Protein AF-0000000084985249 (afdb_homodimer)

Organism: NCBI:txid537013

Sequence (566 aa):
MELWFTERHTPHVKFSIKVDRQLYCGQSEFQRIDVFDSKEFGRFLTLDGYMMLTEKDEFIYHEMIVHVPMAVHPNPKRVLVIGAGDGGVLRELTRYSTIERIDLVEIDELVVEVCKKHLPQTACCFGDERVHITYQDGLKFIRRCENQYDLIIVDSTDPMGPGEGLFTKEFYGNCYKALREDGIMVNQHESPFYNEDAVAMQRAHKRIVESFPISKVYQAHIPTYPSGHWLFGFASKKYHPVRDLNGVKWNALGFKTRYYNTQLHAGAFALPNYVEELLRDVEMELWFTERHTPHVKFSIKVDRQLYCGQSEFQRIDVFDSKEFGRFLTLDGYMMLTEKDEFIYHEMIVHVPMAVHPNPKRVLVIGAGDGGVLRELTRYSTIERIDLVEIDELVVEVCKKHLPQTACCFGDERVHITYQDGLKFIRRCENQYDLIIVDSTDPMGPGEGLFTKEFYGNCYKALREDGIMVNQHESPFYNEDAVAMQRAHKRIVESFPISKVYQAHIPTYPSGHWLFGFASKKYHPVRDLNGVKWNALGFKTRYYNTQLHAGAFALPNYVEELLRDVE

Nearest PDB structures (foldseek):
  1iy9-assembly1_D  TM=9.320E-01  e=3.167E-36  Bacillus subtilis
  2o07-assembly1_B  TM=9.389E-01  e=2.218E-33  Homo sapiens
  3b7p-assembly1_A  TM=9.325E-01  e=4.296E-33  Plasmodium falciparum 3D7
  8iyi-assembly1_B  TM=9.069E-01  e=1.172E-31  Kluyveromyces lactis NRRL Y-1140
  6bq2-assembly1_A-2  TM=9.271E-01  e=3.934E-25  Medicago truncatula

Secondary structure (DSSP, 8-state):
--EEEEEEEETTEEEEEEESEEEEEEE-SS-EEEEEE-TTT-SEEEETTEEEEETTTHHHHHHHHHHHHHHHSS---EEEEEE-TTSHHHHHHTT-TT--EEEEEES-HHHHHHHHHH-TTTTT-TT-TTEEEEES-HHHHHTT--S-EEEEEEE---SSGGGGGGGSHHHHHHHHHHEEEEEEEEEE---SSSHHHHHHHHHHHHHHHHH-SEEEEEEEE-TTSTTSEEEEEEEESS--TTTT--HHHHHHT----SS--HHHHHHTT---HHHHHHHHTT-/--EEEEEEEETTEEEEEEESEEEEEEE-SS-EEEEEE-TTT-SEEEETTEEEEETTTHHHHHHHHHHHHHHHSS---EEEEEE-TTSHHHHHHTT-TT--EEEEEES-HHHHHHHHHH-TTTTT-TT-TTEEEEES-HHHHHTT--S-EEEEEEE---SSGGGGGGGSHHHHHHHHHHEEEEEEEEEE---SSSHHHHHHHHHHHHHHHHH-SEEEEEEEE-TTSTTSEEEEEEEESS--TTTT--HHHHHHT----SS--HHHHHHTT---HHHHHHHHTT-

pLDDT: mean 97.15, std 3.81, range [67.56, 98.94]

Foldseek 3Di:
DWDKQWDDLDPVDIDIATFPDWPDWDDDPFWIWTWTAHDPFGIFIDTNSHTDHTNRFVLQVQCLLAVLVVLQQPQWAEEEEEAPLLQQNVVVVVLDPRHQAYEYEAQTNVSNVVNVVRPCVRNVCCPPPRYDYDHHQLQVVLQVAAQAGQEYEYEDDQCDTSNVVCQDLSNLLSVLRNHHQWHKYKYWQFACPDDVRVVSNQSSLLSLVVRAVDKAKFWTQGPRGVPRITMMIIGTNHTDSLVRRDQVVSVVSVDDGDHDHNVVSNVRRDDDPVSVVSNVVSD/DWDKQWDDLDPVDIDIATFPDWPDWDDDPFWIWTWTAHDPFGIFIDTNSHTQHTNRFVLQVQCLLAVLVVLQQPQWAEEEEEAPLLQQNVVVVVLDPRHQAYEYEAQTNVSNVVNVVRPCVRNVCCPPPRYDYDHHQLQVVLQVAAQAGQEYEYEDDQCDTSNVVCQDLSNLLSVLRNHHQWHKYKYWQFACPDDVRVVSNQSSLLSLVVRAVDKAKFWTQGPRGVPRITMMIIGTNHTDSLVRRDQVVSVVSVDDGDHDHNVVSNVRRDDDPVSVVSNVVSD

Radius of gyration: 24.15 Å; Cα contacts (8 Å, |Δi|>4): 1285; chains: 2; bounding box: 42×70×58 Å

Solvent-accessible surface area (backbone atoms only — not comparable to full-atom values): 28987 Å² total; per-residue (Å²): 135,90,46,68,47,69,34,69,71,44,102,45,32,38,44,32,38,44,36,78,46,74,78,42,77,48,73,58,99,81,46,39,41,37,31,35,32,26,85,84,39,40,45,30,39,25,50,71,66,38,79,72,41,30,67,67,57,39,59,45,59,33,40,49,68,48,50,55,57,61,36,32,49,89,74,54,32,31,35,38,32,31,35,47,46,49,20,41,53,48,43,58,54,69,70,42,81,66,46,64,36,34,40,35,26,25,67,55,62,62,49,33,54,50,20,46,73,72,36,47,90,29,26,66,40,74,78,40,87,45,49,44,81,43,78,37,54,51,62,68,57,39,68,75,40,61,57,66,21,38,32,37,38,38,46,56,67,62,77,47,79,88,24,38,65,73,58,36,55,65,40,45,42,30,50,52,45,18,25,32,82,66,12,37,37,31,30,68,34,47,22,70,76,54,65,72,38,24,52,52,26,37,48,37,47,34,37,42,51,73,53,28,89,36,65,49,58,32,51,49,66,36,52,84,45,66,49,5,40,37,32,31,36,43,33,16,61,66,61,46,76,62,87,42,43,39,52,68,65,49,58,69,69,64,75,87,58,54,35,57,46,66,60,24,54,50,16,28,53,34,58,37,38,50,55,51,48,53,50,54,72,50,103,134,89,45,67,48,69,35,70,71,43,100,45,32,36,42,32,37,44,37,78,46,73,78,42,77,48,74,59,100,81,46,38,42,38,31,36,34,24,86,83,38,40,46,32,39,26,50,72,67,38,79,72,42,33,68,66,56,38,58,45,60,34,39,50,67,46,49,54,58,61,34,31,49,89,76,54,31,31,34,38,32,31,36,48,45,49,21,39,52,48,43,57,53,68,71,43,81,66,46,64,35,34,40,33,26,25,66,54,61,63,50,33,53,51,20,47,72,73,35,48,90,29,26,67,40,76,78,42,87,44,48,44,80,42,78,35,55,52,62,68,56,38,67,74,41,60,56,66,21,37,31,36,38,38,46,56,65,62,78,47,80,90,23,38,63,73,58,36,56,65,39,45,42,29,50,51,45,17,24,33,86,66,12,36,39,33,31,68,34,47,22,71,77,55,66,71,37,25,52,52,27,38,50,38,47,34,36,42,51,72,52,29,90,35,66,49,58,32,53,49,68,36,53,84,47,66,49,6,39,36,33,31,36,43,33,16,61,65,61,48,76,63,86,42,43,39,52,68,66,48,59,70,70,64,76,88,58,55,34,56,44,63,60,23,54,50,17,28,52,34,58,36,39,50,55,50,49,53,50,55,71,50,102

InterPro domains:
  IPR001045 Spermidine/spermine synthases [MF_00198] (3-280)
  IPR001045 Spermidine/spermine synthases [PTHR11558] (3-281)
  IPR001045 Spermidine/spermine synthases [TIGR00417] (4-274)
  IPR029063 S-adenosyl-L-methionine-dependent methyltransferase superfamily [G3DSA:3.40.50.150] (54-281)
  IPR029063 S-adenosyl-L-methionine-dependent methyltransferase superfamily [SSF53335] (3-280)
  IPR030374 Polyamine biosynthesis domain [PS51006] (2-237)
  IPR035246 Spermidine synthase, tetramerisation domain [PF17284] (3-55)
  IPR037163 Spermidine synthase, tetramerisation domain superfamily [G3DSA:2.30.140.10] (1-53)

Structure (mmCIF, N/CA/C/O backbone):
data_AF-0000000084985249-model_v1
#
loop_
_entity.id
_entity.type
_entity.pdbx_description
1 polymer 'Polyamine aminopropyltransferase'
#
loop_
_atom_site.group_PDB
_atom_site.id
_atom_site.type_symbol
_atom_site.label_atom_id
_atom_site.label_alt_id
_atom_site.label_comp_id
_atom_site.label_asym_id
_atom_site.label_entity_id
_atom_site.label_seq_id
_atom_site.pdbx_PDB_ins_code
_atom_site.Cartn_x
_atom_site.Cartn_y
_atom_site.Cartn_z
_atom_site.occupancy
_atom_site.B_iso_or_equiv
_atom_site.auth_seq_id
_atom_site.auth_comp_id
_atom_site.auth_asym_id
_atom_site.auth_atom_id
_atom_site.pdbx_PDB_model_num
ATOM 1 N N . MET A 1 1 ? -15.281 -16.891 24.938 1 67.56 1 MET A N 1
ATOM 2 C CA . MET A 1 1 ? -13.852 -16.75 24.672 1 67.56 1 MET A CA 1
ATOM 3 C C . MET A 1 1 ? -13.602 -16.234 23.266 1 67.56 1 MET A C 1
ATOM 5 O O . MET A 1 1 ? -14.297 -16.641 22.328 1 67.56 1 MET A O 1
ATOM 9 N N . GLU A 1 2 ? -12.859 -15.148 23.062 1 84.06 2 GLU A N 1
ATOM 10 C CA . GLU A 1 2 ? -12.578 -14.594 21.75 1 84.06 2 GLU A CA 1
ATOM 11 C C . GLU A 1 2 ? -11.477 -15.383 21.047 1 84.06 2 GLU A C 1
ATOM 13 O O . GLU A 1 2 ? -10.477 -15.758 21.672 1 84.06 2 GLU A O 1
ATOM 18 N N . LEU A 1 3 ? -11.758 -15.789 19.844 1 93.25 3 LEU A N 1
ATOM 19 C CA . LEU A 1 3 ? -10.789 -16.484 19.016 1 93.25 3 LEU A CA 1
ATOM 20 C C . LEU A 1 3 ? -10.133 -15.531 18.016 1 93.25 3 LEU A C 1
ATOM 22 O O . LEU A 1 3 ? -10.812 -14.773 17.328 1 93.25 3 LEU A O 1
ATOM 26 N N . TRP A 1 4 ? -8.789 -15.516 18.078 1 96.38 4 TRP A N 1
ATOM 27 C CA . TRP A 1 4 ? -8.016 -14.656 17.172 1 96.38 4 TRP A CA 1
ATOM 28 C C . TRP A 1 4 ? -7.023 -15.484 16.359 1 96.38 4 TRP A C 1
ATOM 30 O O . TRP A 1 4 ? -6.375 -16.391 16.891 1 96.38 4 TRP A O 1
ATOM 40 N N . PHE A 1 5 ? -7.039 -15.258 15.102 1 97.94 5 PHE A N 1
ATOM 41 C CA . PHE A 1 5 ? -5.895 -15.656 14.289 1 97.94 5 PHE A CA 1
ATOM 42 C C . PHE A 1 5 ? -4.797 -14.602 14.344 1 97.94 5 PHE A C 1
ATOM 44 O O . PHE A 1 5 ? -5.07 -13.406 14.219 1 97.94 5 PHE A O 1
ATOM 51 N N . THR A 1 6 ? -3.566 -15.016 14.516 1 97.69 6 THR A N 1
ATOM 52 C CA . THR A 1 6 ? -2.443 -14.086 14.57 1 97.69 6 THR A CA 1
ATOM 53 C C . THR A 1 6 ? -1.312 -14.547 13.656 1 97.69 6 THR A C 1
ATOM 55 O O . THR A 1 6 ? -0.891 -15.711 13.719 1 97.69 6 THR A O 1
ATOM 58 N N . GLU A 1 7 ? -0.905 -13.695 12.75 1 96.81 7 GLU A N 1
ATOM 59 C CA . GLU A 1 7 ? 0.304 -13.914 11.961 1 96.81 7 GLU A CA 1
ATOM 60 C C . GLU A 1 7 ? 1.428 -12.984 12.406 1 96.81 7 GLU A C 1
ATOM 62 O O . GLU A 1 7 ? 1.223 -11.773 12.547 1 96.81 7 GLU A O 1
ATOM 67 N N . ARG A 1 8 ? 2.562 -13.547 12.578 1 96.25 8 ARG A N 1
ATOM 68 C CA . ARG A 1 8 ? 3.746 -12.734 12.828 1 96.25 8 ARG A CA 1
ATOM 69 C C . ARG A 1 8 ? 4.379 -12.273 11.516 1 96.25 8 ARG A C 1
ATOM 71 O O . ARG A 1 8 ? 4.922 -13.086 10.766 1 96.25 8 ARG A O 1
ATOM 78 N N . HIS A 1 9 ? 4.324 -11 11.273 1 95.88 9 HIS A N 1
ATOM 79 C CA . HIS A 1 9 ? 5.004 -10.445 10.109 1 95.88 9 HIS A CA 1
ATOM 80 C C . HIS A 1 9 ? 6.516 -10.438 10.305 1 95.88 9 HIS A C 1
ATOM 82 O O . HIS A 1 9 ? 7.27 -10.594 9.344 1 95.88 9 HIS A O 1
ATOM 88 N N . THR A 1 10 ? 6.926 -10.117 11.492 1 96.69 10 THR A N 1
ATOM 89 C CA . THR A 1 10 ? 8.273 -10.266 12.039 1 96.69 10 THR A CA 1
ATOM 90 C C . THR A 1 10 ? 8.219 -10.797 13.469 1 96.69 10 THR A C 1
ATOM 92 O O . THR A 1 10 ? 7.141 -10.914 14.055 1 96.69 10 THR A O 1
ATOM 95 N N . PRO A 1 11 ? 9.359 -11.164 13.992 1 95.75 11 PRO A N 1
ATOM 96 C CA . PRO A 1 11 ? 9.336 -11.555 15.406 1 95.75 11 PRO A CA 1
ATOM 97 C C . PRO A 1 11 ? 8.781 -10.453 16.312 1 95.75 11 PRO A C 1
ATOM 99 O O . PRO A 1 11 ? 8.422 -10.719 17.469 1 95.75 11 PRO A O 1
ATOM 102 N N . HIS A 1 12 ? 8.617 -9.25 15.805 1 97.56 12 HIS A N 1
ATOM 103 C CA . HIS A 1 12 ? 8.273 -8.109 16.656 1 97.56 12 HIS A CA 1
ATOM 104 C C . HIS A 1 12 ? 6.988 -7.438 16.172 1 97.56 12 HIS A C 1
ATOM 106 O O . HIS A 1 12 ? 6.629 -6.367 16.656 1 97.56 12 HIS A O 1
ATOM 112 N N . VAL A 1 13 ? 6.309 -7.977 15.195 1 98.06 13 VAL A N 1
ATOM 113 C CA . VAL A 1 13 ? 5.105 -7.375 14.625 1 98.06 13 VAL A CA 1
ATOM 114 C C . VAL A 1 13 ? 4.055 -8.453 14.375 1 98.06 13 VAL A C 1
ATOM 116 O O . VAL A 1 13 ? 4.344 -9.477 13.75 1 98.06 13 VAL A O 1
ATOM 119 N N . LYS A 1 14 ? 2.83 -8.195 14.852 1 97.75 14 LYS A N 1
ATOM 120 C CA . LYS A 1 14 ? 1.739 -9.148 14.68 1 97.75 14 LYS A CA 1
ATOM 121 C C . LYS A 1 14 ? 0.528 -8.484 14.031 1 97.75 14 LYS A C 1
ATOM 123 O O . LYS A 1 14 ? 0.219 -7.328 14.32 1 97.75 14 LYS A O 1
ATOM 128 N N . PHE A 1 15 ? -0.101 -9.211 13.203 1 98.19 15 PHE A N 1
ATOM 129 C CA . PHE A 1 15 ? -1.405 -8.891 12.633 1 98.19 15 PHE A CA 1
ATOM 130 C C . PHE A 1 15 ? -2.439 -9.938 13.031 1 98.19 15 PHE A C 1
ATOM 132 O O . PHE A 1 15 ? -2.236 -11.133 12.805 1 98.19 15 PHE A O 1
ATOM 139 N N . SER A 1 16 ? -3.564 -9.484 13.625 1 98.5 16 SER A N 1
ATOM 140 C CA . SER A 1 16 ? -4.535 -10.438 14.156 1 98.5 16 SER A CA 1
ATOM 141 C C . SER A 1 16 ? -5.941 -10.133 13.641 1 98.5 16 SER A C 1
ATOM 143 O O . SER A 1 16 ? -6.324 -8.969 13.516 1 98.5 16 SER A O 1
ATOM 145 N N . ILE A 1 17 ? -6.66 -11.172 13.367 1 98.56 17 ILE A N 1
ATOM 146 C CA . ILE A 1 17 ? -8.047 -11.109 12.93 1 98.56 17 ILE A CA 1
ATOM 147 C C . ILE A 1 17 ? -8.938 -11.883 13.898 1 98.56 17 ILE A C 1
ATOM 149 O O . ILE A 1 17 ? -8.672 -13.047 14.203 1 98.56 17 ILE A O 1
ATOM 153 N N . LYS A 1 18 ? -9.93 -11.164 14.422 1 98.25 18 LYS A N 1
ATOM 154 C CA . LYS A 1 18 ? -10.93 -11.875 15.211 1 98.25 18 LYS A CA 1
ATOM 155 C C . LYS A 1 18 ? -11.703 -12.875 14.352 1 98.25 18 LYS A C 1
ATOM 157 O O . LYS A 1 18 ? -12.219 -12.516 13.289 1 98.25 18 LYS A O 1
ATOM 162 N N . VAL A 1 19 ? -11.742 -14.086 14.797 1 97.88 19 VAL A N 1
ATOM 163 C CA . VAL A 1 19 ? -12.336 -15.172 14.023 1 97.88 19 VAL A CA 1
ATOM 164 C C . VAL A 1 19 ? -13.625 -15.641 14.703 1 97.88 19 VAL A C 1
ATOM 166 O O . VAL A 1 19 ? -13.703 -15.688 15.93 1 97.88 19 VAL A O 1
ATOM 169 N N . ASP A 1 20 ? -14.594 -15.891 13.898 1 96.19 20 ASP A N 1
ATOM 170 C CA . ASP A 1 20 ? -15.836 -16.453 14.422 1 96.19 20 ASP A CA 1
ATOM 171 C C . ASP A 1 20 ? -15.711 -17.953 14.648 1 96.19 20 ASP A C 1
ATOM 173 O O . ASP A 1 20 ? -16.141 -18.469 15.688 1 96.19 20 ASP A O 1
ATOM 177 N N . ARG A 1 21 ? -15.156 -18.578 13.594 1 96 21 ARG A N 1
ATOM 178 C CA . ARG A 1 21 ? -14.945 -20.016 13.727 1 96 21 ARG A CA 1
ATOM 179 C C . ARG A 1 21 ? -13.906 -20.5 12.727 1 96 21 ARG A C 1
ATOM 181 O O . ARG A 1 21 ? -13.625 -19.828 11.727 1 96 21 ARG A O 1
ATOM 188 N N . GLN A 1 22 ? -13.32 -21.656 13.047 1 97.5 22 GLN A N 1
ATOM 189 C CA . GLN A 1 22 ? -12.469 -22.391 12.117 1 97.5 22 GLN A CA 1
ATOM 190 C C . GLN A 1 22 ? -13.266 -23.422 11.328 1 97.5 22 GLN A C 1
ATOM 192 O O . GLN A 1 22 ? -13.852 -24.344 11.906 1 97.5 22 GLN A O 1
ATOM 197 N N . LEU A 1 23 ? -13.273 -23.297 10.086 1 98.19 23 LEU A N 1
ATOM 198 C CA . LEU A 1 23 ? -14.102 -24.125 9.219 1 98.19 23 LEU A CA 1
ATOM 199 C C . LEU A 1 23 ? -13.383 -25.406 8.852 1 98.19 23 LEU A C 1
ATOM 201 O O . LEU A 1 23 ? -14.023 -26.422 8.578 1 98.19 23 LEU A O 1
ATOM 205 N N . TYR A 1 24 ? -12.078 -25.281 8.805 1 98.56 24 TYR A N 1
ATOM 206 C CA . TYR A 1 24 ? -11.289 -26.453 8.43 1 98.56 24 TYR A CA 1
ATOM 207 C C . TYR A 1 24 ? -9.906 -26.391 9.062 1 98.56 24 TYR A C 1
ATOM 209 O O . TYR A 1 24 ? -9.32 -25.312 9.203 1 98.56 24 TYR A O 1
ATOM 217 N N . CYS A 1 25 ? -9.422 -27.453 9.5 1 98.38 25 CYS A N 1
ATOM 218 C CA . CYS A 1 25 ? -8.055 -27.688 9.961 1 9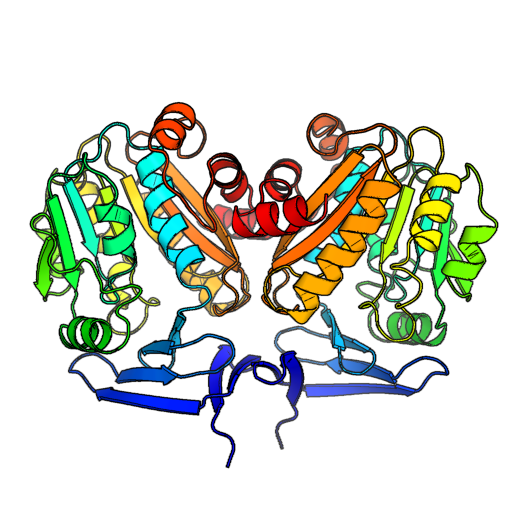8.38 25 CYS A CA 1
ATOM 219 C C . CYS A 1 25 ? -7.555 -29.062 9.531 1 98.38 25 CYS A C 1
ATOM 221 O O . CYS A 1 25 ? -8.164 -30.078 9.859 1 98.38 25 CYS A O 1
ATOM 223 N N . GLY A 1 26 ? -6.512 -29.016 8.727 1 98.25 26 GLY A N 1
ATOM 224 C CA . GLY A 1 26 ? -5.965 -30.281 8.266 1 98.25 26 GLY A CA 1
ATOM 225 C C . GLY A 1 26 ? -4.488 -30.203 7.934 1 98.25 26 GLY A C 1
ATOM 226 O O . GLY A 1 26 ? -3.949 -29.125 7.715 1 98.25 26 GLY A O 1
ATOM 227 N N . GLN A 1 27 ? -3.877 -31.359 8 1 97.94 27 GLN A N 1
ATOM 228 C CA . GLN A 1 27 ? -2.463 -31.5 7.668 1 97.94 27 GLN A CA 1
ATOM 229 C C . GLN A 1 27 ? -2.271 -32.375 6.445 1 97.94 27 GLN A C 1
ATOM 231 O O . GLN A 1 27 ? -2.701 -33.531 6.441 1 97.94 27 GLN A O 1
ATOM 236 N N . SER A 1 28 ? -1.694 -31.797 5.418 1 97.56 28 SER A N 1
ATOM 237 C CA . SER A 1 28 ? -1.326 -32.625 4.266 1 97.56 28 SER A CA 1
ATOM 238 C C . SER A 1 28 ? 0.109 -33.125 4.383 1 97.56 28 SER A C 1
ATOM 240 O O . SER A 1 28 ? 0.75 -32.938 5.422 1 97.56 28 SER A O 1
ATOM 242 N N . GLU A 1 29 ? 0.53 -33.844 3.359 1 96.06 29 GLU A N 1
ATOM 243 C CA . GLU A 1 29 ? 1.92 -34.281 3.303 1 96.06 29 GLU A CA 1
ATOM 244 C C . GLU A 1 29 ? 2.871 -33.094 3.191 1 96.06 29 GLU A C 1
ATOM 246 O O . GLU A 1 29 ? 4.051 -33.188 3.539 1 96.06 29 GLU A O 1
ATOM 251 N N . PHE A 1 30 ? 2.334 -31.969 2.906 1 95.44 30 PHE A N 1
ATOM 252 C CA . PHE A 1 30 ? 3.197 -30.844 2.58 1 95.44 30 PHE A CA 1
ATOM 253 C C . PHE A 1 30 ? 3.078 -29.75 3.633 1 95.44 30 PHE A C 1
ATOM 255 O O . PHE A 1 30 ? 4.074 -29.109 3.988 1 95.44 30 PHE A O 1
ATOM 262 N N . GLN A 1 31 ? 1.846 -29.5 4.164 1 96.19 31 GLN A N 1
ATOM 263 C CA . GLN A 1 31 ? 1.648 -28.297 4.977 1 96.19 31 GLN A CA 1
ATOM 264 C C . GLN A 1 31 ? 0.327 -28.359 5.738 1 96.19 31 GLN A C 1
ATOM 266 O O . GLN A 1 31 ? -0.533 -29.188 5.43 1 96.19 31 GLN A O 1
ATOM 271 N N . ARG A 1 32 ? 0.273 -27.5 6.715 1 97.56 32 ARG A N 1
ATOM 272 C CA . ARG A 1 32 ? -0.983 -27.312 7.438 1 97.56 32 ARG A CA 1
ATOM 273 C C . ARG A 1 32 ? -1.921 -26.391 6.68 1 97.56 32 ARG A C 1
ATOM 275 O O . ARG A 1 32 ? -1.487 -25.359 6.141 1 97.56 32 ARG A O 1
ATOM 282 N N . ILE A 1 33 ? -3.191 -26.781 6.598 1 98.38 33 ILE A N 1
ATOM 283 C CA . ILE A 1 33 ? -4.211 -26 5.891 1 98.38 33 ILE A CA 1
ATOM 284 C C . ILE A 1 33 ? -5.32 -25.609 6.855 1 98.38 33 ILE A C 1
ATOM 286 O O . ILE A 1 33 ? -5.934 -26.469 7.496 1 98.38 33 ILE A O 1
ATOM 290 N N . ASP A 1 34 ? -5.559 -24.297 6.992 1 98.69 34 ASP A N 1
ATOM 291 C CA . ASP A 1 34 ? -6.641 -23.812 7.836 1 98.69 34 ASP A CA 1
ATOM 292 C C . ASP A 1 34 ? -7.535 -22.844 7.066 1 98.69 34 ASP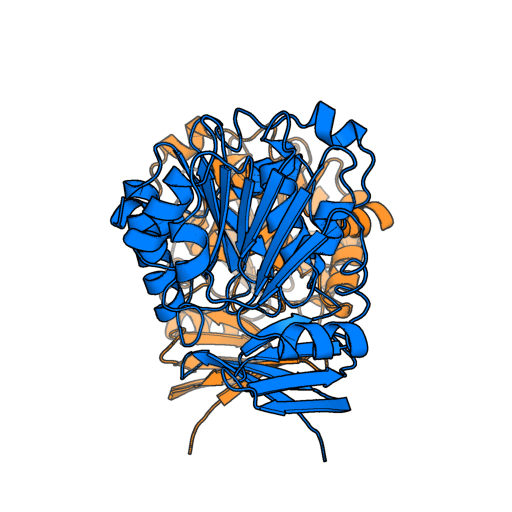 A C 1
ATOM 294 O O . ASP A 1 34 ? -7.051 -22.031 6.266 1 98.69 34 ASP A O 1
ATOM 298 N N . VAL A 1 35 ? -8.836 -22.938 7.277 1 98.81 35 VAL A N 1
ATOM 299 C CA . VAL A 1 35 ? -9.82 -21.969 6.793 1 98.81 35 VAL A CA 1
ATOM 300 C C . VAL A 1 35 ? -10.617 -21.406 7.973 1 98.81 35 VAL A C 1
ATOM 302 O O . VAL A 1 35 ? -11.117 -22.172 8.805 1 98.81 35 VAL A O 1
ATOM 305 N N . PHE A 1 36 ? -10.625 -20.141 8.023 1 98.69 36 PHE A N 1
ATOM 306 C CA . PHE A 1 36 ? -11.352 -19.453 9.086 1 98.69 36 PHE A CA 1
ATOM 307 C C . PHE A 1 36 ? -12.484 -18.609 8.516 1 98.69 36 PHE A C 1
ATOM 309 O O . PHE A 1 36 ? -12.477 -18.266 7.332 1 98.69 36 PHE A O 1
ATOM 316 N N . ASP A 1 37 ? -13.484 -18.375 9.281 1 98.25 37 ASP A N 1
ATOM 317 C CA . ASP A 1 37 ? -14.531 -17.391 9.023 1 98.25 37 ASP A CA 1
ATOM 318 C C . ASP A 1 37 ? -14.375 -16.172 9.938 1 98.25 37 ASP A C 1
ATOM 320 O O . ASP A 1 37 ? -13.992 -16.297 11.102 1 98.25 37 ASP A O 1
ATOM 324 N N . SER A 1 38 ? -14.609 -15.008 9.414 1 98.06 38 SER A N 1
ATOM 325 C CA . SER A 1 38 ? -14.469 -13.789 10.211 1 98.06 38 SER A CA 1
ATOM 326 C C . SER A 1 38 ? -15.445 -12.719 9.75 1 98.06 38 SER A C 1
ATOM 328 O O . SER A 1 38 ? -15.883 -12.719 8.594 1 98.06 38 SER A O 1
ATOM 330 N N . LYS A 1 39 ? -15.758 -11.844 10.586 1 97.44 39 LYS A N 1
ATOM 331 C CA . LYS A 1 39 ? -16.688 -10.766 10.273 1 97.44 39 LYS A CA 1
ATOM 332 C C . LYS A 1 39 ? -16.047 -9.742 9.336 1 97.44 39 LYS A C 1
ATOM 334 O O . LYS A 1 39 ? -16.688 -9.289 8.375 1 97.44 39 LYS A O 1
ATOM 339 N N . GLU A 1 40 ? -14.805 -9.398 9.477 1 98.12 40 GLU A N 1
ATOM 340 C CA . GLU A 1 40 ? -14.164 -8.32 8.75 1 98.12 40 GLU A CA 1
ATOM 341 C C . GLU A 1 40 ? -13.734 -8.773 7.352 1 98.12 40 GLU A C 1
ATOM 343 O O . GLU A 1 40 ? -13.898 -8.031 6.379 1 98.12 40 GLU A O 1
ATOM 348 N N . PHE A 1 41 ? -13.227 -10.008 7.281 1 98.56 41 PHE A N 1
ATOM 349 C CA . PHE A 1 41 ? -12.539 -10.383 6.051 1 98.56 41 PHE A CA 1
ATOM 350 C C . PHE A 1 41 ? -13.273 -11.523 5.352 1 98.56 41 PHE A C 1
ATOM 352 O O . PHE A 1 41 ? -12.828 -12 4.305 1 98.56 41 PHE A O 1
ATOM 359 N N . GLY A 1 42 ? -14.406 -11.953 5.891 1 98.56 42 GLY A N 1
ATOM 360 C CA . GLY A 1 42 ? -14.992 -13.188 5.387 1 98.56 42 GLY A CA 1
ATOM 361 C C . GLY A 1 42 ? -14.133 -14.406 5.633 1 98.56 42 GLY A C 1
ATOM 362 O O . GLY A 1 42 ? -13.414 -14.477 6.633 1 98.56 42 GLY A O 1
ATOM 363 N N . ARG A 1 43 ? -14.305 -15.383 4.812 1 98.75 43 ARG A N 1
ATOM 364 C CA . ARG A 1 43 ? -13.477 -16.578 4.945 1 98.75 43 ARG A CA 1
ATOM 365 C C . ARG A 1 43 ? -12.055 -16.312 4.445 1 98.75 43 ARG A C 1
ATOM 367 O O . ARG A 1 43 ? -11.852 -15.531 3.52 1 98.75 43 ARG A O 1
ATOM 374 N N . PHE A 1 44 ? -11.109 -16.922 5.125 1 98.75 44 PHE A N 1
ATOM 375 C CA . PHE A 1 44 ? -9.742 -16.766 4.648 1 98.75 44 PHE A CA 1
ATOM 376 C C . PHE A 1 44 ? -8.953 -18.062 4.848 1 98.75 44 PHE A C 1
ATOM 378 O O . PHE A 1 44 ? -9.312 -18.891 5.684 1 98.75 44 PHE A O 1
ATOM 385 N N . LEU A 1 45 ? -7.977 -18.219 4.031 1 98.75 45 LEU A N 1
ATOM 386 C CA . LEU A 1 45 ? -7.113 -19.391 3.965 1 98.75 45 LEU A CA 1
ATOM 387 C C . LEU A 1 45 ? -5.734 -19.094 4.539 1 98.75 45 LEU A C 1
ATOM 389 O O . LEU A 1 45 ? -5.148 -18.047 4.234 1 98.75 45 LEU A O 1
ATOM 393 N N . THR A 1 46 ? -5.262 -19.953 5.414 1 98.12 46 THR A N 1
ATOM 394 C CA . THR A 1 46 ? -3.867 -19.891 5.836 1 98.12 46 THR A CA 1
ATOM 395 C C . THR A 1 46 ? -3.174 -21.234 5.578 1 98.12 46 THR A C 1
ATOM 397 O O . THR A 1 46 ? -3.797 -22.281 5.68 1 98.12 46 THR A O 1
ATOM 400 N N . LEU A 1 47 ? -1.97 -21.156 5.18 1 97.19 47 LEU A N 1
ATOM 401 C CA . LEU A 1 47 ? -1.084 -22.297 5.027 1 97.19 47 LEU A CA 1
ATOM 402 C C . LEU A 1 47 ? 0.12 -22.188 5.957 1 97.19 47 LEU A C 1
ATOM 404 O O . LEU A 1 47 ? 0.854 -21.203 5.91 1 97.19 47 LEU A O 1
ATOM 408 N N . ASP A 1 48 ? 0.297 -23.188 6.82 1 95.56 48 ASP A N 1
ATOM 409 C CA . ASP A 1 48 ? 1.352 -23.156 7.828 1 95.56 48 ASP A CA 1
ATOM 410 C C . ASP A 1 48 ? 1.303 -21.875 8.648 1 95.56 48 ASP A C 1
ATOM 412 O O . ASP A 1 48 ? 2.344 -21.312 8.992 1 95.56 48 ASP A O 1
ATOM 416 N N . GLY A 1 49 ? 0.087 -21.359 8.781 1 95.12 49 GLY A N 1
ATOM 417 C CA . GLY A 1 49 ? -0.106 -20.203 9.641 1 95.12 49 GLY A CA 1
ATOM 418 C C . GLY A 1 49 ? 0.085 -18.891 8.914 1 95.12 49 GLY A C 1
ATOM 419 O O . GLY A 1 49 ? -0.076 -17.812 9.508 1 95.12 49 GLY A O 1
ATOM 420 N N . TYR A 1 50 ? 0.353 -18.938 7.617 1 95.81 50 TYR A N 1
ATOM 421 C CA . TYR A 1 50 ? 0.532 -17.719 6.844 1 95.81 50 TYR A CA 1
ATOM 422 C C . TYR A 1 50 ? -0.718 -17.391 6.035 1 95.81 50 TYR A C 1
ATOM 424 O O . TYR A 1 50 ? -1.318 -18.281 5.426 1 95.81 50 TYR A O 1
ATOM 432 N N . MET A 1 51 ? -1.088 -16.172 6.039 1 97.44 51 MET A N 1
ATOM 433 C CA . MET A 1 51 ? -2.252 -15.695 5.293 1 97.44 51 MET A CA 1
ATOM 434 C C . MET A 1 51 ? -2.049 -15.875 3.795 1 97.44 51 MET A C 1
ATOM 436 O O . MET A 1 51 ? -1.047 -15.422 3.24 1 97.44 51 MET A O 1
ATOM 440 N N . MET A 1 52 ? -2.99 -16.562 3.168 1 97.81 52 MET A N 1
ATOM 441 C CA . MET A 1 52 ? -2.936 -16.734 1.718 1 97.81 52 MET A CA 1
ATOM 442 C C . MET A 1 52 ? -3.91 -15.789 1.024 1 97.81 52 MET A C 1
ATOM 444 O O . MET A 1 52 ? -3.568 -15.164 0.019 1 97.81 52 MET A O 1
ATOM 448 N N . LEU A 1 53 ? -5.105 -15.742 1.525 1 98.25 53 LEU A N 1
ATOM 449 C CA . LEU A 1 53 ? -6.113 -14.859 0.956 1 98.25 53 LEU A CA 1
ATOM 450 C C . LEU A 1 53 ? -7.289 -14.688 1.91 1 98.25 53 LEU A C 1
ATOM 452 O O . LEU A 1 53 ? -7.484 -15.5 2.814 1 98.25 53 LEU A O 1
ATOM 456 N N . THR A 1 54 ? -7.949 -13.641 1.752 1 98.75 54 THR A N 1
ATOM 457 C CA . THR A 1 54 ? -9.258 -13.414 2.359 1 98.75 54 THR A CA 1
ATOM 458 C C . THR A 1 54 ? -10.297 -13.086 1.293 1 98.75 54 THR A C 1
ATOM 460 O O . THR A 1 54 ? -9.969 -12.547 0.237 1 98.75 54 THR A O 1
ATOM 463 N N . GLU A 1 55 ? -11.492 -13.367 1.574 1 98.75 55 GLU A N 1
ATOM 464 C CA . GLU A 1 55 ? -12.57 -13.039 0.64 1 98.75 55 GLU A CA 1
ATOM 465 C C . GLU A 1 55 ? -12.664 -11.531 0.414 1 98.75 55 GLU A C 1
ATOM 467 O O . GLU A 1 55 ? -13.086 -11.086 -0.654 1 98.75 55 GLU A O 1
ATOM 472 N N . LYS A 1 56 ? -12.211 -10.75 1.331 1 98.62 56 LYS A N 1
ATOM 473 C CA . LYS A 1 56 ? -12.383 -9.305 1.275 1 98.62 56 LYS A CA 1
ATOM 474 C C . LYS A 1 56 ? -11.352 -8.664 0.357 1 98.62 56 LYS A C 1
ATOM 476 O O . LYS A 1 56 ? -11.648 -7.691 -0.342 1 98.62 56 LYS A O 1
ATOM 481 N N . ASP A 1 57 ? -10.094 -9.219 0.324 1 98.56 57 ASP A N 1
ATOM 482 C CA . ASP A 1 57 ? -9.102 -8.43 -0.391 1 98.56 57 ASP A CA 1
ATOM 483 C C . ASP A 1 57 ? -8.383 -9.273 -1.442 1 98.56 57 ASP A C 1
ATOM 485 O O . ASP A 1 57 ? -7.465 -8.797 -2.113 1 98.56 57 ASP A O 1
ATOM 489 N N . GLU A 1 58 ? -8.828 -10.57 -1.694 1 98.81 58 GLU A N 1
ATOM 490 C CA . GLU A 1 58 ? -8.148 -11.461 -2.631 1 98.81 58 GLU A CA 1
ATOM 491 C C . GLU A 1 58 ? -8.156 -10.883 -4.043 1 98.81 58 GLU A C 1
ATOM 493 O O . GLU A 1 58 ? -7.234 -11.133 -4.828 1 98.81 58 GLU A O 1
ATOM 498 N N . PHE A 1 59 ? -9.141 -10.031 -4.391 1 98.81 59 PHE A N 1
ATOM 499 C CA . PHE A 1 59 ? -9.281 -9.492 -5.738 1 98.81 59 PHE A CA 1
ATOM 500 C C . PHE A 1 59 ? -8.07 -8.633 -6.102 1 98.81 59 PHE A C 1
ATOM 502 O O . PHE A 1 59 ? -7.699 -8.547 -7.273 1 98.81 59 PHE A O 1
ATOM 509 N N . ILE A 1 60 ? -7.5 -8.016 -5.113 1 98.88 60 ILE A N 1
ATOM 510 C CA . ILE A 1 60 ? -6.348 -7.156 -5.359 1 98.88 60 ILE A CA 1
ATOM 511 C C . ILE A 1 60 ? -5.207 -7.98 -5.949 1 98.88 60 ILE A C 1
ATOM 513 O O . ILE A 1 60 ? -4.691 -7.66 -7.027 1 98.88 60 ILE A O 1
ATOM 517 N N . TYR A 1 61 ? -4.871 -9.062 -5.281 1 98.81 61 TYR A N 1
ATOM 518 C CA . TYR A 1 61 ? -3.783 -9.945 -5.684 1 98.81 61 TYR A CA 1
ATOM 519 C C . TYR A 1 61 ? -4.082 -10.594 -7.031 1 98.81 61 TYR A C 1
ATOM 521 O O . TYR A 1 61 ? -3.268 -10.523 -7.953 1 98.81 61 TYR A O 1
ATOM 529 N N . HIS A 1 62 ? -5.207 -11.156 -7.16 1 98.88 62 HIS A N 1
ATOM 530 C CA . HIS A 1 62 ? -5.531 -12 -8.305 1 98.88 62 HIS A CA 1
ATOM 531 C C . HIS A 1 62 ? -5.707 -11.164 -9.57 1 98.88 62 HIS A C 1
ATOM 533 O O . HIS A 1 62 ? -5.293 -11.578 -10.656 1 98.88 62 HIS A O 1
ATOM 539 N N . GLU A 1 63 ? -6.293 -9.992 -9.5 1 98.94 63 GLU A N 1
ATOM 540 C CA . GLU A 1 63 ? -6.418 -9.141 -10.672 1 98.94 63 GLU A CA 1
ATOM 541 C C . GLU A 1 63 ? -5.055 -8.656 -11.156 1 98.94 63 GLU A C 1
ATOM 543 O O . GLU A 1 63 ? -4.785 -8.633 -12.359 1 98.94 63 GLU A O 1
ATOM 548 N N . MET A 1 64 ? -4.199 -8.344 -10.195 1 98.94 64 MET A N 1
ATOM 549 C CA . MET A 1 64 ? -2.922 -7.762 -10.594 1 98.94 64 MET A CA 1
ATOM 550 C C . MET A 1 64 ? -2.004 -8.82 -11.195 1 98.94 64 MET A C 1
ATOM 552 O O . MET A 1 64 ? -1.301 -8.555 -12.172 1 98.94 64 MET A O 1
ATOM 556 N N . ILE A 1 65 ? -2.012 -10.023 -10.625 1 98.88 65 ILE A N 1
ATOM 557 C CA . ILE A 1 65 ? -1.072 -11.031 -11.109 1 98.88 65 ILE A CA 1
ATOM 558 C C . ILE A 1 65 ? -1.523 -11.539 -12.477 1 98.88 65 ILE A C 1
ATOM 560 O O . ILE A 1 65 ? -0.703 -11.984 -13.281 1 98.88 65 ILE A O 1
ATOM 564 N N . VAL A 1 66 ? -2.799 -11.391 -12.812 1 98.94 66 VAL A N 1
ATOM 565 C CA . VAL A 1 66 ? -3.316 -11.977 -14.047 1 98.94 66 VAL A CA 1
ATOM 566 C C . VAL A 1 66 ? -3.449 -10.898 -15.117 1 98.94 66 VAL A C 1
ATOM 568 O O . VAL A 1 66 ? -2.941 -11.047 -16.234 1 98.94 66 VAL A O 1
ATOM 571 N N . HIS A 1 67 ? -4.09 -9.766 -14.82 1 98.94 67 HIS A N 1
ATOM 572 C CA . HIS A 1 67 ? -4.488 -8.82 -15.859 1 98.94 67 HIS A CA 1
ATOM 573 C C . HIS A 1 67 ? -3.285 -8.039 -16.391 1 98.94 67 HIS A C 1
ATOM 575 O O . HIS A 1 67 ? -3.26 -7.648 -17.547 1 98.94 67 HIS A O 1
ATOM 581 N N . VAL A 1 68 ? -2.256 -7.863 -15.578 1 98.94 68 VAL A N 1
ATOM 582 C CA . VAL A 1 68 ? -1.084 -7.105 -16 1 98.94 68 VAL A CA 1
ATOM 583 C C . VAL A 1 68 ? -0.42 -7.797 -17.188 1 98.94 68 VAL A C 1
ATOM 585 O O . VAL A 1 68 ? -0.293 -7.211 -18.266 1 98.94 68 VAL A O 1
ATOM 588 N N . PRO A 1 69 ? -0.071 -9.094 -17.094 1 98.94 69 PRO A N 1
ATOM 589 C CA . PRO A 1 69 ? 0.552 -9.719 -18.266 1 98.94 69 PRO A CA 1
ATOM 590 C C . PRO A 1 69 ? -0.431 -9.93 -19.406 1 98.94 69 PRO A C 1
ATOM 592 O O . PRO A 1 69 ? -0.043 -9.859 -20.578 1 98.94 69 PRO A O 1
ATOM 595 N N . MET A 1 70 ? -1.698 -10.117 -19.109 1 98.88 70 MET A N 1
ATOM 596 C CA . MET A 1 70 ? -2.705 -10.367 -20.141 1 98.88 70 MET A CA 1
ATOM 597 C C . MET A 1 70 ? -2.969 -9.102 -20.953 1 98.88 70 MET A C 1
ATOM 599 O O . MET A 1 70 ? -3.367 -9.188 -22.109 1 98.88 70 MET A O 1
ATOM 603 N N . ALA A 1 71 ? -2.701 -7.934 -20.328 1 98.81 71 ALA A N 1
ATOM 604 C CA . ALA A 1 71 ? -2.902 -6.668 -21.031 1 98.81 71 ALA A CA 1
ATOM 605 C C . ALA A 1 71 ? -1.698 -6.324 -21.906 1 98.81 71 ALA A C 1
ATOM 607 O O . ALA A 1 71 ? -1.757 -5.402 -22.719 1 98.81 71 ALA A O 1
ATOM 608 N N . VAL A 1 72 ? -0.655 -7.07 -21.734 1 98.88 72 VAL A N 1
ATOM 609 C CA . VAL A 1 72 ? 0.591 -6.754 -22.438 1 98.88 72 VAL A CA 1
ATOM 610 C C . VAL A 1 72 ? 0.825 -7.75 -23.562 1 98.88 72 VAL A C 1
ATOM 612 O O . VAL A 1 72 ? 1.129 -7.355 -24.688 1 98.88 72 VAL A O 1
ATOM 615 N N . HIS A 1 73 ? 0.702 -9.062 -23.266 1 98.75 73 HIS A N 1
ATOM 616 C CA . HIS A 1 73 ? 0.913 -10.055 -24.312 1 98.75 73 HIS A CA 1
ATOM 617 C C . HIS A 1 73 ? -0.142 -9.945 -25.406 1 98.75 73 HIS A C 1
ATOM 619 O O . HIS A 1 73 ? -1.34 -9.898 -25.125 1 98.75 73 HIS A O 1
ATOM 625 N N . PRO A 1 74 ? 0.205 -9.969 -26.594 1 97.75 74 PRO A N 1
ATOM 626 C CA . PRO A 1 74 ? -0.753 -9.703 -27.672 1 97.75 74 PRO A CA 1
ATOM 627 C C . PRO A 1 74 ? -1.749 -10.844 -27.875 1 97.75 74 PRO A C 1
ATOM 629 O O . PRO A 1 74 ? -2.895 -10.602 -28.266 1 97.75 74 PRO A O 1
ATOM 632 N N . ASN A 1 75 ? -1.286 -11.992 -27.672 1 95.44 75 ASN A N 1
ATOM 633 C CA . ASN A 1 75 ? -2.154 -13.125 -27.969 1 95.44 75 ASN A CA 1
ATOM 634 C C . ASN A 1 75 ? -1.809 -14.336 -27.094 1 95.44 75 ASN A C 1
ATOM 636 O O . ASN A 1 75 ? -1.395 -15.375 -27.609 1 95.44 75 ASN A O 1
ATOM 640 N N . PRO A 1 76 ? -2.143 -14.305 -25.828 1 97.44 76 PRO A N 1
ATOM 641 C CA . PRO A 1 76 ? -1.866 -15.461 -24.984 1 97.44 76 PRO A CA 1
ATOM 642 C C . PRO A 1 76 ? -2.887 -16.578 -25.172 1 97.44 76 PRO A C 1
ATOM 644 O O . PRO A 1 76 ? -4.09 -16.359 -25.016 1 97.44 76 PRO A O 1
ATOM 647 N N . LYS A 1 77 ? -2.42 -17.781 -25.438 1 98.62 77 LYS A N 1
ATOM 648 C CA . LYS A 1 77 ? -3.324 -18.906 -25.703 1 98.62 77 LYS A CA 1
ATOM 649 C C . LYS A 1 77 ? -3.09 -20.047 -24.734 1 98.62 77 LYS A C 1
ATOM 651 O O . LYS A 1 77 ? -4.035 -20.734 -24.328 1 98.62 77 LYS A O 1
ATOM 656 N N . ARG A 1 78 ? -1.856 -20.281 -24.453 1 98.88 78 ARG A N 1
ATOM 657 C CA . ARG A 1 78 ? -1.484 -21.344 -23.531 1 98.88 78 ARG A CA 1
ATOM 658 C C . ARG A 1 78 ? -0.798 -20.766 -22.281 1 98.88 78 ARG A C 1
ATOM 660 O O . ARG A 1 78 ? 0.24 -20.109 -22.391 1 98.88 78 ARG A O 1
ATOM 667 N N . VAL A 1 79 ? -1.39 -21.062 -21.125 1 98.94 79 VAL A N 1
ATOM 668 C CA . VAL A 1 79 ? -0.919 -20.469 -19.875 1 98.94 79 VAL A CA 1
ATOM 669 C C . VAL A 1 79 ? -0.562 -21.578 -18.891 1 98.94 79 VAL A C 1
ATOM 671 O O . VAL A 1 79 ? -1.316 -22.531 -18.719 1 98.94 79 VAL A O 1
ATOM 674 N N . LEU A 1 80 ? 0.612 -21.438 -18.297 1 98.94 80 LEU A N 1
ATOM 675 C CA . LEU A 1 80 ? 1.003 -22.297 -17.172 1 98.94 80 LEU A CA 1
ATOM 676 C C . LEU A 1 80 ? 0.866 -21.547 -15.852 1 98.94 80 LEU A C 1
ATOM 678 O O . LEU A 1 80 ? 1.349 -20.422 -15.719 1 98.94 80 LEU A O 1
ATOM 682 N N . VAL A 1 81 ? 0.208 -22.188 -14.93 1 98.81 81 VAL A N 1
ATOM 683 C CA . VAL A 1 81 ? 0.072 -21.672 -13.57 1 98.81 81 VAL A CA 1
ATOM 684 C C . VAL A 1 81 ? 0.714 -22.641 -12.586 1 98.81 81 VAL A C 1
ATOM 686 O O . VAL A 1 81 ? 0.326 -23.797 -12.508 1 98.81 81 VAL A O 1
ATOM 689 N N . ILE A 1 82 ? 1.689 -22.156 -11.914 1 98.19 82 ILE A N 1
ATOM 690 C CA . ILE A 1 82 ? 2.336 -22.953 -10.875 1 98.19 82 ILE A CA 1
ATOM 691 C C . ILE A 1 82 ? 1.898 -22.453 -9.5 1 98.19 82 ILE A C 1
ATOM 693 O O . ILE A 1 82 ? 2.154 -21.297 -9.133 1 98.19 82 ILE A O 1
ATOM 697 N N . GLY A 1 83 ? 1.374 -23.344 -8.734 1 96.31 83 GLY A N 1
ATOM 698 C CA . GLY A 1 83 ? 0.66 -22.938 -7.531 1 96.31 83 GLY A CA 1
ATOM 699 C C . GLY A 1 83 ? -0.785 -22.562 -7.793 1 96.31 83 GLY A C 1
ATOM 700 O O . GLY A 1 83 ? -1.484 -23.25 -8.547 1 96.31 83 GLY A O 1
ATOM 701 N N . ALA A 1 84 ? -1.351 -21.609 -6.996 1 96.56 84 ALA A N 1
ATOM 702 C CA . ALA A 1 84 ? -2.695 -21.062 -7.172 1 96.56 84 ALA A CA 1
ATOM 703 C C . ALA A 1 84 ? -3.756 -22.109 -6.871 1 96.56 84 ALA A C 1
ATOM 705 O O . ALA A 1 84 ? -4.785 -22.188 -7.551 1 96.56 84 ALA A O 1
ATOM 706 N N . GLY A 1 85 ? -3.506 -22.875 -5.887 1 97.12 85 GLY A N 1
ATOM 707 C CA . GLY A 1 85 ? -4.453 -23.906 -5.504 1 97.12 85 GLY A CA 1
ATOM 708 C C . GLY A 1 85 ? -5.773 -23.344 -5.004 1 97.12 85 GLY A C 1
ATOM 709 O O . GLY A 1 85 ? -6.773 -24.062 -4.949 1 97.12 85 GLY A O 1
ATOM 710 N N . ASP A 1 86 ? -5.793 -22.109 -4.672 1 98.25 86 ASP A N 1
ATOM 711 C CA . ASP A 1 86 ? -7.016 -21.5 -4.164 1 98.25 86 ASP A CA 1
ATOM 712 C C . ASP A 1 86 ? -7.977 -21.156 -5.301 1 98.25 86 ASP A C 1
ATOM 714 O O . ASP A 1 86 ? -9.148 -20.875 -5.066 1 98.25 86 ASP A O 1
ATOM 718 N N . GLY A 1 87 ? -7.469 -21.141 -6.551 1 98.75 87 GLY A N 1
ATOM 719 C CA . GLY A 1 87 ? -8.32 -21 -7.723 1 98.75 87 GLY A CA 1
ATOM 720 C C . GLY A 1 87 ? -8.516 -19.578 -8.172 1 98.75 87 GLY A C 1
ATOM 721 O O . GLY A 1 87 ? -9.156 -19.312 -9.188 1 98.75 87 GLY A O 1
ATOM 722 N N . GLY A 1 88 ? -7.953 -18.578 -7.445 1 98.81 88 GLY A N 1
ATOM 723 C CA . GLY A 1 88 ? -8.172 -17.172 -7.789 1 98.81 88 GLY A CA 1
ATOM 724 C C . GLY A 1 88 ? -7.574 -16.797 -9.133 1 98.81 88 GLY A C 1
ATOM 725 O O . GLY A 1 88 ? -8.195 -16.062 -9.898 1 98.81 88 GLY A O 1
ATOM 726 N N . VAL A 1 89 ? -6.422 -17.297 -9.391 1 98.88 89 VAL A N 1
ATOM 727 C CA . VAL A 1 89 ? -5.766 -17.031 -10.672 1 98.88 89 VAL A CA 1
ATOM 728 C C . VAL A 1 89 ? -6.586 -17.641 -11.805 1 98.88 89 VAL A C 1
ATOM 730 O O . VAL A 1 89 ? -6.805 -16.984 -12.836 1 98.88 89 VAL A O 1
ATOM 733 N N . LEU A 1 90 ? -7.094 -18.859 -11.633 1 98.81 90 LEU A N 1
ATOM 734 C CA . LEU A 1 90 ? -7.914 -19.531 -12.641 1 98.81 90 LEU A CA 1
ATOM 735 C C . LEU A 1 90 ? -9.18 -18.719 -12.93 1 98.81 90 LEU A C 1
ATOM 737 O O . LEU A 1 90 ? -9.586 -18.594 -14.086 1 98.81 90 LEU A O 1
ATOM 741 N N . ARG A 1 91 ? -9.773 -18.203 -11.859 1 98.81 91 ARG A N 1
ATOM 742 C CA . ARG A 1 91 ? -10.992 -17.422 -12.008 1 98.81 91 ARG A CA 1
ATOM 743 C C . ARG A 1 91 ? -10.766 -16.25 -12.961 1 98.81 91 ARG A C 1
ATOM 745 O O . ARG A 1 91 ? -11.578 -15.992 -13.852 1 98.81 91 ARG A O 1
ATOM 752 N N . GLU A 1 92 ? -9.664 -15.539 -12.805 1 98.88 92 GLU A N 1
ATOM 753 C CA . GLU A 1 92 ? -9.383 -14.391 -13.656 1 98.88 92 GLU A CA 1
ATOM 754 C C . GLU A 1 92 ? -9 -14.82 -15.07 1 98.88 92 GLU A C 1
ATOM 756 O O . GLU A 1 92 ? -9.438 -14.219 -16.047 1 98.88 92 GLU A O 1
ATOM 761 N N . LEU A 1 93 ? -8.234 -15.914 -15.18 1 98.88 93 LEU A N 1
ATOM 762 C CA . LEU A 1 93 ? -7.754 -16.359 -16.484 1 98.88 93 LEU A CA 1
ATOM 763 C C . LEU A 1 93 ? -8.906 -16.844 -17.344 1 98.88 93 LEU A C 1
ATOM 765 O O . LEU A 1 93 ? -8.922 -16.609 -18.562 1 98.88 93 LEU A O 1
ATOM 769 N N . THR A 1 94 ? -9.883 -17.484 -16.766 1 98.69 94 THR A N 1
ATOM 770 C CA . THR A 1 94 ? -10.953 -18.094 -17.531 1 98.69 94 THR A CA 1
ATOM 771 C C . THR A 1 94 ? -11.922 -17.031 -18.062 1 98.69 94 THR A C 1
ATOM 773 O O . THR A 1 94 ? -12.812 -17.344 -18.859 1 98.69 94 THR A O 1
ATOM 776 N N . ARG A 1 95 ? -11.75 -15.805 -17.656 1 98.5 95 ARG A N 1
ATOM 777 C CA . ARG A 1 95 ? -12.539 -14.711 -18.219 1 98.5 95 ARG A CA 1
ATOM 778 C C . ARG A 1 95 ? -12.109 -14.422 -19.656 1 98.5 95 ARG A C 1
ATOM 780 O O . ARG A 1 95 ? -12.859 -13.812 -20.422 1 98.5 95 ARG A O 1
ATOM 787 N N . TYR A 1 96 ? -10.891 -14.797 -20 1 98.56 96 TYR A N 1
ATOM 788 C CA . TYR A 1 96 ? -10.344 -14.516 -21.328 1 98.56 96 TYR A CA 1
ATOM 789 C C . TYR A 1 96 ? -10.695 -15.633 -22.312 1 98.56 96 TYR A C 1
ATOM 791 O O . TYR A 1 96 ? -10.156 -16.734 -22.219 1 98.56 96 TYR A O 1
ATOM 799 N N . SER A 1 97 ? -11.43 -15.289 -23.312 1 97.25 97 SER A N 1
ATOM 800 C CA . SER A 1 97 ? -11.906 -16.281 -24.266 1 97.25 97 SER A CA 1
ATOM 801 C C . SER A 1 97 ? -10.789 -16.703 -25.219 1 97.25 97 SER A C 1
ATOM 803 O O . SER A 1 97 ? -10.883 -17.75 -25.875 1 97.25 97 SER A O 1
ATOM 805 N N . THR A 1 98 ? -9.781 -15.93 -25.25 1 96.12 98 THR A N 1
ATOM 806 C CA . THR A 1 98 ? -8.695 -16.203 -26.172 1 96.12 98 THR A CA 1
ATOM 807 C C . THR A 1 98 ? -7.82 -17.344 -25.672 1 96.12 98 THR A C 1
ATOM 809 O O . THR A 1 98 ? -7.07 -17.953 -26.438 1 96.12 98 THR A O 1
ATOM 812 N N . ILE A 1 99 ? -7.848 -17.625 -24.406 1 98.69 99 ILE A N 1
ATOM 813 C CA . ILE A 1 99 ? -7.043 -18.688 -23.844 1 98.69 99 ILE A CA 1
ATOM 814 C C . ILE A 1 99 ? -7.613 -20.047 -24.266 1 98.69 99 ILE A C 1
ATOM 816 O O . ILE A 1 99 ? -8.812 -20.297 -24.125 1 98.69 99 ILE A O 1
ATOM 820 N N . GLU A 1 100 ? -6.691 -20.859 -24.75 1 98.81 100 GLU A N 1
ATOM 821 C CA . GLU A 1 100 ? -7.109 -22.172 -25.234 1 98.81 100 GLU A CA 1
ATOM 822 C C . GLU A 1 100 ? -6.824 -23.25 -24.188 1 98.81 100 GLU A C 1
ATOM 824 O O . GLU A 1 100 ? -7.508 -24.281 -24.156 1 98.81 100 GLU A O 1
ATOM 829 N N . ARG A 1 101 ? -5.805 -22.984 -23.375 1 98.88 101 ARG A N 1
ATOM 830 C CA . ARG A 1 101 ? -5.398 -24 -22.422 1 98.88 101 ARG A CA 1
ATOM 831 C C . ARG A 1 101 ? -4.727 -23.375 -21.203 1 98.88 101 ARG A C 1
ATOM 833 O O . ARG A 1 101 ? -3.926 -22.438 -21.344 1 98.88 101 ARG A O 1
ATOM 840 N N . ILE A 1 102 ? -5.109 -23.891 -20.062 1 98.88 102 ILE A N 1
ATOM 841 C CA . ILE A 1 102 ? -4.48 -23.531 -18.797 1 98.88 102 ILE A CA 1
ATOM 842 C C . ILE A 1 102 ? -3.994 -24.781 -18.078 1 98.88 102 ILE A C 1
ATOM 844 O O . ILE A 1 102 ? -4.797 -25.641 -17.703 1 98.88 102 ILE A O 1
ATOM 848 N N . ASP A 1 103 ? -2.721 -24.922 -17.953 1 98.88 103 ASP A N 1
ATOM 849 C CA . ASP A 1 103 ? -2.143 -25.969 -17.125 1 98.88 103 ASP A CA 1
ATOM 850 C C . ASP A 1 103 ? -1.873 -25.469 -15.711 1 98.88 103 ASP A C 1
ATOM 852 O O . ASP A 1 103 ? -1.081 -24.531 -15.516 1 98.88 103 ASP A O 1
ATOM 856 N N . LEU A 1 104 ? -2.535 -26.047 -14.75 1 98.75 104 LEU A N 1
ATOM 857 C CA . LEU A 1 104 ? -2.277 -25.75 -13.344 1 98.75 104 LEU A CA 1
ATOM 858 C C . LEU A 1 104 ? -1.461 -26.859 -12.688 1 98.75 104 LEU A C 1
ATOM 860 O O . LEU A 1 104 ? -1.856 -28.031 -12.719 1 98.75 104 LEU A O 1
ATOM 864 N N . VAL A 1 105 ? -0.346 -26.5 -12.156 1 98.31 105 VAL A N 1
ATOM 865 C CA . VAL A 1 105 ? 0.508 -27.438 -11.438 1 98.31 105 VAL A CA 1
ATOM 866 C C . VAL A 1 105 ? 0.509 -27.094 -9.945 1 98.31 105 VAL A C 1
ATOM 868 O O . VAL A 1 105 ? 0.971 -26.016 -9.555 1 98.31 105 VAL A O 1
ATOM 871 N N . GLU A 1 106 ? -0.026 -27.938 -9.156 1 97.38 106 GLU A N 1
ATOM 872 C CA . GLU A 1 106 ? -0.158 -27.766 -7.715 1 97.38 106 GLU A CA 1
ATOM 873 C C . GLU A 1 106 ? 0.383 -28.969 -6.961 1 97.38 106 GLU A C 1
ATOM 875 O O . GLU A 1 106 ? 0.035 -30.109 -7.277 1 97.38 106 GLU A O 1
ATOM 880 N N . ILE A 1 107 ? 1.191 -28.672 -5.969 1 96.19 107 ILE A N 1
ATOM 881 C CA . ILE A 1 107 ? 1.854 -29.766 -5.262 1 96.19 107 ILE A CA 1
ATOM 882 C C . ILE A 1 107 ? 0.881 -30.406 -4.277 1 96.19 107 ILE A C 1
ATOM 884 O O . ILE A 1 107 ? 0.972 -31.609 -4 1 96.19 107 ILE A O 1
ATOM 888 N N . ASP A 1 108 ? -0.05 -29.703 -3.736 1 97.06 108 ASP A N 1
ATOM 889 C CA . ASP A 1 108 ? -0.904 -30.156 -2.643 1 97.06 108 ASP A CA 1
ATOM 890 C C . ASP A 1 108 ? -2.367 -30.219 -3.078 1 97.06 108 ASP A C 1
ATOM 892 O O . ASP A 1 108 ? -3.094 -29.234 -2.963 1 97.06 108 ASP A O 1
ATOM 896 N N . GLU A 1 109 ? -2.807 -31.391 -3.412 1 98.06 109 GLU A N 1
ATOM 897 C CA . GLU A 1 109 ? -4.172 -31.625 -3.871 1 98.06 109 GLU A CA 1
ATOM 898 C C . GLU A 1 109 ? -5.188 -31.234 -2.799 1 98.06 109 GLU A C 1
ATOM 900 O O . GLU A 1 109 ? -6.277 -30.75 -3.115 1 98.06 109 GLU A O 1
ATOM 905 N N . LEU A 1 110 ? -4.762 -31.375 -1.628 1 98.5 110 LEU A N 1
ATOM 906 C CA . LEU A 1 110 ? -5.684 -31.094 -0.53 1 98.5 110 LEU A CA 1
ATOM 907 C C . LEU A 1 110 ? -6.031 -29.609 -0.472 1 98.5 110 LEU A C 1
ATOM 909 O O . LEU A 1 110 ? -7.145 -29.25 -0.09 1 98.5 110 LEU A O 1
ATOM 913 N N . VAL A 1 111 ? -5.129 -28.734 -0.852 1 98.19 111 VAL A N 1
ATOM 914 C CA . VAL A 1 111 ? -5.414 -27.312 -0.893 1 98.19 111 VAL A CA 1
ATOM 915 C C . VAL A 1 111 ? -6.555 -27.031 -1.87 1 98.19 111 VAL A C 1
ATOM 917 O O . VAL A 1 111 ? -7.477 -26.281 -1.562 1 98.19 111 VAL A O 1
ATOM 920 N N . VAL A 1 112 ? -6.555 -27.656 -2.998 1 98.5 112 VAL A N 1
ATOM 921 C CA . VAL A 1 112 ? -7.574 -27.469 -4.023 1 98.5 112 VAL A CA 1
ATOM 922 C C . VAL A 1 112 ? -8.922 -27.953 -3.5 1 98.5 112 VAL A C 1
ATOM 924 O O . VAL A 1 112 ? -9.938 -27.266 -3.629 1 98.5 112 VAL A O 1
ATOM 927 N N . GLU A 1 113 ? -8.906 -29.094 -2.896 1 98.56 113 GLU A N 1
ATOM 928 C CA . GLU A 1 113 ? -10.133 -29.672 -2.371 1 98.56 113 GLU A CA 1
ATOM 929 C C . GLU A 1 113 ? -10.758 -28.781 -1.304 1 98.56 113 GLU A C 1
ATOM 931 O O . GLU A 1 113 ? -11.961 -28.531 -1.322 1 98.56 113 GLU A O 1
ATOM 936 N N . VAL A 1 114 ? -9.922 -28.375 -0.422 1 98.75 114 VAL A N 1
ATOM 937 C CA . VAL A 1 114 ? -10.383 -27.547 0.683 1 98.75 114 VAL A CA 1
ATOM 938 C C . VAL A 1 114 ? -10.93 -26.234 0.141 1 98.75 114 VAL A C 1
ATOM 940 O O . VAL A 1 114 ? -11.977 -25.75 0.592 1 98.75 114 VAL A O 1
ATOM 943 N N . CYS A 1 115 ? -10.258 -25.656 -0.849 1 98.75 115 CYS A N 1
ATOM 944 C CA . CYS A 1 115 ? -10.688 -24.375 -1.395 1 98.75 115 CYS A CA 1
ATOM 945 C C . CYS A 1 115 ? -11.992 -24.531 -2.178 1 98.75 115 CYS A C 1
ATOM 947 O O . CYS A 1 115 ? -12.867 -23.656 -2.107 1 98.75 115 CYS A O 1
ATOM 949 N N . LYS A 1 116 ? -12.164 -25.594 -2.928 1 98.62 116 LYS A N 1
ATOM 950 C CA . LYS A 1 116 ? -13.414 -25.844 -3.633 1 98.62 116 LYS A CA 1
ATOM 951 C C . LYS A 1 116 ? -14.594 -25.891 -2.662 1 98.62 116 LYS A C 1
ATOM 953 O O . LYS A 1 116 ? -15.68 -25.391 -2.963 1 98.62 116 LYS A O 1
ATOM 958 N N . LYS A 1 117 ? -14.328 -26.438 -1.56 1 98.56 117 LYS A N 1
ATOM 959 C CA . LYS A 1 117 ? -15.398 -26.656 -0.593 1 98.56 117 LYS A CA 1
ATOM 960 C C . LYS A 1 117 ? -15.688 -25.391 0.203 1 98.56 117 LYS A C 1
ATOM 962 O O . LYS A 1 117 ? -16.844 -25.062 0.474 1 98.56 117 LYS A O 1
ATOM 967 N N . HIS A 1 118 ? -14.641 -24.641 0.563 1 98.69 118 HIS A N 1
ATOM 968 C CA . HIS A 1 118 ? -14.836 -23.625 1.592 1 98.69 118 HIS A CA 1
ATOM 969 C C . HIS A 1 118 ? -14.672 -22.219 1.017 1 98.69 118 HIS A C 1
ATOM 971 O O . HIS A 1 118 ? -15.078 -21.25 1.644 1 98.69 118 HIS A O 1
ATOM 977 N N . LEU A 1 119 ? -14.062 -22.094 -0.165 1 98.69 119 LEU A N 1
ATOM 978 C CA . LEU A 1 119 ? -13.812 -20.781 -0.77 1 98.69 119 LEU A CA 1
ATOM 979 C C . LEU A 1 119 ? -14.289 -20.75 -2.217 1 98.69 119 LEU A C 1
ATOM 981 O O . LEU A 1 119 ? -13.508 -20.5 -3.131 1 98.69 119 LEU A O 1
ATOM 985 N N . PRO A 1 120 ? -15.555 -20.875 -2.432 1 98.25 120 PRO A N 1
ATOM 986 C CA . PRO A 1 120 ? -16.078 -20.938 -3.799 1 98.25 120 PRO A CA 1
ATOM 987 C C . PRO A 1 120 ? -15.914 -19.609 -4.547 1 98.25 120 PRO A C 1
ATOM 989 O O . PRO A 1 120 ? -15.945 -19.594 -5.781 1 98.25 120 PRO A O 1
ATOM 992 N N . GLN A 1 121 ? -15.711 -18.5 -3.814 1 97.69 121 GLN A N 1
ATOM 993 C CA . GLN A 1 121 ? -15.508 -17.203 -4.453 1 97.69 121 GLN A CA 1
ATOM 994 C C . GLN A 1 121 ? -14.297 -17.234 -5.391 1 97.69 121 GLN A C 1
ATOM 996 O O . GLN A 1 121 ? -14.32 -16.625 -6.461 1 97.69 121 GLN A O 1
ATOM 1001 N N . THR A 1 122 ? -13.273 -17.922 -4.973 1 98.31 122 THR A N 1
ATOM 1002 C CA . THR A 1 122 ? -12.07 -18 -5.785 1 98.31 122 THR A CA 1
ATOM 1003 C C . THR A 1 122 ? -12.008 -19.344 -6.523 1 98.31 122 THR A C 1
ATOM 1005 O O . THR A 1 122 ? -11.555 -19.406 -7.668 1 98.31 122 THR A O 1
ATOM 1008 N N . ALA A 1 123 ? -12.531 -20.422 -5.945 1 98.25 123 ALA A N 1
ATOM 1009 C CA . ALA A 1 123 ? -12.383 -21.781 -6.465 1 98.25 123 ALA A CA 1
ATOM 1010 C C . ALA A 1 123 ? -13.555 -22.156 -7.367 1 98.25 123 ALA A C 1
ATOM 1012 O O . ALA A 1 123 ? -14.023 -23.297 -7.344 1 98.25 123 ALA A O 1
ATOM 1013 N N . CYS A 1 124 ? -13.977 -21.25 -8.164 1 97.88 124 CYS A N 1
ATOM 1014 C CA . CYS A 1 124 ? -15.227 -21.453 -8.883 1 97.88 124 CYS A CA 1
ATOM 1015 C C . CYS A 1 124 ? -14.961 -21.922 -10.312 1 97.88 124 CYS A C 1
ATOM 1017 O O . CYS A 1 124 ? -15.898 -22.281 -11.031 1 97.88 124 CYS A O 1
ATOM 1019 N N . CYS A 1 125 ? -13.656 -22.016 -10.711 1 98.06 125 CYS A N 1
ATOM 1020 C CA . CYS A 1 125 ? -13.469 -22.219 -12.141 1 98.06 125 CYS A CA 1
ATOM 1021 C C . CYS A 1 125 ? -12.547 -23.406 -12.406 1 98.06 125 CYS A C 1
ATOM 1023 O O . CYS A 1 125 ? -11.977 -23.531 -13.492 1 98.06 125 CYS A O 1
ATOM 1025 N N . PHE A 1 126 ? -12.422 -24.297 -11.445 1 98.19 126 PHE A N 1
ATOM 1026 C CA . PHE A 1 126 ? -11.602 -25.5 -11.625 1 98.19 126 PHE A CA 1
ATOM 1027 C C . PHE A 1 126 ? -12.234 -26.438 -12.641 1 98.19 126 PHE A C 1
ATOM 1029 O O . PHE A 1 126 ? -11.555 -27.297 -13.211 1 98.19 126 PHE A O 1
ATOM 1036 N N . GLY A 1 127 ? -13.516 -26.281 -12.922 1 97.75 127 GLY A N 1
ATOM 1037 C CA . GLY A 1 127 ? -14.234 -27.172 -13.82 1 97.75 127 GLY A CA 1
ATOM 1038 C C . GLY A 1 127 ? -14.234 -26.688 -15.258 1 97.75 127 GLY A C 1
ATOM 1039 O O . GLY A 1 127 ? -14.781 -27.359 -16.141 1 97.75 127 GLY A O 1
ATOM 1040 N N . ASP A 1 128 ? -13.656 -25.531 -15.484 1 98.38 128 ASP A N 1
ATOM 1041 C CA . ASP A 1 128 ? -13.555 -25.047 -16.859 1 98.38 128 ASP A CA 1
ATOM 1042 C C . ASP A 1 128 ? -12.828 -26.047 -17.75 1 98.38 128 ASP A C 1
ATOM 1044 O O . ASP A 1 128 ? -11.812 -26.625 -17.344 1 98.38 128 ASP A O 1
ATOM 1048 N N . GLU A 1 129 ? -13.258 -26.281 -18.969 1 98.44 129 GLU A N 1
ATOM 1049 C CA . GLU A 1 129 ? -12.75 -27.312 -19.875 1 98.44 129 GLU A CA 1
ATOM 1050 C C . GLU A 1 129 ? -11.312 -27.016 -20.297 1 98.44 129 GLU A C 1
ATOM 1052 O O . GLU A 1 129 ? -10.57 -27.922 -20.688 1 98.44 129 GLU A O 1
ATOM 1057 N N . ARG A 1 130 ? -10.93 -25.781 -20.234 1 98.62 130 ARG A N 1
ATOM 1058 C CA . ARG A 1 130 ? -9.586 -25.391 -20.641 1 98.62 130 ARG A CA 1
ATOM 1059 C C . ARG A 1 130 ? -8.562 -25.672 -19.547 1 98.62 130 ARG A C 1
ATOM 1061 O O . ARG A 1 130 ? -7.355 -25.641 -19.797 1 98.62 130 ARG A O 1
ATOM 1068 N N . VAL A 1 131 ? -9.055 -25.953 -18.312 1 98.81 131 VAL A N 1
ATOM 1069 C CA . VAL A 1 131 ? -8.18 -26.109 -17.156 1 98.81 131 VAL A CA 1
ATOM 1070 C C . VAL A 1 131 ? -7.766 -27.578 -17.016 1 98.81 131 VAL A C 1
ATOM 1072 O O . VAL A 1 131 ? -8.617 -28.469 -16.953 1 98.81 131 VAL A O 1
ATOM 1075 N N . HIS A 1 132 ? -6.484 -27.797 -16.984 1 98.75 132 HIS A N 1
ATOM 1076 C CA . HIS A 1 132 ? -5.879 -29.094 -16.75 1 98.75 132 HIS A CA 1
ATOM 1077 C C . HIS A 1 132 ? -4.988 -29.078 -15.516 1 98.75 132 HIS A C 1
ATOM 1079 O O . HIS A 1 132 ? -3.955 -28.406 -15.5 1 98.75 132 HIS A O 1
ATOM 1085 N N . ILE A 1 133 ? -5.363 -29.906 -14.531 1 98.56 133 ILE A N 1
ATOM 1086 C CA . ILE A 1 133 ? -4.652 -29.859 -13.258 1 98.56 133 ILE A CA 1
ATOM 1087 C C . ILE A 1 133 ? -3.693 -31.047 -13.164 1 98.56 133 ILE A C 1
ATOM 1089 O O . ILE A 1 133 ? -4.074 -32.188 -13.445 1 98.56 133 ILE A O 1
ATOM 1093 N N . THR A 1 134 ? -2.5 -30.781 -12.844 1 98.44 134 THR A N 1
ATOM 1094 C CA . THR A 1 134 ? -1.493 -31.781 -12.523 1 98.44 134 THR A CA 1
ATOM 1095 C C . THR A 1 134 ? -0.997 -31.609 -11.086 1 98.44 134 THR A C 1
ATOM 1097 O O . THR A 1 134 ? -0.46 -30.562 -10.734 1 98.44 134 THR A O 1
ATOM 1100 N N . TYR A 1 135 ? -1.184 -32.625 -10.25 1 98.06 135 TYR A N 1
ATOM 1101 C CA . TYR A 1 135 ? -0.677 -32.562 -8.883 1 98.06 135 TYR A CA 1
ATOM 1102 C C . TYR A 1 135 ? 0.764 -33.062 -8.82 1 98.06 135 TYR A C 1
ATOM 1104 O O . TYR A 1 135 ? 1.014 -34.281 -8.727 1 98.06 135 TYR A O 1
ATOM 1112 N N . GLN A 1 136 ? 1.663 -32.094 -8.867 1 96.44 136 GLN A N 1
ATOM 1113 C CA . GLN A 1 136 ? 3.096 -32.375 -8.938 1 96.44 136 GLN A CA 1
ATOM 1114 C C . GLN A 1 136 ? 3.906 -31.156 -8.477 1 96.44 136 GLN A C 1
ATOM 1116 O O . GLN A 1 136 ? 3.377 -30.047 -8.383 1 96.44 136 GLN A O 1
ATOM 1121 N N . ASP A 1 137 ? 5.125 -31.453 -8.156 1 95.19 137 ASP A N 1
ATOM 1122 C CA . ASP A 1 137 ? 6.078 -30.391 -7.875 1 95.19 137 ASP A CA 1
ATOM 1123 C C . ASP A 1 137 ? 6.32 -29.531 -9.117 1 95.19 137 ASP A C 1
ATOM 1125 O O . ASP A 1 137 ? 6.605 -30.062 -10.195 1 95.19 137 ASP A O 1
ATOM 1129 N N . GLY A 1 138 ? 6.191 -28.219 -8.93 1 95.5 138 GLY A N 1
ATOM 1130 C CA . GLY A 1 138 ? 6.336 -27.297 -10.047 1 95.5 138 GLY A CA 1
ATOM 1131 C C . GLY A 1 138 ? 7.715 -27.344 -10.68 1 95.5 138 GLY A C 1
ATOM 1132 O O . GLY A 1 138 ? 7.852 -27.188 -11.891 1 95.5 138 GLY A O 1
ATOM 1133 N N . LEU A 1 139 ? 8.734 -27.531 -9.836 1 94.56 139 LEU A N 1
ATOM 1134 C CA . LEU A 1 139 ? 10.094 -27.625 -10.352 1 94.56 139 LEU A CA 1
ATOM 1135 C C . LEU A 1 139 ? 10.258 -28.844 -11.258 1 94.56 139 LEU A C 1
ATOM 1137 O O . LEU A 1 139 ? 10.883 -28.75 -12.32 1 94.56 139 LEU A O 1
ATOM 1141 N N . LYS A 1 140 ? 9.727 -29.922 -10.852 1 95.44 140 LYS A N 1
ATOM 1142 C CA . LYS A 1 140 ? 9.789 -31.141 -11.641 1 95.44 140 LYS A CA 1
ATOM 1143 C C . LYS A 1 140 ? 9.016 -30.984 -12.953 1 95.44 140 LYS A C 1
ATOM 1145 O O . LYS A 1 140 ? 9.484 -31.422 -14.008 1 95.44 140 LYS A O 1
ATOM 1150 N N . PHE A 1 141 ? 7.883 -30.406 -12.883 1 97.31 141 PHE A N 1
ATOM 1151 C CA . PHE A 1 141 ? 7.016 -30.25 -14.047 1 97.31 141 PHE A CA 1
ATOM 1152 C C . PHE A 1 141 ? 7.684 -29.391 -15.109 1 97.31 141 PHE A C 1
ATOM 1154 O O . PHE A 1 141 ? 7.703 -29.75 -16.281 1 97.31 141 PHE A O 1
ATOM 1161 N N . ILE A 1 142 ? 8.242 -28.234 -14.711 1 97.31 142 ILE A N 1
ATOM 1162 C CA . ILE A 1 142 ? 8.695 -27.219 -15.641 1 97.31 142 ILE A CA 1
ATOM 1163 C C . ILE A 1 142 ? 9.945 -27.703 -16.375 1 97.31 142 ILE A C 1
ATOM 1165 O O . ILE A 1 142 ? 10.258 -27.219 -17.469 1 97.31 142 ILE A O 1
ATOM 1169 N N . ARG A 1 143 ? 10.664 -28.641 -15.836 1 95.44 143 ARG A N 1
ATOM 1170 C CA . ARG A 1 143 ? 11.891 -29.172 -16.422 1 95.44 143 ARG A CA 1
ATOM 1171 C C . ARG A 1 143 ? 11.617 -29.828 -17.766 1 95.44 143 ARG A C 1
ATOM 1173 O O . ARG A 1 143 ? 12.5 -29.906 -18.625 1 95.44 143 ARG A O 1
ATOM 1180 N N . ARG A 1 144 ? 10.484 -30.172 -17.938 1 95.75 144 ARG A N 1
ATOM 1181 C CA . ARG A 1 144 ? 10.172 -30.938 -19.156 1 95.75 144 ARG A CA 1
ATOM 1182 C C . ARG A 1 144 ? 9.539 -30.031 -20.203 1 95.75 144 ARG A C 1
ATOM 1184 O O . ARG A 1 144 ? 9.195 -30.5 -21.297 1 95.75 144 ARG A O 1
ATOM 1191 N N . CYS A 1 145 ? 9.352 -28.828 -19.922 1 97.81 145 CYS A N 1
ATOM 1192 C CA . CYS A 1 145 ? 8.648 -27.922 -20.812 1 97.81 145 CYS A CA 1
ATOM 1193 C C . CYS A 1 145 ? 9.625 -27.094 -21.625 1 97.81 145 CYS A C 1
ATOM 1195 O O . CYS A 1 145 ? 10.609 -26.578 -21.094 1 97.81 145 CYS A O 1
ATOM 1197 N N . GLU A 1 146 ? 9.367 -27.047 -22.953 1 98.44 146 GLU A N 1
ATOM 1198 C CA . GLU A 1 146 ? 10.156 -26.203 -23.859 1 98.44 146 GLU A CA 1
ATOM 1199 C C . GLU A 1 146 ? 9.266 -25.547 -24.906 1 98.44 146 GLU A C 1
ATOM 1201 O O . GLU A 1 146 ? 8.508 -26.219 -25.609 1 98.44 146 GLU A O 1
ATOM 1206 N N . ASN A 1 147 ? 9.391 -24.219 -24.938 1 98.56 147 ASN A N 1
ATOM 1207 C CA . ASN A 1 147 ? 8.703 -23.453 -25.969 1 98.56 147 ASN A CA 1
ATOM 1208 C C . ASN A 1 147 ? 7.223 -23.828 -26.047 1 98.56 147 ASN A C 1
ATOM 1210 O O . ASN A 1 147 ? 6.707 -24.109 -27.141 1 98.56 147 ASN A O 1
ATOM 1214 N N . GLN A 1 148 ? 6.574 -23.75 -24.938 1 98.62 148 GLN A N 1
ATOM 1215 C CA . GLN A 1 148 ? 5.223 -24.297 -24.906 1 98.62 148 GLN A CA 1
ATOM 1216 C C . GLN A 1 148 ? 4.207 -23.25 -24.484 1 98.62 148 GLN A C 1
ATOM 1218 O O . GLN A 1 148 ? 3.049 -23.297 -24.891 1 98.62 148 GLN A O 1
ATOM 1223 N N . TYR A 1 149 ? 4.609 -22.297 -23.703 1 98.88 149 TYR A N 1
ATOM 1224 C CA . TYR A 1 149 ? 3.633 -21.422 -23.062 1 98.88 149 TYR A CA 1
ATOM 1225 C C . TYR A 1 149 ? 3.83 -19.969 -23.484 1 98.88 149 TYR A C 1
ATOM 1227 O O . TYR A 1 149 ? 4.961 -19.516 -23.688 1 98.88 149 TYR A O 1
ATOM 1235 N N . ASP A 1 150 ? 2.727 -19.234 -23.609 1 98.94 150 ASP A N 1
ATOM 1236 C CA . ASP A 1 150 ? 2.748 -17.797 -23.859 1 98.94 150 ASP A CA 1
ATOM 1237 C C . ASP A 1 150 ? 2.902 -17.016 -22.547 1 98.94 150 ASP A C 1
ATOM 1239 O O . ASP A 1 150 ? 3.449 -15.914 -22.531 1 98.94 150 ASP A O 1
ATOM 1243 N N . LEU A 1 151 ? 2.395 -17.625 -21.547 1 98.94 151 LEU A N 1
ATOM 1244 C CA . LEU A 1 151 ? 2.379 -17 -20.234 1 98.94 151 LEU A CA 1
ATOM 1245 C C . LEU A 1 151 ? 2.584 -18.031 -19.125 1 98.94 151 LEU A C 1
ATOM 1247 O O . LEU A 1 151 ? 1.997 -19.125 -19.172 1 98.94 151 LEU A O 1
ATOM 1251 N N . ILE A 1 152 ? 3.465 -17.672 -18.203 1 98.94 152 ILE A N 1
ATOM 1252 C CA . ILE A 1 152 ? 3.643 -18.453 -16.984 1 98.94 152 ILE A CA 1
ATOM 1253 C C . ILE A 1 152 ? 3.354 -17.578 -15.766 1 98.94 152 ILE A C 1
ATOM 1255 O O . ILE A 1 152 ? 3.893 -16.469 -15.648 1 98.94 152 ILE A O 1
ATOM 1259 N N . ILE A 1 153 ? 2.506 -18.031 -14.875 1 98.88 153 ILE A N 1
ATOM 1260 C CA . ILE A 1 153 ? 2.225 -17.359 -13.609 1 98.88 153 ILE A CA 1
ATOM 1261 C C . ILE A 1 153 ? 2.676 -18.25 -12.445 1 98.88 153 ILE A C 1
ATOM 1263 O O . ILE A 1 153 ? 2.158 -19.359 -12.266 1 98.88 153 ILE A O 1
ATOM 1267 N N . VAL A 1 154 ? 3.625 -17.734 -11.758 1 98.31 154 VAL A N 1
ATOM 1268 C CA . VAL A 1 154 ? 4.117 -18.438 -10.57 1 98.31 154 VAL A CA 1
ATOM 1269 C C . VAL A 1 154 ? 3.469 -17.844 -9.32 1 98.31 154 VAL A C 1
ATOM 1271 O O . VAL A 1 154 ? 3.955 -16.859 -8.766 1 98.31 154 VAL A O 1
ATOM 1274 N N . ASP A 1 155 ? 2.49 -18.453 -8.852 1 96.31 155 ASP A N 1
ATOM 1275 C CA . ASP A 1 155 ? 1.708 -18.047 -7.688 1 96.31 155 ASP A CA 1
ATOM 1276 C C . ASP A 1 155 ? 1.98 -18.969 -6.492 1 96.31 155 ASP A C 1
ATOM 1278 O O . ASP A 1 155 ? 1.083 -19.656 -6.023 1 96.31 155 ASP A O 1
ATOM 1282 N N . SER A 1 156 ? 3.178 -18.906 -6.047 1 88.69 156 SER A N 1
ATOM 1283 C CA . SER A 1 156 ? 3.639 -19.781 -4.98 1 88.69 156 SER A CA 1
ATOM 1284 C C . SER A 1 156 ? 3.6 -19.078 -3.629 1 88.69 156 SER A C 1
ATOM 1286 O O . SER A 1 156 ? 3.402 -17.875 -3.559 1 88.69 156 SER A O 1
ATOM 1288 N N . THR A 1 157 ? 3.748 -19.875 -2.602 1 82.25 157 THR A N 1
ATOM 1289 C CA . THR A 1 157 ? 3.918 -19.328 -1.263 1 82.25 157 THR A CA 1
ATOM 1290 C C . THR A 1 157 ? 5.324 -18.75 -1.087 1 82.25 157 THR A C 1
ATOM 1292 O O . THR A 1 157 ? 6.09 -18.672 -2.051 1 82.25 157 THR A O 1
ATOM 1295 N N . ASP A 1 158 ? 5.613 -18.297 0.077 1 82.38 158 ASP A N 1
ATOM 1296 C CA . ASP A 1 158 ? 6.918 -17.734 0.406 1 82.38 158 ASP A CA 1
ATOM 1297 C C . ASP A 1 158 ? 8.023 -18.766 0.215 1 82.38 158 ASP A C 1
ATOM 1299 O O . ASP A 1 158 ? 7.754 -19.969 0.149 1 82.38 158 ASP A O 1
ATOM 1303 N N . PRO A 1 159 ? 9.156 -18.328 0.022 1 81.81 159 PRO A N 1
ATOM 1304 C CA . PRO A 1 159 ? 10.258 -19.219 -0.318 1 81.81 159 PRO A CA 1
ATOM 1305 C C . PRO A 1 159 ? 10.664 -20.125 0.842 1 81.81 159 PRO A C 1
ATOM 1307 O O . PRO A 1 159 ? 11.844 -20.234 1.168 1 81.81 159 PRO A O 1
ATOM 1310 N N . MET A 1 160 ? 9.656 -20.672 1.393 1 80 160 MET A N 1
ATOM 1311 C CA . MET A 1 160 ? 9.805 -21.672 2.455 1 80 160 MET A CA 1
ATOM 1312 C C . MET A 1 160 ? 8.938 -22.891 2.182 1 80 160 MET A C 1
ATOM 1314 O O . MET A 1 160 ? 7.996 -22.828 1.393 1 80 160 MET A O 1
ATOM 1318 N N . GLY A 1 161 ? 9.344 -23.953 2.732 1 77.06 161 GLY A N 1
ATOM 1319 C CA . GLY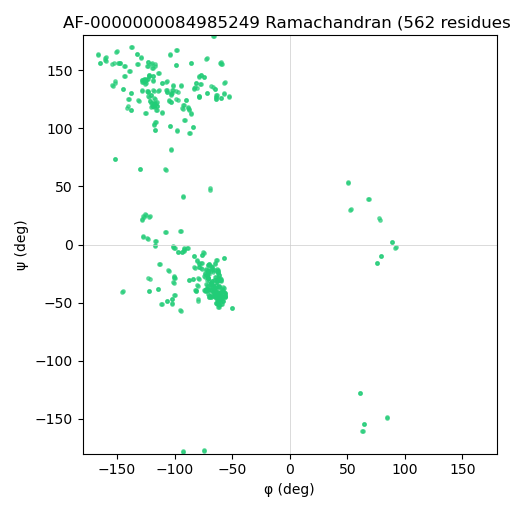 A 1 161 ? 8.531 -25.156 2.582 1 77.06 161 GLY A CA 1
ATOM 1320 C C . GLY A 1 161 ? 8.375 -25.594 1.137 1 77.06 161 GLY A C 1
ATOM 1321 O O . GLY A 1 161 ? 9.367 -25.734 0.414 1 77.06 161 GLY A O 1
ATOM 1322 N N . PRO A 1 162 ? 7.184 -25.797 0.726 1 79.5 162 PRO A N 1
ATOM 1323 C CA . PRO A 1 162 ? 6.898 -26.281 -0.626 1 79.5 162 PRO A CA 1
ATOM 1324 C C . PRO A 1 162 ? 7.34 -25.297 -1.712 1 79.5 162 PRO A C 1
ATOM 1326 O O . PRO A 1 162 ? 7.586 -25.703 -2.85 1 79.5 162 PRO A O 1
ATOM 1329 N N . GLY A 1 163 ? 7.461 -24.031 -1.346 1 81.81 163 GLY A N 1
ATOM 1330 C CA . GLY A 1 163 ? 7.746 -23.016 -2.346 1 81.81 163 GLY A CA 1
ATOM 1331 C C . GLY A 1 163 ? 9.227 -22.766 -2.525 1 81.81 163 GLY A C 1
ATOM 1332 O O . GLY A 1 163 ? 9.641 -22.078 -3.473 1 81.81 163 GLY A O 1
ATOM 1333 N N . GLU A 1 164 ? 10.086 -23.328 -1.765 1 83.12 164 GLU A N 1
ATOM 1334 C CA . GLU A 1 164 ? 11.5 -22.969 -1.705 1 83.12 164 GLU A CA 1
ATOM 1335 C C . GLU A 1 164 ? 12.18 -23.188 -3.055 1 83.12 164 GLU A C 1
ATOM 1337 O O . GLU A 1 164 ? 12.984 -22.359 -3.488 1 83.12 164 GLU A O 1
ATOM 1342 N N . GLY A 1 165 ? 11.797 -24.203 -3.775 1 86.94 165 GLY A N 1
ATOM 1343 C CA . GLY A 1 165 ? 12.438 -24.562 -5.031 1 86.94 165 GLY A CA 1
ATOM 1344 C C . GLY A 1 165 ? 12.047 -23.656 -6.184 1 86.94 165 GLY A C 1
ATOM 1345 O O . GLY A 1 165 ? 12.695 -23.656 -7.23 1 86.94 165 GLY A O 1
ATOM 1346 N N . LEU A 1 166 ? 11.102 -22.859 -5.934 1 86.44 166 LEU A N 1
ATOM 1347 C CA . LEU A 1 166 ? 10.531 -22.062 -7.016 1 86.44 166 LEU A CA 1
ATOM 1348 C C . LEU A 1 166 ? 11.195 -20.688 -7.078 1 86.44 166 LEU A C 1
ATOM 1350 O O . LEU A 1 166 ? 10.719 -19.797 -7.781 1 86.44 166 LEU A O 1
ATOM 1354 N N . PHE A 1 167 ? 12.289 -20.5 -6.359 1 87.56 167 PHE A N 1
ATOM 1355 C CA . PHE A 1 167 ? 12.984 -19.219 -6.316 1 87.56 167 PHE A CA 1
ATOM 1356 C C . PHE A 1 167 ? 14.453 -19.391 -6.688 1 87.56 167 PHE A C 1
ATOM 1358 O O . PHE A 1 167 ? 15.281 -18.531 -6.367 1 87.56 167 PHE A O 1
ATOM 1365 N N . THR A 1 168 ? 14.773 -20.406 -7.453 1 90.25 168 THR A N 1
ATOM 1366 C CA . THR A 1 168 ? 16.156 -20.719 -7.793 1 90.25 168 THR A CA 1
ATOM 1367 C C . THR A 1 168 ? 16.469 -20.297 -9.227 1 90.25 168 THR A C 1
ATOM 1369 O O . THR A 1 168 ? 15.562 -20.078 -10.031 1 90.25 168 THR A O 1
ATOM 1372 N N . LYS A 1 169 ? 17.75 -20.234 -9.477 1 92.5 169 LYS A N 1
ATOM 1373 C CA . LYS A 1 169 ? 18.219 -19.953 -10.828 1 92.5 169 LYS A CA 1
ATOM 1374 C C . LYS A 1 169 ? 17.75 -21.031 -11.812 1 92.5 169 LYS A C 1
ATOM 1376 O O . LYS A 1 169 ? 17.344 -20.719 -12.93 1 92.5 169 LYS A O 1
ATOM 1381 N N . GLU A 1 170 ? 17.844 -22.203 -11.367 1 94.44 170 GLU A N 1
ATOM 1382 C CA . GLU A 1 170 ? 17.406 -23.312 -12.195 1 94.44 170 GLU A CA 1
ATOM 1383 C C . GLU A 1 170 ? 15.922 -23.188 -12.555 1 94.44 170 GLU A C 1
ATOM 1385 O O . GLU A 1 170 ? 15.547 -23.359 -13.719 1 94.44 170 GLU A O 1
ATOM 1390 N N . PHE A 1 171 ? 15.148 -22.906 -11.602 1 96.38 171 PHE A N 1
ATOM 1391 C CA . PHE A 1 171 ? 13.711 -22.797 -11.812 1 96.38 171 PHE A CA 1
ATOM 1392 C C . PHE A 1 171 ? 13.398 -21.703 -12.836 1 96.38 171 PHE A C 1
ATOM 1394 O O . PHE A 1 171 ? 12.672 -21.938 -13.797 1 96.38 171 PHE A O 1
ATOM 1401 N N . TYR A 1 172 ? 13.938 -20.5 -12.664 1 97.12 172 TYR A N 1
ATOM 1402 C CA . TYR A 1 172 ? 13.633 -19.391 -13.547 1 97.12 172 TYR A CA 1
ATOM 1403 C C . TYR A 1 172 ? 14.211 -19.609 -14.938 1 97.12 172 TYR A C 1
ATOM 1405 O O . TYR A 1 172 ? 13.625 -19.188 -15.938 1 97.12 172 TYR A O 1
ATOM 1413 N N . GLY A 1 173 ? 15.359 -20.281 -14.992 1 97.75 173 GLY A N 1
ATOM 1414 C CA . GLY A 1 173 ? 15.883 -20.688 -16.281 1 97.75 173 GLY A CA 1
ATOM 1415 C C . GLY A 1 173 ? 14.961 -21.641 -17.031 1 97.75 173 GLY A C 1
ATOM 1416 O O . GLY A 1 173 ? 14.758 -21.516 -18.234 1 97.75 173 GLY A O 1
ATOM 1417 N N . ASN A 1 174 ? 14.445 -22.578 -16.297 1 98.25 174 ASN A N 1
ATOM 1418 C CA . ASN A 1 174 ? 13.492 -23.516 -16.875 1 98.25 174 ASN A CA 1
ATOM 1419 C C . ASN A 1 174 ? 12.211 -22.812 -17.328 1 98.25 174 ASN A C 1
ATOM 1421 O O . ASN A 1 174 ? 11.617 -23.172 -18.344 1 98.25 174 ASN A O 1
ATOM 1425 N N . CYS A 1 175 ? 11.781 -21.844 -16.547 1 98.62 175 CYS A N 1
ATOM 1426 C CA . CYS A 1 175 ? 10.625 -21.047 -16.969 1 98.62 175 CYS A CA 1
ATOM 1427 C C . CYS A 1 175 ? 10.898 -20.344 -18.297 1 98.62 175 CYS A C 1
ATOM 1429 O O . CYS A 1 175 ? 10.047 -20.312 -19.172 1 98.62 175 CYS A O 1
ATOM 1431 N N . TYR A 1 176 ? 12.086 -19.766 -18.406 1 98.75 176 TYR A N 1
ATOM 1432 C CA . TYR A 1 176 ? 12.477 -19.109 -19.641 1 98.75 176 TYR A CA 1
ATOM 1433 C C . TYR A 1 176 ? 12.406 -20.062 -20.812 1 98.75 176 TYR A C 1
ATOM 1435 O O . TYR A 1 176 ? 11.859 -19.719 -21.875 1 98.75 176 TYR A O 1
ATOM 1443 N N . LYS A 1 177 ? 12.906 -21.281 -20.609 1 98.62 177 LYS A N 1
ATOM 1444 C CA . LYS A 1 177 ? 12.922 -22.281 -21.672 1 98.62 177 LYS A CA 1
ATOM 1445 C C . LYS A 1 177 ? 11.508 -22.734 -22.031 1 98.62 177 LYS A C 1
ATOM 1447 O O . LYS A 1 177 ? 11.211 -23.016 -23.188 1 98.62 177 LYS A O 1
ATOM 1452 N N . ALA A 1 178 ? 10.68 -22.766 -21.047 1 98.88 178 ALA A N 1
ATOM 1453 C CA . ALA A 1 178 ? 9.312 -23.234 -21.219 1 98.88 178 ALA A CA 1
ATOM 1454 C C . ALA A 1 178 ? 8.484 -22.234 -22 1 98.88 178 ALA A C 1
ATOM 1456 O O . ALA A 1 178 ? 7.504 -22.594 -22.656 1 98.88 178 ALA A O 1
ATOM 1457 N N . LEU A 1 179 ? 8.859 -20.969 -21.938 1 98.88 179 LEU A N 1
ATOM 1458 C CA . LEU A 1 179 ? 8.125 -19.891 -22.609 1 98.88 179 LEU A CA 1
ATOM 1459 C C . LEU A 1 179 ? 8.422 -19.891 -24.094 1 98.88 179 LEU A C 1
ATOM 1461 O O . LEU A 1 179 ? 9.547 -20.188 -24.516 1 98.88 179 LEU A O 1
ATOM 1465 N N . ARG A 1 180 ? 7.445 -19.531 -24.875 1 98.69 180 ARG A N 1
ATOM 1466 C CA . ARG A 1 180 ? 7.648 -19.234 -26.297 1 98.69 180 ARG A CA 1
ATOM 1467 C C . ARG A 1 180 ? 8.516 -18 -26.484 1 98.69 180 ARG A C 1
ATOM 1469 O O . ARG A 1 180 ? 8.875 -17.328 -25.5 1 98.69 180 ARG A O 1
ATOM 1476 N N . GLU A 1 181 ? 8.781 -17.625 -27.719 1 98.31 181 GLU A N 1
ATOM 1477 C CA . GLU A 1 181 ? 9.789 -16.625 -28.047 1 98.31 181 GLU A CA 1
ATOM 1478 C C . GLU A 1 181 ? 9.375 -15.242 -27.547 1 98.31 181 GLU A C 1
ATOM 1480 O O . GLU A 1 181 ? 10.227 -14.383 -27.297 1 98.31 181 GLU A O 1
ATOM 1485 N N . ASP A 1 182 ? 8.102 -15.07 -27.328 1 98.62 182 ASP A N 1
ATOM 1486 C CA . ASP A 1 182 ? 7.648 -13.773 -26.828 1 98.62 182 ASP A CA 1
ATOM 1487 C C . ASP A 1 182 ? 6.914 -13.914 -25.5 1 98.62 182 ASP A C 1
ATOM 1489 O O . ASP A 1 182 ? 6.051 -13.094 -25.172 1 98.62 182 ASP A O 1
ATOM 1493 N N . GLY A 1 183 ? 7.219 -14.977 -24.781 1 98.88 183 GLY A N 1
ATOM 1494 C CA . GLY A 1 183 ? 6.477 -15.32 -23.578 1 98.88 183 GLY A CA 1
ATOM 1495 C C . GLY A 1 183 ? 6.777 -14.398 -22.422 1 98.88 183 GLY A C 1
ATOM 1496 O O . GLY A 1 183 ? 7.797 -13.703 -22.422 1 98.88 183 GLY A O 1
ATOM 1497 N N . ILE A 1 184 ? 5.887 -14.367 -21.453 1 98.94 184 ILE A N 1
ATOM 1498 C CA . ILE A 1 184 ? 5.973 -13.57 -20.234 1 98.94 184 ILE A CA 1
ATOM 1499 C C . ILE A 1 184 ? 5.82 -14.477 -19.016 1 98.94 184 ILE A C 1
ATOM 1501 O O . ILE A 1 184 ? 5.027 -15.414 -19.016 1 98.94 184 ILE A O 1
ATOM 1505 N N . MET A 1 185 ? 6.609 -14.188 -17.984 1 98.94 185 MET A N 1
ATOM 1506 C CA . MET A 1 185 ? 6.414 -14.797 -16.672 1 98.94 185 MET A CA 1
ATOM 1507 C C . MET A 1 185 ? 6.105 -13.742 -15.625 1 98.94 185 MET A C 1
ATOM 1509 O O . MET A 1 185 ? 6.777 -12.711 -15.562 1 98.94 185 MET A O 1
ATOM 1513 N N . VAL A 1 186 ? 5.102 -13.969 -14.852 1 98.81 186 VAL A N 1
ATOM 1514 C CA . VAL A 1 186 ? 4.801 -13.156 -13.68 1 98.81 186 VAL A CA 1
ATOM 1515 C C . VAL A 1 186 ? 4.867 -14.016 -12.422 1 98.81 186 VAL A C 1
ATOM 1517 O O . VAL A 1 186 ? 4.465 -15.188 -12.438 1 98.81 186 VAL A O 1
ATOM 1520 N N . ASN A 1 187 ? 5.387 -13.453 -11.391 1 98 187 ASN A N 1
ATOM 1521 C CA . ASN A 1 187 ? 5.512 -14.203 -10.141 1 98 187 ASN A CA 1
ATOM 1522 C C . ASN A 1 187 ? 5.164 -13.336 -8.938 1 98 187 ASN A C 1
ATOM 1524 O O . ASN A 1 187 ? 5.328 -12.117 -8.969 1 98 187 ASN A O 1
ATOM 1528 N N . GLN A 1 188 ? 4.633 -13.961 -7.887 1 95.62 188 GLN A N 1
ATOM 1529 C CA . GLN A 1 188 ? 4.621 -13.32 -6.574 1 95.62 188 GLN A CA 1
ATOM 1530 C C . GLN A 1 188 ? 6.035 -12.953 -6.129 1 95.62 188 GLN A C 1
ATOM 1532 O O . GLN A 1 188 ? 6.953 -13.773 -6.223 1 95.62 188 GLN A O 1
ATOM 1537 N N . HIS A 1 189 ? 6.223 -11.695 -5.695 1 96.56 189 HIS A N 1
ATOM 1538 C CA . HIS A 1 189 ? 7.582 -11.188 -5.551 1 96.56 189 HIS A CA 1
ATOM 1539 C C . HIS A 1 189 ? 7.812 -10.617 -4.156 1 96.56 189 HIS A C 1
ATOM 1541 O O . HIS A 1 189 ? 8.641 -9.719 -3.973 1 96.56 189 HIS A O 1
ATOM 1547 N N . GLU A 1 190 ? 7.09 -11.031 -3.193 1 95.75 190 GLU A N 1
ATOM 1548 C CA . GLU A 1 190 ? 7.258 -10.695 -1.781 1 95.75 190 GLU A CA 1
ATOM 1549 C C . GLU A 1 190 ? 7.07 -9.195 -1.545 1 95.75 190 GLU A C 1
ATOM 1551 O O . GLU A 1 190 ? 6.285 -8.547 -2.236 1 95.75 190 GLU A O 1
ATOM 1556 N N . SER A 1 191 ? 7.621 -8.734 -0.368 1 97.25 191 SER A N 1
ATOM 1557 C CA . SER A 1 191 ? 7.488 -7.352 0.094 1 97.25 191 SER A CA 1
ATOM 1558 C C . SER A 1 191 ? 8.852 -6.707 0.305 1 97.25 191 SER A C 1
ATOM 1560 O O . SER A 1 191 ? 9.812 -7.383 0.684 1 97.25 191 SER A O 1
ATOM 1562 N N . PRO A 1 192 ? 8.945 -5.422 0.047 1 98.06 192 PRO A N 1
ATOM 1563 C CA . PRO A 1 192 ? 10.234 -4.746 0.188 1 98.06 192 PRO A CA 1
ATOM 1564 C C . PRO A 1 192 ? 10.469 -4.195 1.595 1 98.06 192 PRO A C 1
ATOM 1566 O O . PRO A 1 192 ? 11.562 -3.729 1.908 1 98.06 192 PRO A O 1
ATOM 1569 N N . PHE A 1 193 ? 9.523 -4.316 2.5 1 98.5 193 PHE A N 1
ATOM 1570 C CA . PHE A 1 193 ? 9.57 -3.465 3.682 1 98.5 193 PHE A CA 1
ATOM 1571 C C . PHE A 1 193 ? 10.258 -4.184 4.836 1 98.5 193 PHE A C 1
ATOM 1573 O O . PHE A 1 193 ? 11.242 -3.682 5.391 1 98.5 193 PHE A O 1
ATOM 1580 N N . TYR A 1 194 ? 9.742 -5.355 5.223 1 98.06 194 TYR A N 1
ATOM 1581 C CA . TYR A 1 194 ? 10.383 -6.105 6.297 1 98.06 194 TYR A CA 1
ATOM 1582 C C . TYR A 1 194 ? 11.609 -6.848 5.789 1 98.06 194 TYR A C 1
ATOM 1584 O O . TYR A 1 194 ? 11.609 -7.387 4.68 1 98.06 194 TYR A O 1
ATOM 1592 N N . ASN A 1 195 ? 12.57 -6.941 6.559 1 97 195 ASN A N 1
ATOM 1593 C CA . ASN A 1 195 ? 13.898 -7.379 6.141 1 97 195 ASN A CA 1
ATOM 1594 C C . ASN A 1 195 ? 13.859 -8.773 5.512 1 97 195 ASN A C 1
ATOM 1596 O O . ASN A 1 195 ? 14.422 -8.984 4.438 1 97 195 ASN A O 1
ATOM 1600 N N . GLU A 1 196 ? 13.227 -9.695 6.129 1 95.25 196 GLU A N 1
ATOM 1601 C CA . GLU A 1 196 ? 13.211 -11.062 5.621 1 95.25 196 GLU A CA 1
ATOM 1602 C C . GLU A 1 196 ? 12.539 -11.133 4.25 1 95.25 196 GLU A C 1
ATOM 1604 O O . GLU A 1 196 ? 13.039 -11.812 3.346 1 95.25 196 GLU A O 1
ATOM 1609 N N . ASP A 1 197 ? 11.453 -10.43 4.094 1 95.69 197 ASP A N 1
ATOM 1610 C CA . ASP A 1 197 ? 10.742 -10.391 2.816 1 95.69 197 ASP A CA 1
ATOM 1611 C C . ASP A 1 197 ? 11.57 -9.664 1.755 1 95.69 197 ASP A C 1
ATOM 1613 O O . ASP A 1 197 ? 11.586 -10.07 0.59 1 95.69 197 ASP A O 1
ATOM 1617 N N . ALA A 1 198 ? 12.211 -8.617 2.18 1 97.75 198 ALA A N 1
ATOM 1618 C CA . ALA A 1 198 ? 13.016 -7.82 1.255 1 97.75 198 ALA A CA 1
ATOM 1619 C C . ALA A 1 198 ? 14.188 -8.633 0.715 1 97.75 198 ALA A C 1
ATOM 1621 O O . ALA A 1 198 ? 14.508 -8.562 -0.475 1 97.75 198 ALA A O 1
ATOM 1622 N N . VAL A 1 199 ? 14.805 -9.375 1.577 1 96.81 199 VAL A N 1
ATOM 1623 C CA . VAL A 1 199 ? 15.93 -10.219 1.179 1 96.81 199 VAL A CA 1
ATOM 1624 C C . VAL A 1 199 ? 15.453 -11.289 0.198 1 96.81 199 VAL A C 1
ATOM 1626 O O . VAL A 1 199 ? 16.125 -11.555 -0.807 1 96.81 199 VAL A O 1
ATOM 1629 N N . ALA A 1 200 ? 14.305 -11.883 0.519 1 95.06 200 ALA A N 1
ATOM 1630 C CA . ALA A 1 200 ? 13.734 -12.883 -0.378 1 95.06 200 ALA A CA 1
ATOM 1631 C C . ALA A 1 200 ? 13.391 -12.266 -1.733 1 95.06 200 ALA A C 1
ATOM 1633 O O . ALA A 1 200 ? 13.625 -12.883 -2.777 1 95.06 200 ALA A O 1
ATOM 1634 N N . MET A 1 201 ? 12.844 -11.102 -1.687 1 96.69 201 MET A N 1
ATOM 1635 C CA . MET A 1 201 ? 12.516 -10.359 -2.904 1 96.69 201 MET A CA 1
ATOM 1636 C C . MET A 1 201 ? 13.758 -10.109 -3.742 1 96.69 201 MET A C 1
ATOM 1638 O O . MET A 1 201 ? 13.758 -10.344 -4.953 1 96.69 201 MET A O 1
ATOM 1642 N N . GLN A 1 202 ? 14.828 -9.695 -3.115 1 97.88 202 GLN A N 1
ATOM 1643 C CA . GLN A 1 202 ? 16.078 -9.406 -3.811 1 97.88 202 GLN A CA 1
ATOM 1644 C C . GLN A 1 202 ? 16.672 -10.672 -4.414 1 97.88 202 GLN A C 1
ATOM 1646 O O . GLN A 1 202 ? 17.188 -10.648 -5.535 1 97.88 202 GLN A O 1
ATOM 1651 N N . ARG A 1 203 ? 16.578 -11.703 -3.678 1 95.56 203 ARG A N 1
ATOM 1652 C CA . ARG A 1 203 ? 17.109 -12.977 -4.164 1 95.56 203 ARG A CA 1
ATOM 1653 C C . ARG A 1 203 ? 16.375 -13.43 -5.422 1 95.56 203 ARG A C 1
ATOM 1655 O O . ARG A 1 203 ? 17 -13.836 -6.398 1 95.56 203 ARG A O 1
ATOM 1662 N N . ALA A 1 204 ? 15.109 -13.422 -5.359 1 95.38 204 ALA A N 1
ATOM 1663 C CA . ALA A 1 204 ? 14.32 -13.789 -6.527 1 95.38 204 ALA A CA 1
ATOM 1664 C C . ALA A 1 204 ? 14.617 -12.867 -7.711 1 95.38 204 ALA A C 1
ATOM 1666 O O . ALA A 1 204 ? 14.805 -13.336 -8.836 1 95.38 204 ALA A O 1
ATOM 1667 N N . HIS A 1 205 ? 14.68 -11.602 -7.414 1 97.81 205 HIS A N 1
ATOM 1668 C CA . HIS A 1 205 ? 14.906 -10.617 -8.469 1 97.81 205 HIS A CA 1
ATOM 1669 C C . HIS A 1 205 ? 16.25 -10.844 -9.148 1 97.81 205 HIS A C 1
ATOM 1671 O O . HIS A 1 205 ? 16.344 -10.773 -10.383 1 97.81 205 HIS A O 1
ATOM 1677 N N . LYS A 1 206 ? 17.25 -11.094 -8.375 1 97.75 206 LYS A N 1
ATOM 1678 C CA . LYS A 1 206 ? 18.578 -11.344 -8.914 1 97.75 206 LYS A CA 1
ATOM 1679 C C . LYS A 1 206 ? 18.547 -12.5 -9.914 1 97.75 206 LYS A C 1
ATOM 1681 O O . LYS A 1 206 ? 19.109 -12.391 -11.008 1 97.75 206 LYS A O 1
ATOM 1686 N N . ARG A 1 207 ? 17.875 -13.547 -9.586 1 96.38 207 ARG A N 1
ATOM 1687 C CA . ARG A 1 207 ? 17.828 -14.734 -10.43 1 96.38 207 ARG A CA 1
ATOM 1688 C C . ARG A 1 207 ? 17 -14.477 -11.688 1 96.38 207 ARG A C 1
ATOM 1690 O O . ARG A 1 207 ? 17.344 -14.984 -12.766 1 96.38 207 ARG A O 1
ATOM 1697 N N . ILE A 1 208 ? 15.992 -13.711 -11.547 1 97.69 208 ILE A N 1
ATOM 1698 C CA . ILE A 1 208 ? 15.125 -13.422 -12.688 1 97.69 208 ILE A CA 1
ATOM 1699 C C . ILE A 1 208 ? 15.867 -12.531 -13.68 1 97.69 208 ILE A C 1
ATOM 1701 O O . ILE A 1 208 ? 15.828 -12.773 -14.891 1 97.69 208 ILE A O 1
ATOM 1705 N N . VAL A 1 209 ? 16.531 -11.523 -13.18 1 97.88 209 VAL A N 1
ATOM 1706 C CA . VAL A 1 209 ? 17.266 -10.586 -14.023 1 97.88 209 VAL A CA 1
ATOM 1707 C C . VAL A 1 209 ? 18.344 -11.344 -14.812 1 97.88 209 VAL A C 1
ATOM 1709 O O . VAL A 1 209 ? 18.625 -11.008 -15.961 1 97.88 209 VAL A O 1
ATOM 1712 N N . GLU A 1 210 ? 18.828 -12.406 -14.281 1 97.06 210 GLU A N 1
ATOM 1713 C CA . GLU A 1 210 ? 19.859 -13.203 -14.938 1 97.06 210 GLU A CA 1
ATOM 1714 C C . GLU A 1 210 ? 19.266 -14.086 -16.031 1 97.06 210 GLU A C 1
ATOM 1716 O O . GLU A 1 210 ? 19.984 -14.5 -16.953 1 97.06 210 GLU A O 1
ATOM 1721 N N . SER A 1 211 ? 18 -14.305 -15.953 1 97.44 211 SER A N 1
ATOM 1722 C CA . SER A 1 211 ? 17.391 -15.297 -16.828 1 97.44 211 SER A CA 1
ATOM 1723 C C . SER A 1 211 ? 16.594 -14.633 -17.938 1 97.44 211 SER A C 1
ATOM 1725 O O . SER A 1 211 ? 16.344 -15.242 -18.984 1 97.44 211 SER A O 1
ATOM 1727 N N . PHE A 1 212 ? 16.188 -13.406 -17.734 1 98.56 212 PHE A N 1
ATOM 1728 C CA . PHE A 1 212 ? 15.297 -12.742 -18.672 1 98.56 212 PHE A CA 1
ATOM 1729 C C . PHE A 1 212 ? 15.891 -11.422 -19.156 1 98.56 212 PHE A C 1
ATOM 1731 O O . PHE A 1 212 ? 16.484 -10.688 -18.359 1 98.56 212 PHE A O 1
ATOM 1738 N N . PRO A 1 213 ? 15.727 -11.086 -20.422 1 98.5 213 PRO A N 1
ATOM 1739 C CA . PRO A 1 213 ? 16.234 -9.805 -20.922 1 98.5 213 PRO A CA 1
ATOM 1740 C C . PRO A 1 213 ? 15.453 -8.609 -20.391 1 98.5 213 PRO A C 1
ATOM 1742 O O . PRO A 1 213 ? 15.977 -7.492 -20.328 1 98.5 213 PRO A O 1
ATOM 1745 N N . ILE A 1 214 ? 14.172 -8.789 -20.141 1 98.62 214 ILE A N 1
ATOM 1746 C CA . ILE A 1 214 ? 13.336 -7.746 -19.547 1 98.62 214 ILE A CA 1
ATOM 1747 C C . ILE A 1 214 ? 12.805 -8.211 -18.188 1 98.62 214 ILE A C 1
ATOM 1749 O O . ILE A 1 214 ? 12.141 -9.25 -18.109 1 98.62 214 ILE A O 1
ATOM 1753 N N . SER A 1 215 ? 13.125 -7.492 -17.188 1 98.62 215 SER A N 1
ATOM 1754 C CA . SER A 1 215 ? 12.664 -7.777 -15.836 1 98.62 215 SER A CA 1
ATOM 1755 C C . SER A 1 215 ? 12.242 -6.5 -15.117 1 98.62 215 SER A C 1
ATOM 1757 O O . SER A 1 215 ? 13.055 -5.594 -14.93 1 98.62 215 SER A O 1
ATOM 1759 N N . LYS A 1 216 ? 10.977 -6.387 -14.773 1 98.75 216 LYS A N 1
ATOM 1760 C CA . LYS A 1 216 ? 10.422 -5.262 -14.023 1 98.75 216 LYS A CA 1
ATOM 1761 C C . LYS A 1 216 ? 9.617 -5.746 -12.82 1 98.75 216 LYS A C 1
ATOM 1763 O O . LYS A 1 216 ? 9.328 -6.938 -12.703 1 98.75 216 LYS A O 1
ATOM 1768 N N . VAL A 1 217 ? 9.438 -4.848 -11.922 1 98.88 217 VAL A N 1
ATOM 1769 C CA . VAL A 1 217 ? 8.688 -5.137 -10.703 1 98.88 217 VAL A CA 1
ATOM 1770 C C . VAL A 1 217 ? 7.547 -4.133 -10.547 1 98.88 217 VAL A C 1
ATOM 1772 O O . VAL A 1 217 ? 7.703 -2.951 -10.875 1 98.88 217 VAL A O 1
ATOM 1775 N N . TYR A 1 218 ? 6.375 -4.621 -10.125 1 98.94 218 TYR A N 1
ATOM 1776 C CA . TYR A 1 218 ? 5.25 -3.729 -9.875 1 98.94 218 TYR A CA 1
ATOM 1777 C C . TYR A 1 218 ? 4.598 -4.035 -8.531 1 98.94 218 TYR A C 1
ATOM 1779 O O . TYR A 1 218 ? 4.859 -5.078 -7.93 1 98.94 218 TYR A O 1
ATOM 1787 N N . GLN A 1 219 ? 3.803 -3.062 -8.086 1 98.88 219 GLN A N 1
ATOM 1788 C CA . GLN A 1 219 ? 3.377 -3.068 -6.691 1 98.88 219 GLN A CA 1
ATOM 1789 C C . GLN A 1 219 ? 1.854 -3.072 -6.582 1 98.88 219 GLN A C 1
ATOM 1791 O O . GLN A 1 219 ? 1.157 -2.676 -7.516 1 98.88 219 GLN A O 1
ATOM 1796 N N . ALA A 1 220 ? 1.348 -3.547 -5.453 1 98.75 220 ALA A N 1
ATOM 1797 C CA . ALA A 1 220 ? -0.068 -3.48 -5.098 1 98.75 220 ALA A CA 1
ATOM 1798 C C . ALA A 1 220 ? -0.247 -3.34 -3.588 1 98.75 220 ALA A C 1
ATOM 1800 O O . ALA A 1 220 ? 0.65 -3.684 -2.814 1 98.75 220 ALA A O 1
ATOM 1801 N N . HIS A 1 221 ? -1.366 -2.797 -3.188 1 98.5 221 HIS A N 1
ATOM 1802 C CA . HIS A 1 221 ? -1.766 -2.689 -1.789 1 98.5 221 HIS A CA 1
ATOM 1803 C C . HIS A 1 221 ? -2.59 -3.898 -1.356 1 98.5 221 HIS A C 1
ATOM 1805 O O . HIS A 1 221 ? -3.773 -3.996 -1.685 1 98.5 221 HIS A O 1
ATOM 1811 N N . ILE A 1 222 ? -2.018 -4.742 -0.571 1 98.44 222 ILE A N 1
ATOM 1812 C CA . ILE A 1 222 ? -2.748 -5.898 -0.068 1 98.44 222 ILE A CA 1
ATOM 1813 C C . ILE A 1 222 ? -2.838 -5.832 1.455 1 98.44 222 ILE A C 1
ATOM 1815 O O . ILE A 1 222 ? -1.909 -6.242 2.156 1 98.44 222 ILE A O 1
ATOM 1819 N N . PRO A 1 223 ? -3.939 -5.48 1.96 1 98.06 223 PRO A N 1
ATOM 1820 C CA . PRO A 1 223 ? -4.102 -5.102 3.365 1 98.06 223 PRO A CA 1
ATOM 1821 C C . PRO A 1 223 ? -3.717 -6.219 4.328 1 98.06 223 PRO A C 1
ATOM 1823 O O . PRO A 1 223 ? -3.232 -5.949 5.43 1 98.06 223 PRO A O 1
ATOM 1826 N N . THR A 1 224 ? -3.9 -7.434 3.934 1 98.06 224 THR A N 1
ATOM 1827 C CA . THR A 1 224 ? -3.719 -8.508 4.898 1 98.06 224 THR A CA 1
ATOM 1828 C C . THR A 1 224 ? -2.322 -9.117 4.777 1 98.06 224 THR A C 1
ATOM 1830 O O . THR A 1 224 ? -1.953 -10 5.555 1 98.06 224 THR A O 1
ATOM 1833 N N . TYR A 1 225 ? -1.527 -8.719 3.773 1 97.62 225 TYR A N 1
ATOM 1834 C CA . TYR A 1 225 ? -0.151 -9.18 3.65 1 97.62 225 TYR A CA 1
ATOM 1835 C C . TYR A 1 225 ? 0.794 -8.312 4.473 1 97.62 225 TYR A C 1
ATOM 1837 O O . TYR A 1 225 ? 0.499 -7.148 4.742 1 97.62 225 TYR A O 1
ATOM 1845 N N . PRO A 1 226 ? 1.937 -8.859 4.852 1 96.25 226 PRO A N 1
ATOM 1846 C CA . PRO A 1 226 ? 2.883 -8.086 5.66 1 96.25 226 PRO A CA 1
ATOM 1847 C C . PRO A 1 226 ? 3.219 -6.73 5.035 1 96.25 226 PRO A C 1
ATOM 1849 O O . PRO A 1 226 ? 3.588 -6.664 3.861 1 96.25 226 PRO A O 1
ATOM 1852 N N . SER A 1 227 ? 3.07 -5.703 5.797 1 96.38 227 SER A N 1
ATOM 1853 C CA . SER A 1 227 ? 3.354 -4.305 5.484 1 96.38 227 SER A CA 1
ATOM 1854 C C . SER A 1 227 ? 2.283 -3.715 4.574 1 96.38 227 SER A C 1
ATOM 1856 O O . SER A 1 227 ? 2.217 -2.498 4.395 1 96.38 227 SER A O 1
ATOM 1858 N N . GLY A 1 228 ? 1.454 -4.555 3.922 1 97.69 228 GLY A N 1
ATOM 1859 C CA . GLY A 1 228 ? 0.445 -4.062 2.996 1 97.69 228 GLY A CA 1
ATOM 1860 C C . GLY A 1 228 ? 1.01 -3.697 1.637 1 97.69 228 GLY A C 1
ATOM 1861 O O . GLY A 1 228 ? 0.258 -3.385 0.711 1 97.69 228 GLY A O 1
ATOM 1862 N N . HIS A 1 229 ? 2.279 -3.66 1.469 1 98.38 229 HIS A N 1
ATOM 1863 C CA . HIS A 1 229 ? 2.998 -3.348 0.239 1 98.38 229 HIS A CA 1
ATOM 1864 C C . HIS A 1 229 ? 3.566 -4.609 -0.402 1 98.38 229 HIS A C 1
ATOM 1866 O O . HIS A 1 229 ? 4.613 -5.109 0.02 1 98.38 229 HIS A O 1
ATOM 1872 N N . TRP A 1 230 ? 2.887 -5.062 -1.433 1 98.19 230 TRP A N 1
ATOM 1873 C CA . TRP A 1 230 ? 3.264 -6.324 -2.061 1 98.19 230 TRP A CA 1
ATOM 1874 C C . TRP A 1 230 ? 3.775 -6.098 -3.479 1 98.19 230 TRP A C 1
ATOM 1876 O O . TRP A 1 230 ? 3.334 -5.168 -4.164 1 98.19 230 TRP A O 1
ATOM 1886 N N . LEU A 1 231 ? 4.742 -6.961 -3.891 1 98.69 231 LEU A N 1
ATOM 1887 C CA . LEU A 1 231 ? 5.352 -6.805 -5.207 1 98.69 231 LEU A CA 1
ATOM 1888 C C . LEU A 1 231 ? 5.109 -8.039 -6.07 1 98.69 231 LEU A C 1
ATOM 1890 O O . LEU A 1 231 ? 4.938 -9.141 -5.547 1 98.69 231 LEU A O 1
ATOM 1894 N N . PHE A 1 232 ? 5.078 -7.809 -7.34 1 98.75 232 PHE A N 1
ATOM 1895 C CA . PHE A 1 232 ? 5.074 -8.828 -8.383 1 98.75 232 PHE A CA 1
ATOM 1896 C C . PHE A 1 232 ? 6.25 -8.641 -9.336 1 98.75 232 PHE A C 1
ATOM 1898 O O . PHE A 1 232 ? 6.668 -7.508 -9.586 1 98.75 232 PHE A O 1
ATOM 1905 N N . GLY A 1 233 ? 6.773 -9.742 -9.797 1 98.56 233 GLY A N 1
ATOM 1906 C CA . GLY A 1 233 ? 7.766 -9.68 -10.859 1 98.56 233 GLY A CA 1
ATOM 1907 C C . GLY A 1 233 ? 7.172 -9.844 -12.242 1 98.56 233 GLY A C 1
ATOM 1908 O O . GLY A 1 233 ? 6.262 -10.648 -12.445 1 98.56 233 GLY A O 1
ATOM 1909 N N . PHE A 1 234 ? 7.609 -9.062 -13.172 1 98.94 234 PHE A N 1
ATOM 1910 C CA . PHE A 1 234 ? 7.277 -9.148 -14.594 1 98.94 234 PHE A CA 1
ATOM 1911 C C . PHE A 1 234 ? 8.523 -9.438 -15.422 1 98.94 234 PHE A C 1
ATOM 1913 O O . PHE A 1 234 ? 9.359 -8.555 -15.625 1 98.94 234 PHE A O 1
ATOM 1920 N N . ALA A 1 235 ? 8.633 -10.633 -15.883 1 98.88 235 ALA A N 1
ATOM 1921 C CA . ALA A 1 235 ? 9.758 -11.07 -16.703 1 98.88 235 ALA A CA 1
ATOM 1922 C C . ALA A 1 235 ? 9.297 -11.414 -18.125 1 98.88 235 ALA A C 1
ATOM 1924 O O . ALA A 1 235 ? 8.32 -12.148 -18.297 1 98.88 235 ALA A O 1
ATOM 1925 N N . SER A 1 236 ? 10 -10.914 -19.094 1 98.88 236 SER A N 1
ATOM 1926 C CA . SER A 1 236 ? 9.523 -11.031 -20.469 1 98.88 236 SER A CA 1
ATOM 1927 C C . SER A 1 236 ? 10.68 -11.258 -21.438 1 98.88 236 SER A C 1
ATOM 1929 O O . SER A 1 236 ? 11.781 -10.734 -21.234 1 98.88 236 SER A O 1
ATOM 1931 N N . LYS A 1 237 ? 10.375 -12.023 -22.422 1 98.81 237 LYS A N 1
ATOM 1932 C CA . LYS A 1 237 ? 11.375 -12.234 -23.469 1 98.81 237 LYS A CA 1
ATOM 1933 C C . LYS A 1 237 ? 11.352 -11.094 -24.484 1 98.81 237 LYS A C 1
ATOM 1935 O O . LYS A 1 237 ? 12.336 -10.867 -25.188 1 98.81 237 LYS A O 1
ATOM 1940 N N . LYS A 1 238 ? 10.258 -10.367 -24.516 1 98.75 238 LYS A N 1
ATOM 1941 C CA . LYS A 1 238 ? 10.156 -9.453 -25.656 1 98.75 238 LYS A CA 1
ATOM 1942 C C . LYS A 1 238 ? 9.445 -8.164 -25.266 1 98.75 238 LYS A C 1
ATOM 1944 O O . LYS A 1 238 ? 9.883 -7.07 -25.641 1 98.75 238 LYS A O 1
ATOM 1949 N N . TYR A 1 239 ? 8.383 -8.164 -24.469 1 98.88 239 TYR A N 1
ATOM 1950 C CA . TYR A 1 239 ? 7.48 -7.035 -24.281 1 98.88 239 TYR A CA 1
ATOM 1951 C C . TYR A 1 239 ? 7.777 -6.312 -22.969 1 98.88 239 TYR A C 1
ATOM 1953 O O . TYR A 1 239 ? 7.988 -6.949 -21.938 1 98.88 239 TYR A O 1
ATOM 1961 N N . HIS A 1 240 ? 7.852 -5.055 -23.031 1 98.88 240 HIS A N 1
ATOM 1962 C CA . HIS A 1 240 ? 7.934 -4.215 -21.844 1 98.88 240 HIS A CA 1
ATOM 1963 C C . HIS A 1 240 ? 6.555 -3.979 -21.234 1 98.88 240 HIS A C 1
ATOM 1965 O O . HIS A 1 240 ? 5.598 -3.693 -21.969 1 98.88 240 HIS A O 1
ATOM 1971 N N . PRO A 1 241 ? 6.441 -4.02 -19.953 1 98.88 241 PRO A N 1
ATOM 1972 C CA . PRO A 1 241 ? 5.102 -4.055 -19.359 1 98.88 241 PRO A CA 1
ATOM 1973 C C . PRO A 1 241 ? 4.363 -2.725 -19.484 1 98.88 241 PRO A C 1
ATOM 1975 O O . PRO A 1 241 ? 3.131 -2.691 -19.453 1 98.88 241 PRO A O 1
ATOM 1978 N N . VAL A 1 242 ? 5.051 -1.617 -19.578 1 98.75 242 VAL A N 1
ATOM 1979 C CA . VAL A 1 242 ? 4.395 -0.318 -19.672 1 98.75 242 VAL A CA 1
ATOM 1980 C C . VAL A 1 242 ? 4.363 0.152 -21.125 1 98.75 242 VAL A C 1
ATOM 1982 O O . VAL A 1 242 ? 3.324 0.584 -21.625 1 98.75 242 VAL A O 1
ATOM 1985 N N . ARG A 1 243 ? 5.453 0.007 -21.875 1 98.5 243 ARG A N 1
ATOM 1986 C CA . ARG A 1 243 ? 5.57 0.504 -23.234 1 98.5 243 ARG A CA 1
ATOM 1987 C C . ARG A 1 243 ? 4.703 -0.307 -24.188 1 98.5 243 ARG A C 1
ATOM 1989 O O . ARG A 1 243 ? 4.215 0.22 -25.203 1 98.5 243 ARG A O 1
ATOM 1996 N N . ASP A 1 244 ? 4.5 -1.59 -23.844 1 98.81 244 ASP A N 1
ATOM 1997 C CA . ASP A 1 244 ? 3.777 -2.473 -24.75 1 98.81 244 ASP A CA 1
ATOM 1998 C C . ASP A 1 244 ? 2.383 -2.793 -24.219 1 98.81 244 ASP A C 1
ATOM 2000 O O . ASP A 1 244 ? 1.73 -3.727 -24.688 1 98.81 244 ASP A O 1
ATOM 2004 N N . LEU A 1 245 ? 1.942 -2.086 -23.188 1 98.69 245 LEU A N 1
ATOM 2005 C CA . LEU A 1 245 ? 0.562 -2.182 -22.719 1 98.69 245 LEU A CA 1
ATOM 2006 C C . LEU A 1 245 ? -0.408 -1.775 -23.828 1 98.69 245 LEU A C 1
ATOM 2008 O O . LEU A 1 245 ? -0.26 -0.708 -24.422 1 98.69 245 LEU A O 1
ATOM 2012 N N . ASN A 1 246 ? -1.342 -2.609 -24.125 1 98.19 246 ASN A N 1
ATOM 2013 C CA . ASN A 1 246 ? -2.436 -2.238 -25.016 1 98.19 246 ASN A CA 1
ATOM 2014 C C . ASN A 1 246 ? -3.721 -1.961 -24.234 1 98.19 246 ASN A C 1
ATOM 2016 O O . ASN A 1 246 ? -4.625 -2.795 -24.203 1 98.19 246 ASN A O 1
ATOM 2020 N N . GLY A 1 247 ? -3.797 -0.797 -23.734 1 97.88 247 GLY A N 1
ATOM 2021 C CA . GLY A 1 247 ? -4.922 -0.404 -22.906 1 97.88 247 GLY A CA 1
ATOM 2022 C C . GLY A 1 247 ? -6.238 -0.371 -23.672 1 97.88 247 GLY A C 1
ATOM 2023 O O . GLY A 1 247 ? -7.281 -0.735 -23.125 1 97.88 247 GLY A O 1
ATOM 2024 N N . VAL A 1 248 ? -6.191 0.048 -24.875 1 98.12 248 VAL A N 1
ATOM 2025 C CA . VAL A 1 248 ? -7.395 0.132 -25.688 1 98.12 248 VAL A CA 1
ATOM 2026 C C . VAL A 1 248 ? -7.988 -1.261 -25.875 1 98.12 248 VAL A C 1
ATOM 2028 O O . VAL A 1 248 ? -9.188 -1.466 -25.672 1 98.12 248 VAL A O 1
ATOM 2031 N N . LYS A 1 249 ? -7.148 -2.133 -26.281 1 97.94 249 LYS A N 1
ATOM 2032 C CA . LYS A 1 249 ? -7.602 -3.506 -26.5 1 97.94 249 LYS A CA 1
ATOM 2033 C C . LYS A 1 249 ? -8.148 -4.109 -25.203 1 97.94 249 LYS A C 1
ATOM 2035 O O . LYS A 1 249 ? -9.195 -4.746 -25.203 1 97.94 249 LYS A O 1
ATOM 2040 N N . TRP A 1 250 ? -7.477 -3.922 -24.109 1 98.44 250 TRP A N 1
ATOM 2041 C CA . TRP A 1 250 ? -7.91 -4.516 -22.844 1 98.44 250 TRP A CA 1
ATOM 2042 C C . TRP A 1 250 ? -9.234 -3.922 -22.391 1 98.44 250 TRP A C 1
ATOM 2044 O O . TRP A 1 250 ? -10.133 -4.648 -21.953 1 98.44 250 TRP A O 1
ATOM 2054 N N . ASN A 1 251 ? -9.32 -2.619 -22.5 1 98.44 251 ASN A N 1
ATOM 2055 C CA . ASN A 1 251 ? -10.555 -1.95 -22.094 1 98.44 251 ASN A CA 1
ATOM 2056 C C . ASN A 1 251 ? -11.742 -2.4 -22.938 1 98.44 251 ASN A C 1
ATOM 2058 O O . ASN A 1 251 ? -12.875 -2.441 -22.438 1 98.44 251 ASN A O 1
ATOM 2062 N N . ALA A 1 252 ? -11.516 -2.77 -24.125 1 98.06 252 ALA A N 1
ATOM 2063 C CA . ALA A 1 252 ? -12.578 -3.201 -25.031 1 98.06 252 ALA A CA 1
ATOM 2064 C C . ALA A 1 252 ? -13.141 -4.551 -24.609 1 98.06 252 ALA A C 1
ATOM 2066 O O . ALA A 1 252 ? -14.234 -4.934 -25.031 1 98.06 252 ALA A O 1
ATOM 2067 N N . LEU A 1 253 ? -12.422 -5.301 -23.781 1 97.75 253 LEU A N 1
ATOM 2068 C CA . LEU A 1 253 ? -12.922 -6.57 -23.281 1 97.75 253 LEU A CA 1
ATOM 2069 C C . LEU A 1 253 ? -14.141 -6.359 -22.375 1 97.75 253 LEU A C 1
ATOM 2071 O O . LEU A 1 253 ? -14.945 -7.277 -22.188 1 97.75 253 LEU A O 1
ATOM 2075 N N . GLY A 1 254 ? -14.188 -5.207 -21.688 1 97.75 254 GLY A N 1
ATOM 2076 C CA . GLY A 1 254 ? -15.344 -4.852 -20.891 1 97.75 254 GLY A CA 1
ATOM 2077 C C . GLY A 1 254 ? -15.383 -5.566 -19.547 1 97.75 254 GLY A C 1
ATOM 2078 O O . GLY A 1 254 ? -16.453 -5.715 -18.953 1 97.75 254 GLY A O 1
ATOM 2079 N N . PHE A 1 255 ? -14.25 -6.035 -19.094 1 98 255 PHE A N 1
ATOM 2080 C CA . PHE A 1 255 ? -14.18 -6.719 -17.812 1 98 255 PHE A CA 1
ATOM 2081 C C . PHE A 1 255 ? -14.469 -5.754 -16.656 1 98 255 PHE A C 1
ATOM 2083 O O . PHE A 1 255 ? -14 -4.613 -16.672 1 98 255 PHE A O 1
ATOM 2090 N N . LYS A 1 256 ? -15.273 -6.191 -15.727 1 97.75 256 LYS A N 1
ATOM 2091 C CA . LYS A 1 256 ? -15.406 -5.477 -14.461 1 97.75 256 LYS A CA 1
ATOM 2092 C C . LYS A 1 256 ? -14.367 -5.945 -13.445 1 97.75 256 LYS A C 1
ATOM 2094 O O . LYS A 1 256 ? -14.352 -7.117 -13.062 1 97.75 256 LYS A O 1
ATOM 2099 N N . THR A 1 257 ? -13.484 -5.047 -13.07 1 98.69 257 THR A N 1
ATOM 2100 C CA . THR A 1 257 ? -12.477 -5.32 -12.062 1 98.69 257 THR A CA 1
ATOM 2101 C C . THR A 1 257 ? -12.625 -4.379 -10.867 1 98.69 257 THR A C 1
ATOM 2103 O O . THR A 1 257 ? -13.266 -3.33 -10.984 1 98.69 257 THR A O 1
ATOM 2106 N N . ARG A 1 258 ? -12.133 -4.805 -9.75 1 98.75 258 ARG A N 1
ATOM 2107 C CA . ARG A 1 258 ? -12.25 -3.988 -8.539 1 98.75 258 ARG A CA 1
ATOM 2108 C C . ARG A 1 258 ? -10.945 -3.248 -8.258 1 98.75 258 ARG A C 1
ATOM 2110 O O . ARG A 1 258 ? -10.961 -2.16 -7.68 1 98.75 258 ARG A O 1
ATOM 2117 N N . TYR A 1 259 ? -9.836 -3.834 -8.672 1 98.88 259 TYR A N 1
ATOM 2118 C CA . TYR A 1 259 ? -8.547 -3.209 -8.414 1 98.88 259 TYR A CA 1
ATOM 2119 C C . TYR A 1 259 ? -7.914 -2.707 -9.703 1 98.88 259 TYR A C 1
ATOM 2121 O O . TYR A 1 259 ? -7.598 -1.521 -9.828 1 98.88 259 TYR A O 1
ATOM 2129 N N . TYR A 1 260 ? -7.812 -3.504 -10.688 1 98.94 260 TYR A N 1
ATOM 2130 C CA . TYR A 1 260 ? -7.012 -3.281 -11.891 1 98.94 260 TYR A CA 1
ATOM 2131 C C . TYR A 1 260 ? -7.707 -2.309 -12.836 1 98.94 260 TYR A C 1
ATOM 2133 O O . TYR A 1 260 ? -8.922 -2.371 -13.016 1 98.94 260 TYR A O 1
ATOM 2141 N N . ASN A 1 261 ? -7.07 -1.472 -13.391 1 98.88 261 ASN A N 1
ATOM 2142 C CA . ASN A 1 261 ? -7.352 -0.688 -14.586 1 98.88 261 ASN A CA 1
ATOM 2143 C C . ASN A 1 261 ? -6.07 -0.303 -15.312 1 98.88 261 ASN A C 1
ATOM 2145 O O . ASN A 1 261 ? -4.973 -0.453 -14.773 1 98.88 261 ASN A O 1
ATOM 2149 N N . THR A 1 262 ? -6.176 0.136 -16.484 1 98.69 262 THR A N 1
ATOM 2150 C CA . THR A 1 262 ? -4.988 0.29 -17.328 1 98.69 262 THR A CA 1
ATOM 2151 C C . THR A 1 262 ? -4.156 1.485 -16.875 1 98.69 262 THR A C 1
ATOM 2153 O O . THR A 1 262 ? -2.945 1.525 -17.094 1 98.69 262 THR A O 1
ATOM 2156 N N . GLN A 1 263 ? -4.773 2.484 -16.219 1 98.38 263 GLN A N 1
ATOM 2157 C CA . GLN A 1 263 ? -3.992 3.572 -15.633 1 98.38 263 GLN A CA 1
ATOM 2158 C C . GLN A 1 263 ? -3.178 3.084 -14.438 1 98.38 263 GLN A C 1
ATOM 2160 O O . GLN A 1 263 ? -1.994 3.406 -14.312 1 98.38 263 GLN A O 1
ATOM 2165 N N . LEU A 1 264 ? -3.875 2.326 -13.664 1 98.81 264 LEU A N 1
ATOM 2166 C CA . LEU A 1 264 ? -3.199 1.75 -12.508 1 98.81 264 LEU A CA 1
ATOM 2167 C C . LEU A 1 264 ? -2.088 0.801 -12.945 1 98.81 264 LEU A C 1
ATOM 2169 O O . LEU A 1 264 ? -1.046 0.715 -12.289 1 98.81 264 LEU A O 1
ATOM 2173 N N . HIS A 1 265 ? -2.316 0.101 -14.062 1 98.88 265 HIS A N 1
ATOM 2174 C CA . HIS A 1 265 ? -1.29 -0.768 -14.625 1 98.88 265 HIS A CA 1
ATOM 2175 C C . HIS A 1 265 ? 0.041 -0.035 -14.758 1 98.88 265 HIS A C 1
ATOM 2177 O O . HIS A 1 265 ? 1.053 -0.47 -14.203 1 98.88 265 HIS A O 1
ATOM 2183 N N . ALA A 1 266 ? 0.001 1.013 -15.398 1 98.62 266 ALA A N 1
ATOM 2184 C CA . ALA A 1 266 ? 1.224 1.783 -15.609 1 98.62 266 ALA A CA 1
ATOM 2185 C C . ALA A 1 266 ? 1.754 2.348 -14.297 1 98.62 266 ALA A C 1
ATOM 2187 O O . ALA A 1 266 ? 2.957 2.299 -14.031 1 98.62 266 ALA A O 1
ATOM 2188 N N . GLY A 1 267 ? 0.856 2.846 -13.461 1 98.75 267 GLY A N 1
ATOM 2189 C CA . GLY A 1 267 ? 1.242 3.434 -12.188 1 98.75 267 GLY A CA 1
ATOM 2190 C C . GLY A 1 267 ? 1.884 2.438 -11.242 1 98.75 267 GLY A C 1
ATOM 2191 O O . GLY A 1 267 ? 2.732 2.807 -10.43 1 98.75 267 GLY A O 1
ATOM 2192 N N . ALA A 1 268 ? 1.52 1.204 -11.391 1 98.88 268 ALA A N 1
ATOM 2193 C CA . ALA A 1 268 ? 1.987 0.165 -10.477 1 98.88 268 ALA A CA 1
ATOM 2194 C C . ALA A 1 268 ? 3.475 -0.112 -10.68 1 98.88 268 ALA A C 1
ATOM 2196 O O . ALA A 1 268 ? 4.129 -0.685 -9.805 1 98.88 268 ALA A O 1
ATOM 2197 N N . PHE A 1 269 ? 4.031 0.338 -11.82 1 98.88 269 PHE A N 1
ATOM 2198 C CA . PHE A 1 269 ? 5.441 0.102 -12.109 1 98.88 269 PHE A CA 1
ATOM 2199 C C . PHE A 1 269 ? 6.293 1.279 -11.648 1 98.88 269 PHE A C 1
ATOM 2201 O O . PHE A 1 269 ? 7.52 1.23 -11.727 1 98.88 269 PHE A O 1
ATOM 2208 N N . ALA A 1 270 ? 5.664 2.402 -11.18 1 98.81 270 ALA A N 1
ATOM 2209 C CA . ALA A 1 270 ? 6.383 3.514 -10.562 1 98.81 270 ALA A CA 1
ATOM 2210 C C . ALA A 1 270 ? 6.625 3.252 -9.078 1 98.81 270 ALA A C 1
ATOM 2212 O O . ALA A 1 270 ? 5.754 3.504 -8.242 1 98.81 270 ALA A O 1
ATOM 2213 N N . LEU A 1 271 ? 7.809 2.859 -8.773 1 98.88 271 LEU A N 1
ATOM 2214 C CA . LEU A 1 271 ? 8.109 2.361 -7.434 1 98.88 271 LEU A CA 1
ATOM 2215 C C . LEU A 1 271 ? 8.758 3.447 -6.586 1 98.88 271 LEU A C 1
ATOM 2217 O O . LEU A 1 271 ? 9.398 4.359 -7.117 1 98.88 271 LEU A O 1
ATOM 2221 N N . PRO A 1 272 ? 8.617 3.336 -5.246 1 98.88 272 PRO A N 1
ATOM 2222 C CA . PRO A 1 272 ? 9.375 4.223 -4.367 1 98.88 272 PRO A CA 1
ATOM 2223 C C . PRO A 1 272 ? 10.883 4.086 -4.555 1 98.88 272 PRO A C 1
ATOM 2225 O O . PRO A 1 272 ? 11.375 3.01 -4.906 1 98.88 272 PRO A O 1
ATOM 2228 N N . ASN A 1 273 ? 11.625 5.148 -4.215 1 98.88 273 ASN A N 1
ATOM 2229 C CA . ASN A 1 273 ? 13.07 5.164 -4.402 1 98.88 273 ASN A CA 1
ATOM 2230 C C . ASN A 1 273 ? 13.742 4.035 -3.627 1 98.88 273 ASN A C 1
ATOM 2232 O O . ASN A 1 273 ? 14.68 3.404 -4.129 1 98.88 273 ASN A O 1
ATOM 2236 N N . TYR A 1 274 ? 13.273 3.775 -2.434 1 98.75 274 TYR A N 1
ATOM 2237 C CA . TYR A 1 274 ? 13.969 2.758 -1.648 1 98.75 274 TYR A CA 1
ATOM 2238 C C . TYR A 1 274 ? 13.773 1.375 -2.262 1 98.75 274 TYR A C 1
ATOM 2240 O O . TYR A 1 274 ? 14.664 0.523 -2.174 1 98.75 274 TYR A O 1
ATOM 2248 N N . VAL A 1 275 ? 12.648 1.126 -2.854 1 98.88 275 VAL A N 1
ATOM 2249 C CA . VAL A 1 275 ? 12.406 -0.145 -3.525 1 98.88 275 VAL A CA 1
ATOM 2250 C C . VAL A 1 275 ? 13.289 -0.252 -4.766 1 98.88 275 VAL A C 1
ATOM 2252 O O . VAL A 1 275 ? 13.906 -1.294 -5.008 1 98.88 275 VAL A O 1
ATOM 2255 N N . GLU A 1 276 ? 13.352 0.826 -5.547 1 98.69 276 GLU A N 1
ATOM 2256 C CA . GLU A 1 276 ? 14.234 0.853 -6.711 1 98.69 276 GLU A CA 1
ATOM 2257 C C . GLU A 1 276 ? 15.68 0.56 -6.316 1 98.69 276 GLU A C 1
ATOM 2259 O O . GLU A 1 276 ? 16.391 -0.159 -7.023 1 98.69 276 GLU A O 1
ATOM 2264 N N . GLU A 1 277 ? 16.047 1.147 -5.234 1 98.62 277 GLU A N 1
ATOM 2265 C CA . GLU A 1 277 ? 17.406 0.937 -4.754 1 98.62 277 GLU A CA 1
ATOM 2266 C C . GLU A 1 277 ? 17.656 -0.525 -4.391 1 98.62 277 GLU A C 1
ATOM 2268 O O . GLU A 1 277 ? 18.703 -1.091 -4.711 1 98.62 277 GLU A O 1
ATOM 2273 N N . LEU A 1 278 ? 16.688 -1.122 -3.666 1 98.69 278 LEU A N 1
ATOM 2274 C CA . LEU A 1 278 ? 16.797 -2.531 -3.307 1 98.69 278 LEU A CA 1
ATOM 2275 C C . LEU A 1 278 ? 16.953 -3.398 -4.551 1 98.69 278 LEU A C 1
ATOM 2277 O O . LEU A 1 278 ? 17.734 -4.355 -4.551 1 98.69 278 LEU A O 1
ATOM 2281 N N . LEU A 1 279 ? 16.188 -3.062 -5.594 1 98.69 279 LEU A N 1
ATOM 2282 C CA . LEU A 1 279 ? 16.234 -3.832 -6.832 1 98.69 279 LEU A CA 1
ATOM 2283 C C . LEU A 1 279 ? 17.547 -3.604 -7.562 1 98.69 279 LEU A C 1
ATOM 2285 O O . LEU A 1 279 ? 18.188 -4.559 -8.008 1 98.69 279 LEU A O 1
ATOM 2289 N N . ARG A 1 280 ? 18 -2.387 -7.629 1 98.25 280 ARG A N 1
ATOM 2290 C CA . ARG A 1 280 ? 19.234 -2.031 -8.328 1 98.25 280 ARG A CA 1
ATOM 2291 C C . ARG A 1 280 ? 20.438 -2.695 -7.676 1 98.25 280 ARG A C 1
ATOM 2293 O O . ARG A 1 280 ? 21.391 -3.07 -8.359 1 98.25 280 ARG A O 1
ATOM 2300 N N . ASP A 1 281 ? 20.359 -2.871 -6.445 1 97.94 281 ASP A N 1
ATOM 2301 C CA . ASP A 1 281 ? 21.469 -3.424 -5.676 1 97.94 281 ASP A CA 1
ATOM 2302 C C . ASP A 1 281 ? 21.797 -4.844 -6.129 1 97.94 281 ASP A C 1
ATOM 2304 O O . ASP A 1 281 ? 22.922 -5.316 -5.93 1 97.94 281 ASP A O 1
ATOM 2308 N N . VAL A 1 282 ? 20.828 -5.465 -6.711 1 97.31 282 VAL A N 1
ATOM 2309 C CA . VAL A 1 282 ? 21.078 -6.871 -7.016 1 97.31 282 VAL A CA 1
ATOM 2310 C C . VAL A 1 282 ? 21.047 -7.09 -8.523 1 97.31 282 VAL A C 1
ATOM 2312 O O . VAL A 1 282 ? 21.141 -8.219 -9 1 97.31 282 VAL A O 1
ATOM 2315 N N . GLU A 1 283 ? 20.812 -6.051 -9.273 1 96.38 283 GLU A N 1
ATOM 2316 C CA . GLU A 1 283 ? 20.828 -6.125 -10.727 1 96.38 283 GLU A CA 1
ATOM 2317 C C . GLU A 1 283 ? 22.25 -6.016 -11.266 1 96.38 283 GLU A C 1
ATOM 2319 O O . GLU A 1 283 ? 23.094 -5.34 -10.672 1 96.38 283 GLU A O 1
ATOM 2324 N N . MET B 1 1 ? 8.375 -10.109 31.062 1 67.56 1 MET B N 1
ATOM 2325 C CA . MET B 1 1 ? 7.051 -9.859 30.5 1 67.56 1 MET B CA 1
ATOM 2326 C C . MET B 1 1 ? 7.148 -9.086 29.188 1 67.56 1 MET B C 1
ATOM 2328 O O . MET B 1 1 ? 7.973 -8.18 29.062 1 67.56 1 MET B O 1
ATOM 2332 N N . GLU B 1 2 ? 6.566 -9.578 28.078 1 84 2 GLU B N 1
ATOM 2333 C CA . GLU B 1 2 ? 6.613 -8.898 26.781 1 84 2 GLU B CA 1
ATOM 2334 C C . GLU B 1 2 ? 5.609 -7.754 26.719 1 84 2 GLU B C 1
ATOM 2336 O O . GLU B 1 2 ? 4.477 -7.891 27.188 1 84 2 GLU B O 1
ATOM 2341 N N . LEU B 1 3 ? 6.105 -6.602 26.375 1 93.25 3 LEU B N 1
ATOM 2342 C CA . LEU B 1 3 ? 5.266 -5.422 26.203 1 93.25 3 LEU B CA 1
ATOM 2343 C C . LEU B 1 3 ? 4.91 -5.215 24.734 1 93.25 3 LEU B C 1
ATOM 2345 O O . LEU B 1 3 ? 5.789 -5.242 23.875 1 93.25 3 LEU B O 1
ATOM 2349 N N . TRP B 1 4 ? 3.6 -5.145 24.484 1 96.38 4 TRP B N 1
ATOM 2350 C CA . TRP B 1 4 ? 3.111 -4.934 23.125 1 96.38 4 TRP B CA 1
ATOM 2351 C C . TRP B 1 4 ? 2.229 -3.689 23.047 1 96.38 4 TRP B C 1
ATOM 2353 O O . TRP B 1 4 ? 1.405 -3.453 23.938 1 96.38 4 TRP B O 1
ATOM 2363 N N . PHE B 1 5 ? 2.516 -2.877 22.094 1 97.94 5 PHE B N 1
ATOM 2364 C CA . PHE B 1 5 ? 1.526 -1.893 21.672 1 97.94 5 PHE B CA 1
ATOM 2365 C C . PHE B 1 5 ? 0.544 -2.506 20.688 1 97.94 5 PHE B C 1
ATOM 2367 O O . PHE B 1 5 ? 0.951 -3.191 19.75 1 97.94 5 PHE B O 1
ATOM 2374 N N . THR B 1 6 ? -0.729 -2.271 20.875 1 97.62 6 THR B N 1
ATOM 2375 C CA . THR B 1 6 ? -1.747 -2.805 19.969 1 97.62 6 THR B CA 1
ATOM 2376 C C . THR B 1 6 ? -2.715 -1.706 19.531 1 97.62 6 THR B C 1
ATOM 2378 O O . THR B 1 6 ? -3.25 -0.978 20.375 1 97.62 6 THR B O 1
ATOM 2381 N N . GLU B 1 7 ? -2.84 -1.521 18.25 1 96.81 7 GLU B N 1
ATOM 2382 C CA . GLU B 1 7 ? -3.879 -0.665 17.688 1 96.81 7 GLU B CA 1
ATOM 2383 C C . GLU B 1 7 ? -4.98 -1.492 17.031 1 96.81 7 GLU B C 1
ATOM 2385 O O . GLU B 1 7 ? -4.695 -2.393 16.234 1 96.81 7 GLU B O 1
ATOM 2390 N N . ARG B 1 8 ? -6.172 -1.15 17.344 1 96.31 8 ARG B N 1
ATOM 2391 C CA . ARG B 1 8 ? -7.305 -1.749 16.641 1 96.31 8 ARG B CA 1
ATOM 2392 C C . ARG B 1 8 ? -7.617 -0.986 15.352 1 96.31 8 ARG B C 1
ATOM 2394 O O . ARG B 1 8 ? -8.062 0.163 15.398 1 96.31 8 ARG B O 1
ATOM 2401 N N . HIS B 1 9 ? -7.406 -1.623 14.25 1 95.88 9 HIS B N 1
ATOM 2402 C CA . HIS B 1 9 ? -7.785 -1.026 12.969 1 95.88 9 HIS B CA 1
ATOM 2403 C C . HIS B 1 9 ? -9.297 -1.045 12.781 1 95.88 9 HIS B C 1
ATOM 2405 O O . HIS B 1 9 ? -9.859 -0.141 12.156 1 95.88 9 HIS B O 1
ATOM 2411 N N . THR B 1 10 ? -9.906 -2.107 13.195 1 96.69 10 THR B N 1
ATOM 2412 C CA . THR B 1 10 ? -11.336 -2.301 13.375 1 96.69 10 THR B CA 1
ATOM 2413 C C . THR B 1 10 ? -11.617 -3.053 14.68 1 96.69 10 THR B C 1
ATOM 2415 O O . THR B 1 10 ? -10.695 -3.527 15.336 1 96.69 10 THR B O 1
ATOM 2418 N N . PRO B 1 11 ? -12.875 -3.113 15.047 1 95.75 11 PRO B N 1
ATOM 2419 C CA . PRO B 1 11 ? -13.164 -3.941 16.219 1 95.75 11 PRO B CA 1
ATOM 2420 C C . PRO B 1 11 ? -12.703 -5.387 16.047 1 95.75 11 PRO B C 1
ATOM 2422 O O . PRO B 1 11 ? -12.609 -6.129 17.031 1 95.75 11 PRO B O 1
ATOM 2425 N N . HIS B 1 12 ? -12.328 -5.801 14.859 1 97.56 12 HIS B N 1
ATOM 2426 C CA . HIS B 1 12 ? -12.055 -7.207 14.578 1 97.56 12 HIS B CA 1
ATOM 2427 C C . HIS B 1 12 ? -10.648 -7.398 14.031 1 97.56 12 HIS B C 1
ATOM 2429 O O . HIS B 1 12 ? -10.297 -8.484 13.578 1 97.56 12 HIS B O 1
ATOM 2435 N N . VAL B 1 13 ? -9.836 -6.367 13.969 1 98.06 13 VAL B N 1
ATOM 2436 C CA . VAL B 1 13 ? -8.492 -6.438 13.398 1 98.06 13 VAL B CA 1
ATOM 2437 C C . VAL B 1 13 ? -7.516 -5.652 14.273 1 98.06 13 VAL B C 1
ATOM 2439 O O . VAL B 1 13 ? -7.773 -4.5 14.617 1 98.06 13 VAL B O 1
ATOM 2442 N N . LYS B 1 14 ? -6.395 -6.297 14.609 1 97.75 14 LYS B N 1
ATOM 2443 C CA . LYS B 1 14 ? -5.383 -5.656 15.453 1 97.75 14 LYS B CA 1
ATOM 2444 C C . LYS B 1 14 ? -4.012 -5.699 14.789 1 97.75 14 LYS B C 1
ATOM 2446 O O . LYS B 1 14 ? -3.658 -6.691 14.141 1 97.75 14 LYS B O 1
ATOM 2451 N N . PHE B 1 15 ? -3.299 -4.668 14.945 1 98.19 15 PHE B N 1
ATOM 2452 C CA . PHE B 1 15 ? -1.884 -4.559 14.617 1 98.19 15 PHE B CA 1
ATOM 2453 C C . PHE B 1 15 ? -1.052 -4.289 15.859 1 98.19 15 PHE B C 1
ATOM 2455 O O . PHE B 1 15 ? -1.318 -3.338 16.594 1 98.19 15 PHE B O 1
ATOM 2462 N N . SER B 1 16 ? -0.032 -5.133 16.109 1 98.5 16 SER B N 1
ATOM 2463 C CA . SER B 1 16 ? 0.719 -5.023 17.359 1 98.5 16 SER B CA 1
ATOM 2464 C C . SER B 1 16 ? 2.219 -4.957 17.094 1 98.5 16 SER B C 1
ATOM 2466 O O . SER B 1 16 ? 2.73 -5.645 16.203 1 98.5 16 SER B O 1
ATOM 2468 N N . ILE B 1 17 ? 2.877 -4.152 17.859 1 98.56 17 ILE B N 1
ATOM 2469 C CA . ILE B 1 17 ? 4.324 -3.986 17.812 1 98.56 17 ILE B CA 1
ATOM 2470 C C . ILE B 1 17 ? 4.93 -4.316 19.172 1 98.56 17 ILE B C 1
ATOM 2472 O O . ILE B 1 17 ? 4.5 -3.773 20.203 1 98.56 17 ILE B O 1
ATOM 2476 N N . LYS B 1 18 ? 5.859 -5.254 19.141 1 98.25 18 LYS B N 1
ATOM 2477 C CA . LYS B 1 18 ? 6.609 -5.496 20.375 1 98.25 18 LYS B CA 1
ATOM 2478 C C . LYS B 1 18 ? 7.438 -4.273 20.766 1 98.25 18 LYS B C 1
ATOM 2480 O O . LYS B 1 18 ? 8.188 -3.74 19.938 1 98.25 18 LYS B O 1
ATOM 2485 N N . VAL B 1 19 ? 7.266 -3.848 21.969 1 97.88 19 VAL B N 1
ATOM 2486 C CA . VAL B 1 19 ? 7.898 -2.621 22.438 1 97.88 19 VAL B CA 1
ATOM 2487 C C . VAL B 1 19 ? 8.977 -2.957 23.469 1 97.88 19 VAL B C 1
ATOM 2489 O O . VAL B 1 19 ? 8.797 -3.869 24.281 1 97.88 19 VAL B O 1
ATOM 2492 N N . ASP B 1 20 ? 10.055 -2.271 23.359 1 96.19 20 ASP B N 1
ATOM 2493 C CA . ASP B 1 20 ? 11.109 -2.424 24.344 1 96.19 20 ASP B CA 1
ATOM 2494 C C . ASP B 1 20 ? 10.797 -1.624 25.609 1 96.19 20 ASP B C 1
ATOM 2496 O O . ASP B 1 20 ? 10.961 -2.125 26.719 1 96.19 20 ASP B O 1
ATOM 2500 N N . ARG B 1 21 ? 10.422 -0.356 25.328 1 95.94 21 ARG B N 1
ATOM 2501 C CA . ARG B 1 21 ? 10.055 0.483 26.453 1 95.94 21 ARG B CA 1
ATOM 2502 C C . ARG B 1 21 ? 9.195 1.662 26.016 1 95.94 21 ARG B C 1
ATOM 2504 O O . ARG B 1 21 ? 9.18 2.014 24.828 1 95.94 21 ARG B O 1
ATOM 2511 N N . GLN B 1 22 ? 8.453 2.201 26.969 1 97.5 22 GLN B N 1
ATOM 2512 C CA . GLN B 1 22 ? 7.734 3.455 26.781 1 97.5 22 GLN B CA 1
ATOM 2513 C C . GLN B 1 22 ? 8.578 4.645 27.234 1 97.5 22 GLN B C 1
ATOM 2515 O O . GLN B 1 22 ? 8.938 4.742 28.422 1 97.5 22 GLN B O 1
ATOM 2520 N N . LEU B 1 23 ? 8.844 5.516 26.391 1 98.19 23 LEU B N 1
ATOM 2521 C CA . LEU B 1 23 ? 9.75 6.633 26.641 1 98.19 23 LEU B CA 1
ATOM 2522 C C . LEU B 1 23 ? 8.992 7.809 27.25 1 98.19 23 LEU B C 1
ATOM 2524 O O . LEU B 1 23 ? 9.578 8.609 27.984 1 98.19 23 LEU B O 1
ATOM 2528 N N . TYR B 1 24 ? 7.742 7.883 26.875 1 98.56 24 TYR B N 1
ATOM 2529 C CA . TYR B 1 24 ? 6.934 8.992 27.359 1 98.56 24 TYR B CA 1
ATOM 2530 C C . TYR B 1 24 ? 5.461 8.602 27.438 1 98.56 24 TYR B C 1
ATOM 2532 O O . TYR B 1 24 ? 4.969 7.855 26.594 1 98.56 24 TYR B O 1
ATOM 2540 N N . CYS B 1 25 ? 4.805 8.992 28.422 1 98.38 25 CYS B N 1
ATOM 2541 C CA . CYS B 1 25 ? 3.359 8.914 28.609 1 98.38 25 CYS B CA 1
ATOM 2542 C C . CYS B 1 25 ? 2.83 10.172 29.281 1 98.38 25 CYS B C 1
ATOM 2544 O O . CYS B 1 25 ? 3.266 10.516 30.375 1 98.38 25 CYS B O 1
ATOM 2546 N N . GLY B 1 26 ? 1.958 10.852 28.562 1 98.25 26 GLY B N 1
ATOM 2547 C CA . GLY B 1 26 ? 1.398 12.07 29.125 1 98.25 26 GLY B CA 1
ATO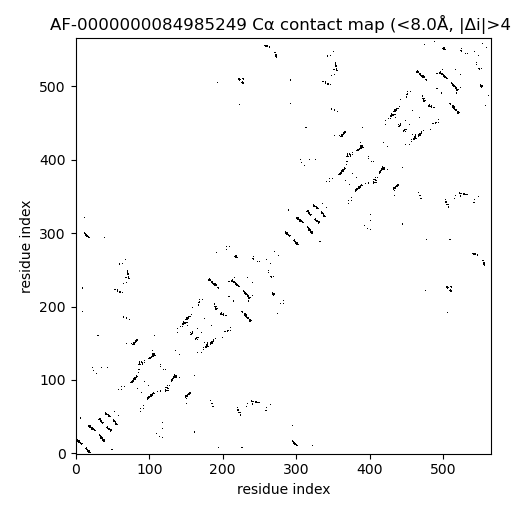M 2548 C C . GLY B 1 26 ? 0.03 12.414 28.562 1 98.25 26 GLY B C 1
ATOM 2549 O O . GLY B 1 26 ? -0.349 11.938 27.5 1 98.25 26 GLY B O 1
ATOM 2550 N N . GLN B 1 27 ? -0.684 13.156 29.359 1 97.94 27 GLN B N 1
ATOM 2551 C CA . GLN B 1 27 ? -2.01 13.633 28.969 1 97.94 27 GLN B CA 1
ATOM 2552 C C . GLN B 1 27 ? -2.035 15.156 28.859 1 97.94 27 GLN B C 1
ATOM 2554 O O . GLN B 1 27 ? -1.722 15.859 29.828 1 97.94 27 GLN B O 1
ATOM 2559 N N . SER B 1 28 ? -2.336 15.609 27.672 1 97.5 28 SER B N 1
ATOM 2560 C CA . SER B 1 28 ? -2.541 17.047 27.516 1 97.5 28 SER B CA 1
ATOM 2561 C C . SER B 1 28 ? -4.012 17.422 27.672 1 97.5 28 SER B C 1
ATOM 2563 O O . SER B 1 28 ? -4.828 16.578 28.062 1 97.5 28 SER B O 1
ATOM 2565 N N . GLU B 1 29 ? -4.285 18.703 27.516 1 96 29 GLU B N 1
ATOM 2566 C CA . GLU B 1 29 ? -5.672 19.156 27.531 1 96 29 GLU B CA 1
ATOM 2567 C C . GLU B 1 29 ? -6.461 18.562 26.375 1 96 29 GLU B C 1
ATOM 2569 O O . GLU B 1 29 ? -7.691 18.484 26.422 1 96 29 GLU B O 1
ATOM 2574 N N . PHE B 1 30 ? -5.777 18.016 25.453 1 95.38 30 PHE B N 1
ATOM 2575 C CA . PHE B 1 30 ? -6.445 17.625 24.219 1 95.38 30 PHE B CA 1
ATOM 2576 C C . PHE B 1 30 ? -6.438 16.109 24.047 1 95.38 30 PHE B C 1
ATOM 2578 O O . PHE B 1 30 ? -7.418 15.516 23.578 1 95.38 30 PHE B O 1
ATOM 2585 N N . GLN B 1 31 ? -5.312 15.43 24.438 1 96.19 31 GLN B N 1
ATOM 2586 C CA . GLN B 1 31 ? -5.172 14.023 24.062 1 96.19 31 GLN B CA 1
ATOM 2587 C C . GLN B 1 31 ? -4.043 13.359 24.844 1 96.19 31 GLN B C 1
ATOM 2589 O O . GLN B 1 31 ? -3.219 14.047 25.453 1 96.19 31 GLN B O 1
ATOM 2594 N N . ARG B 1 32 ? -4.105 12.062 24.797 1 97.5 32 ARG B N 1
ATOM 2595 C CA . ARG B 1 32 ? -3.008 11.281 25.359 1 97.5 32 ARG B CA 1
ATOM 2596 C C . ARG B 1 32 ? -1.854 11.164 24.375 1 97.5 32 ARG B C 1
ATOM 2598 O O . ARG B 1 32 ? -2.072 10.969 23.172 1 97.5 32 ARG B O 1
ATOM 2605 N N . ILE B 1 33 ? -0.631 11.359 24.875 1 98.38 33 ILE B N 1
ATOM 2606 C CA . ILE B 1 33 ? 0.575 11.305 24.062 1 98.38 33 ILE B CA 1
ATOM 2607 C C . ILE B 1 33 ? 1.503 10.211 24.578 1 98.38 33 ILE B C 1
ATOM 2609 O O . ILE B 1 33 ? 1.885 10.211 25.75 1 98.38 33 ILE B O 1
ATOM 2613 N N . ASP B 1 34 ? 1.836 9.25 23.703 1 98.69 34 ASP B N 1
ATOM 2614 C CA . ASP B 1 34 ? 2.768 8.18 24.062 1 98.69 34 ASP B CA 1
ATOM 2615 C C . ASP B 1 34 ? 3.887 8.062 23.031 1 98.69 34 ASP B C 1
ATOM 2617 O O . ASP B 1 34 ? 3.65 8.211 21.828 1 98.69 34 ASP B O 1
ATOM 2621 N N . VAL B 1 35 ? 5.105 7.84 23.5 1 98.81 35 VAL B N 1
ATOM 2622 C CA . VAL B 1 35 ? 6.25 7.496 22.656 1 98.81 35 VAL B CA 1
ATOM 2623 C C . VAL B 1 35 ? 6.844 6.164 23.125 1 98.81 35 VAL B C 1
ATOM 2625 O O . VAL B 1 35 ? 7.094 5.969 24.312 1 98.81 35 VAL B O 1
ATOM 2628 N N . PHE B 1 36 ? 6.969 5.316 22.172 1 98.69 36 PHE B N 1
ATOM 2629 C CA . PHE B 1 36 ? 7.527 4 22.453 1 98.69 36 PHE B CA 1
ATOM 2630 C C . PHE B 1 36 ? 8.828 3.785 21.688 1 98.69 36 PHE B C 1
ATOM 2632 O O . PHE B 1 36 ? 9.086 4.473 20.703 1 98.69 36 PHE B O 1
ATOM 2639 N N . ASP B 1 37 ? 9.664 2.943 22.172 1 98.25 37 ASP B N 1
ATOM 2640 C CA . ASP B 1 37 ? 10.828 2.41 21.469 1 98.25 37 ASP B CA 1
ATOM 2641 C C . ASP B 1 37 ? 10.609 0.951 21.078 1 98.25 37 ASP B C 1
ATOM 2643 O O . ASP B 1 37 ? 10 0.184 21.828 1 98.25 37 ASP B O 1
ATOM 2647 N N . SER B 1 38 ? 11.039 0.594 19.906 1 98.06 38 SER B N 1
ATOM 2648 C CA . SER B 1 38 ? 10.867 -0.78 19.453 1 98.06 38 SER B CA 1
ATOM 2649 C C . SER B 1 38 ? 12.016 -1.208 18.531 1 98.06 38 SER B C 1
ATOM 2651 O O . SER B 1 38 ? 12.672 -0.367 17.922 1 98.06 38 SER B O 1
ATOM 2653 N N . LYS B 1 39 ? 12.234 -2.438 18.453 1 97.44 39 LYS B N 1
ATOM 2654 C CA . LYS B 1 39 ? 13.312 -2.977 17.625 1 97.44 39 LYS B CA 1
ATOM 2655 C C . LYS B 1 39 ? 12.977 -2.857 16.141 1 97.44 39 LYS B C 1
ATOM 2657 O O . LYS B 1 39 ? 13.828 -2.479 15.336 1 97.44 39 LYS B O 1
ATOM 2662 N N . GLU B 1 40 ? 11.766 -3.074 15.727 1 98.12 40 GLU B N 1
ATOM 2663 C CA . GLU B 1 40 ? 11.383 -3.15 14.32 1 98.12 40 GLU B CA 1
ATOM 2664 C C . GLU B 1 40 ? 11.203 -1.759 13.719 1 98.12 40 GLU B C 1
ATOM 2666 O O . GLU B 1 40 ? 11.633 -1.504 12.586 1 98.12 40 GLU B O 1
ATOM 2671 N N . PHE B 1 41 ? 10.609 -0.865 14.516 1 98.56 41 PHE B N 1
ATOM 2672 C CA . PHE B 1 41 ? 10.156 0.377 13.898 1 98.56 41 PHE B CA 1
ATOM 2673 C C . PHE B 1 41 ? 10.898 1.573 14.484 1 98.56 41 PHE B C 1
ATOM 2675 O O . PHE B 1 41 ? 10.641 2.717 14.102 1 98.56 41 PHE B O 1
ATOM 2682 N N . GLY B 1 42 ? 11.852 1.337 15.383 1 98.56 42 GLY B N 1
ATOM 2683 C CA . GLY B 1 42 ? 12.406 2.455 16.125 1 98.56 42 GLY B CA 1
ATOM 2684 C C . GLY B 1 42 ? 11.406 3.135 17.031 1 98.56 42 GLY B C 1
ATOM 2685 O O . GLY B 1 42 ? 10.492 2.484 17.547 1 98.56 42 GLY B O 1
ATOM 2686 N N . ARG B 1 43 ? 11.641 4.363 17.312 1 98.81 43 ARG B N 1
ATOM 2687 C CA . ARG B 1 43 ? 10.695 5.105 18.141 1 98.81 43 ARG B CA 1
ATOM 2688 C C . ARG B 1 43 ? 9.43 5.453 17.344 1 98.81 43 ARG B C 1
ATOM 2690 O O . ARG B 1 43 ? 9.492 5.676 16.141 1 98.81 43 ARG B O 1
ATOM 2697 N N . PHE B 1 44 ? 8.32 5.414 18.031 1 98.75 44 PHE B N 1
ATOM 2698 C CA . PHE B 1 44 ? 7.094 5.809 17.359 1 98.75 44 PHE B CA 1
ATOM 2699 C C . PHE B 1 44 ? 6.164 6.559 18.297 1 98.75 44 PHE B C 1
ATOM 2701 O O . PHE B 1 44 ? 6.273 6.422 19.531 1 98.75 44 PHE B O 1
ATOM 2708 N N . LEU B 1 45 ? 5.355 7.379 17.719 1 98.75 45 LEU B N 1
ATOM 2709 C CA . LEU B 1 45 ? 4.414 8.258 18.406 1 98.75 45 LEU B CA 1
ATOM 2710 C C . LEU B 1 45 ? 2.984 7.754 18.25 1 98.75 45 LEU B C 1
ATOM 2712 O O . LEU B 1 45 ? 2.572 7.371 17.156 1 98.75 45 LEU B O 1
ATOM 2716 N N . THR B 1 46 ? 2.27 7.688 19.359 1 98.12 46 THR B N 1
ATOM 2717 C CA . THR B 1 46 ? 0.829 7.465 19.297 1 98.12 46 THR B CA 1
ATOM 2718 C C . THR B 1 46 ? 0.08 8.586 20.016 1 98.12 46 THR B C 1
ATOM 2720 O O . THR B 1 46 ? 0.571 9.133 21 1 98.12 46 THR B O 1
ATOM 2723 N N . LEU B 1 47 ? -1.008 8.945 19.469 1 97.12 47 LEU B N 1
ATOM 2724 C CA . LEU B 1 47 ? -1.949 9.883 20.078 1 97.12 47 LEU B CA 1
ATOM 2725 C C . LEU B 1 47 ? -3.299 9.219 20.328 1 97.12 47 LEU B C 1
ATOM 2727 O O . LEU B 1 47 ? -3.912 8.688 19.391 1 97.12 47 LEU B O 1
ATOM 2731 N N . ASP B 1 48 ? -3.74 9.203 21.578 1 95.56 48 ASP B N 1
ATOM 2732 C CA . ASP B 1 48 ? -4.969 8.523 21.969 1 95.56 48 ASP B CA 1
ATOM 2733 C C . ASP B 1 48 ? -4.965 7.066 21.5 1 95.56 48 ASP B C 1
ATOM 2735 O O . ASP B 1 48 ? -5.992 6.547 21.078 1 95.56 48 ASP B O 1
ATOM 2739 N N . GLY B 1 49 ? -3.756 6.527 21.438 1 95.12 49 GLY B N 1
ATOM 2740 C CA . GLY B 1 49 ? -3.631 5.113 21.125 1 95.12 49 GLY B CA 1
ATOM 2741 C C . GLY B 1 49 ? -3.547 4.836 19.641 1 95.12 49 GLY B C 1
ATOM 2742 O O . GLY B 1 49 ? -3.408 3.684 19.219 1 95.12 49 GLY B O 1
ATOM 2743 N N . TYR B 1 50 ? -3.553 5.883 18.828 1 95.81 50 TYR B N 1
ATOM 2744 C CA . TYR B 1 50 ? -3.457 5.703 17.391 1 95.81 50 TYR B CA 1
ATOM 2745 C C . TYR B 1 50 ? -2.045 5.992 16.891 1 95.81 50 TYR B C 1
ATOM 2747 O O . TYR B 1 50 ? -1.422 6.969 17.312 1 95.81 50 TYR B O 1
ATOM 2755 N N . MET B 1 51 ? -1.569 5.176 16.031 1 97.44 51 MET B N 1
ATOM 2756 C CA . MET B 1 51 ? -0.243 5.328 15.445 1 97.44 51 MET B CA 1
ATOM 2757 C C . MET B 1 51 ? -0.159 6.605 14.617 1 97.44 51 MET B C 1
ATOM 2759 O O . MET B 1 51 ? -0.986 6.832 13.727 1 97.44 51 MET B O 1
ATOM 2763 N N . MET B 1 52 ? 0.824 7.438 14.938 1 97.75 52 MET B N 1
ATOM 2764 C CA . MET B 1 52 ? 1.044 8.656 14.156 1 97.75 52 MET B CA 1
ATOM 2765 C C . MET B 1 52 ? 2.223 8.484 13.203 1 97.75 52 MET B C 1
ATOM 2767 O O . MET B 1 52 ? 2.148 8.875 12.039 1 97.75 52 MET B O 1
ATOM 2771 N N . LEU B 1 53 ? 3.289 7.961 13.727 1 98.25 53 LEU B N 1
ATOM 2772 C CA . LEU B 1 53 ? 4.469 7.73 12.898 1 98.25 53 LEU B CA 1
ATOM 2773 C C . LEU B 1 53 ? 5.445 6.785 13.594 1 98.25 53 LEU B C 1
ATOM 2775 O O . LEU B 1 53 ? 5.375 6.602 14.812 1 98.25 53 LEU B O 1
ATOM 2779 N N . THR B 1 54 ? 6.219 6.168 12.836 1 98.75 54 THR B N 1
ATOM 2780 C CA . THR B 1 54 ? 7.395 5.441 13.297 1 98.75 54 THR B CA 1
ATOM 2781 C C . THR B 1 54 ? 8.656 5.945 12.602 1 98.75 54 THR B C 1
ATOM 2783 O O . THR B 1 54 ? 8.586 6.441 11.477 1 98.75 54 THR B O 1
ATOM 2786 N N . GLU B 1 55 ? 9.734 5.805 13.219 1 98.75 55 GLU B N 1
ATOM 2787 C CA . GLU B 1 55 ? 10.992 6.207 12.609 1 98.75 55 GLU B CA 1
ATOM 2788 C C . GLU B 1 55 ? 11.273 5.406 11.336 1 98.75 55 GLU B C 1
ATOM 2790 O O . GLU B 1 55 ? 11.938 5.898 10.422 1 98.75 55 GLU B O 1
ATOM 2795 N N . LYS B 1 56 ? 10.727 4.246 11.219 1 98.62 56 LYS B N 1
ATOM 2796 C CA . LYS B 1 56 ? 11.039 3.346 10.109 1 98.62 56 LYS B CA 1
ATOM 2797 C C . LYS B 1 56 ? 10.281 3.732 8.852 1 98.62 56 LYS B C 1
ATOM 2799 O O . LYS B 1 56 ? 10.805 3.623 7.742 1 98.62 56 LYS B O 1
ATOM 2804 N N . ASP B 1 57 ? 9.016 4.219 9.008 1 98.56 57 ASP B N 1
ATOM 2805 C CA . ASP B 1 57 ? 8.258 4.355 7.77 1 98.56 57 ASP B CA 1
ATOM 2806 C C . ASP B 1 57 ? 7.691 5.766 7.621 1 98.56 57 ASP B C 1
ATOM 2808 O O . ASP B 1 57 ? 6.984 6.059 6.656 1 98.56 57 ASP B O 1
ATOM 2812 N N . GLU B 1 58 ? 8.055 6.75 8.547 1 98.81 58 GLU B N 1
ATOM 2813 C CA . GLU B 1 58 ? 7.488 8.094 8.508 1 98.81 58 GLU B CA 1
ATOM 2814 C C . GLU B 1 58 ? 7.828 8.797 7.199 1 98.81 58 GLU B C 1
ATOM 2816 O O . GLU B 1 58 ? 7.062 9.641 6.723 1 98.81 58 GLU B O 1
ATOM 2821 N N . PHE B 1 59 ? 8.938 8.43 6.523 1 98.81 59 PHE B N 1
ATOM 2822 C CA . PHE B 1 59 ? 9.391 9.094 5.309 1 98.81 59 PHE B CA 1
ATOM 2823 C C . PHE B 1 59 ? 8.367 8.938 4.191 1 98.81 59 PHE B C 1
ATOM 2825 O O . PHE B 1 59 ? 8.242 9.805 3.326 1 98.81 59 PHE B O 1
ATOM 2832 N N . ILE B 1 60 ? 7.664 7.832 4.227 1 98.88 60 ILE B N 1
ATOM 2833 C CA . ILE B 1 60 ? 6.672 7.578 3.188 1 98.88 60 ILE B CA 1
ATOM 2834 C C . ILE B 1 60 ? 5.598 8.664 3.225 1 98.88 60 ILE B C 1
ATOM 2836 O O . ILE B 1 60 ? 5.336 9.328 2.217 1 98.88 60 ILE B O 1
ATOM 2840 N N . TYR B 1 61 ? 5.043 8.883 4.398 1 98.75 61 TYR B N 1
ATOM 2841 C CA . TYR B 1 61 ? 3.98 9.859 4.605 1 98.75 61 TYR B CA 1
ATOM 2842 C C . TYR B 1 61 ? 4.477 11.273 4.332 1 98.75 61 TYR B C 1
ATOM 2844 O O . TYR B 1 61 ? 3.877 12.008 3.543 1 98.75 61 TYR B O 1
ATOM 2852 N N . HIS B 1 62 ? 5.547 11.625 4.891 1 98.88 62 HIS B N 1
ATOM 2853 C CA . HIS B 1 62 ? 6.012 13.008 4.895 1 98.88 62 HIS B CA 1
ATOM 2854 C C . HIS B 1 62 ? 6.508 13.43 3.514 1 98.88 62 HIS B C 1
ATOM 2856 O O . HIS B 1 62 ? 6.281 14.555 3.08 1 98.88 62 HIS B O 1
ATOM 2862 N N . GLU B 1 63 ? 7.176 12.562 2.779 1 98.94 63 GLU B N 1
ATOM 2863 C CA . GLU B 1 63 ? 7.613 12.898 1.429 1 98.94 63 GLU B CA 1
ATOM 2864 C C . GLU B 1 63 ? 6.422 13.086 0.494 1 98.94 63 GLU B C 1
ATOM 2866 O O . GLU B 1 63 ? 6.402 14.016 -0.318 1 98.94 63 GLU B O 1
ATOM 2871 N N . MET B 1 64 ? 5.434 12.234 0.681 1 98.94 64 MET B N 1
ATOM 2872 C CA . MET B 1 64 ? 4.316 12.281 -0.261 1 98.94 64 MET B CA 1
ATOM 2873 C C . MET B 1 64 ? 3.443 13.508 -0.006 1 98.94 64 MET B C 1
ATOM 2875 O O . MET B 1 64 ? 2.98 14.148 -0.948 1 98.94 64 MET B O 1
ATOM 2879 N N . ILE B 1 65 ? 3.221 13.844 1.266 1 98.88 65 ILE B N 1
ATOM 2880 C CA . ILE B 1 65 ? 2.307 14.945 1.545 1 98.88 65 ILE B CA 1
ATOM 2881 C C . ILE B 1 65 ? 2.971 16.266 1.183 1 98.88 65 ILE B C 1
ATOM 2883 O O . ILE B 1 65 ? 2.287 17.25 0.868 1 98.88 65 ILE B O 1
ATOM 2887 N N . VAL B 1 66 ? 4.289 16.312 1.105 1 98.94 66 VAL B N 1
ATOM 2888 C CA . VAL B 1 66 ? 4.988 17.578 0.897 1 98.94 66 VAL B CA 1
ATOM 2889 C C . VAL B 1 66 ? 5.43 17.688 -0.56 1 98.94 66 VAL B C 1
ATOM 2891 O O . VAL B 1 66 ? 5.145 18.688 -1.228 1 98.94 66 VAL B O 1
ATOM 2894 N N . HIS B 1 67 ? 6.105 16.688 -1.108 1 98.94 67 HIS B N 1
ATOM 2895 C CA . HIS B 1 67 ? 6.789 16.828 -2.389 1 98.94 67 HIS B CA 1
ATOM 2896 C C . HIS B 1 67 ? 5.797 16.844 -3.545 1 98.94 67 HIS B C 1
ATOM 2898 O O . HIS B 1 67 ? 6.043 17.484 -4.57 1 98.94 67 HIS B O 1
ATOM 2904 N N . VAL B 1 68 ? 4.648 16.203 -3.395 1 98.94 68 VAL B N 1
ATOM 2905 C CA . VAL B 1 68 ? 3.662 16.156 -4.469 1 98.94 68 VAL B CA 1
ATOM 2906 C C . VAL B 1 68 ? 3.184 17.562 -4.805 1 98.94 68 VAL B C 1
ATOM 2908 O O . VAL B 1 68 ? 3.328 18.031 -5.941 1 98.94 68 VAL B O 1
ATOM 2911 N N . PRO B 1 69 ? 2.699 18.359 -3.822 1 98.94 69 PRO B N 1
ATOM 2912 C CA . PRO B 1 69 ? 2.266 19.703 -4.191 1 98.94 69 PRO B CA 1
ATOM 2913 C C . PRO B 1 69 ? 3.434 20.625 -4.539 1 98.94 69 PRO B C 1
ATOM 2915 O O . PRO B 1 69 ? 3.295 21.516 -5.391 1 98.94 69 PRO B O 1
ATOM 2918 N N . MET B 1 70 ? 4.59 20.391 -3.949 1 98.81 70 MET B N 1
ATOM 2919 C CA . MET B 1 70 ? 5.754 21.234 -4.195 1 98.81 70 MET B CA 1
ATOM 2920 C C . MET B 1 70 ? 6.293 21.031 -5.605 1 98.81 70 MET B C 1
ATOM 2922 O O . MET B 1 70 ? 6.906 21.922 -6.18 1 98.81 70 MET B O 1
ATOM 2926 N N . ALA B 1 71 ? 6.02 19.828 -6.168 1 98.81 71 ALA B N 1
ATOM 2927 C CA . ALA B 1 71 ? 6.477 19.531 -7.523 1 98.81 71 ALA B CA 1
ATOM 2928 C C . ALA B 1 71 ? 5.508 20.094 -8.562 1 98.81 71 ALA B C 1
ATOM 2930 O O . ALA B 1 71 ? 5.816 20.125 -9.758 1 98.81 71 ALA B O 1
ATOM 2931 N N . VAL B 1 72 ? 4.383 20.547 -8.109 1 98.88 72 VAL B N 1
ATOM 2932 C CA . VAL B 1 72 ? 3.334 20.984 -9.023 1 98.88 72 VAL B CA 1
ATOM 2933 C C . VAL B 1 72 ? 3.234 22.516 -9.008 1 98.88 72 VAL B C 1
ATOM 2935 O O . VAL B 1 72 ? 3.197 23.141 -10.07 1 98.88 72 VAL B O 1
ATOM 2938 N N . HIS B 1 73 ? 3.178 23.109 -7.809 1 98.75 73 HIS B N 1
ATOM 2939 C CA . HIS B 1 73 ? 3.086 24.562 -7.73 1 98.75 73 HIS B CA 1
ATOM 2940 C C . HIS B 1 73 ? 4.344 25.234 -8.281 1 98.75 73 HIS B C 1
ATOM 2942 O O . HIS B 1 73 ? 5.461 24.859 -7.902 1 98.75 73 HIS B O 1
ATOM 2948 N N . PRO B 1 74 ? 4.242 26.188 -9.062 1 97.69 74 PRO B N 1
ATOM 2949 C CA . PRO B 1 74 ? 5.414 26.734 -9.734 1 97.69 74 PRO B CA 1
ATOM 2950 C C . PRO B 1 74 ? 6.316 27.531 -8.789 1 97.69 74 PRO B C 1
ATOM 2952 O O . PRO B 1 74 ? 7.535 27.578 -8.984 1 97.69 74 PRO B O 1
ATOM 2955 N N . ASN B 1 75 ? 5.711 28.156 -7.883 1 95.38 75 ASN B N 1
ATOM 2956 C CA . ASN B 1 75 ? 6.508 29.031 -7.023 1 95.38 75 ASN B CA 1
ATOM 2957 C C . ASN B 1 75 ? 5.883 29.172 -5.637 1 95.38 75 ASN B C 1
ATOM 2959 O O . ASN B 1 75 ? 5.48 30.266 -5.242 1 95.38 75 ASN B O 1
ATOM 2963 N N . PRO B 1 76 ? 5.969 28.141 -4.82 1 97.38 76 PRO B N 1
ATOM 2964 C CA . PRO B 1 76 ? 5.426 28.266 -3.465 1 97.38 76 PRO B CA 1
ATOM 2965 C C . PRO B 1 76 ? 6.352 29.031 -2.525 1 97.38 76 PRO B C 1
ATOM 2967 O O . PRO B 1 76 ? 7.516 28.656 -2.355 1 97.38 76 PRO B O 1
ATOM 2970 N N . LYS B 1 77 ? 5.832 30.062 -1.865 1 98.62 77 LYS B N 1
ATOM 2971 C CA . LYS B 1 77 ? 6.66 30.891 -1.003 1 98.62 77 LYS B CA 1
ATOM 2972 C C . LYS B 1 77 ? 6.129 30.906 0.427 1 98.62 77 LYS B C 1
ATOM 2974 O O . LYS B 1 77 ? 6.906 30.969 1.383 1 98.62 77 LYS B O 1
ATOM 2979 N N . ARG B 1 78 ? 4.852 30.969 0.522 1 98.88 78 ARG B N 1
ATOM 2980 C CA . ARG B 1 78 ? 4.199 30.969 1.828 1 98.88 78 ARG B CA 1
ATOM 2981 C C . ARG B 1 78 ? 3.342 29.719 2.014 1 98.88 78 AR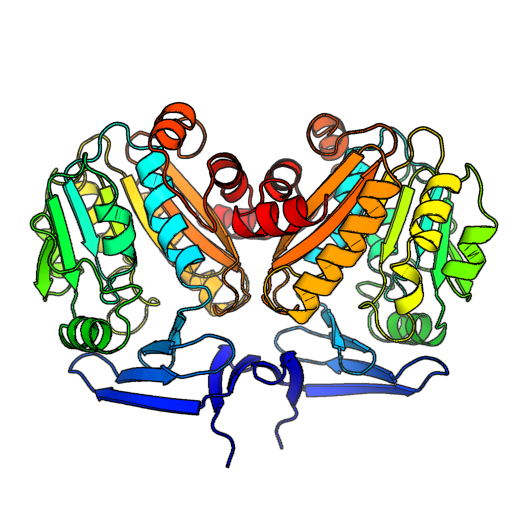G B C 1
ATOM 2983 O O . ARG B 1 78 ? 2.412 29.484 1.241 1 98.88 78 ARG B O 1
ATOM 2990 N N . VAL B 1 79 ? 3.658 28.969 3.078 1 98.94 79 VAL B N 1
ATOM 2991 C CA . VAL B 1 79 ? 3.006 27.688 3.303 1 98.94 79 VAL B CA 1
ATOM 2992 C C . VAL B 1 79 ? 2.355 27.672 4.684 1 98.94 79 VAL B C 1
ATOM 2994 O O . VAL B 1 79 ? 2.963 28.094 5.668 1 98.94 79 VAL B O 1
ATOM 2997 N N . LEU B 1 80 ? 1.115 27.25 4.711 1 98.94 80 LEU B N 1
ATOM 2998 C CA . LEU B 1 80 ? 0.431 26.984 5.969 1 98.94 80 LEU B CA 1
ATOM 2999 C C . LEU B 1 80 ? 0.37 25.484 6.25 1 98.94 80 LEU B C 1
ATOM 3001 O O . LEU B 1 80 ? -0.026 24.703 5.379 1 98.94 80 LEU B O 1
ATOM 3005 N N . VAL B 1 81 ? 0.762 25.109 7.434 1 98.81 81 VAL B N 1
ATOM 3006 C CA . VAL B 1 81 ? 0.673 23.734 7.902 1 98.81 81 VAL B CA 1
ATOM 3007 C C . VAL B 1 81 ? -0.241 23.672 9.125 1 98.81 81 VAL B C 1
ATOM 3009 O O . VAL B 1 81 ? 0.016 24.312 10.141 1 98.81 81 VAL B O 1
ATOM 3012 N N . ILE B 1 82 ? -1.271 22.938 8.977 1 98.19 82 ILE B N 1
ATOM 3013 C CA . ILE B 1 82 ? -2.184 22.719 10.094 1 98.19 82 ILE B CA 1
ATOM 3014 C C . ILE B 1 82 ? -1.982 21.312 10.656 1 98.19 82 ILE B C 1
ATOM 3016 O O . ILE B 1 82 ? -2.203 20.328 9.953 1 98.19 82 ILE B O 1
ATOM 3020 N N . GLY B 1 83 ? -1.699 21.25 11.891 1 96.25 83 GLY B N 1
ATOM 3021 C CA . GLY B 1 83 ? -1.206 20.016 12.469 1 96.25 83 GLY B CA 1
ATOM 3022 C C . GLY B 1 83 ? 0.292 19.828 12.312 1 96.25 83 GLY B C 1
ATOM 3023 O O . GLY B 1 83 ? 1.06 20.781 12.5 1 96.25 83 GLY B O 1
ATOM 3024 N N . ALA B 1 84 ? 0.773 18.562 12.18 1 96.44 84 ALA B N 1
ATOM 3025 C CA . ALA B 1 84 ? 2.17 18.219 11.93 1 96.44 84 ALA B CA 1
ATOM 3026 C C . ALA B 1 84 ? 3.047 18.562 13.133 1 96.44 84 ALA B C 1
ATOM 3028 O O . ALA B 1 84 ? 4.176 19.031 12.969 1 96.44 84 ALA B O 1
ATOM 3029 N N . GLY B 1 85 ? 2.533 18.328 14.266 1 97.06 85 GLY B N 1
ATOM 3030 C CA . GLY B 1 85 ? 3.285 18.609 15.484 1 97.06 85 GLY B CA 1
ATOM 3031 C C . GLY B 1 85 ? 4.523 17.75 15.633 1 97.06 85 GLY B C 1
ATOM 3032 O O . GLY B 1 85 ? 5.422 18.062 16.406 1 97.06 85 GLY B O 1
ATOM 3033 N N . ASP B 1 86 ? 4.594 16.703 14.891 1 98.25 86 ASP B N 1
ATOM 3034 C CA . ASP B 1 86 ? 5.738 15.797 14.977 1 98.25 86 ASP B CA 1
ATOM 3035 C C . ASP B 1 86 ? 6.938 16.359 14.211 1 98.25 86 ASP B C 1
ATOM 3037 O O . ASP B 1 86 ? 8.062 15.883 14.375 1 98.25 86 ASP B O 1
ATOM 3041 N N . GLY B 1 87 ? 6.699 17.344 13.32 1 98.75 87 GLY B N 1
ATOM 3042 C CA . GLY B 1 87 ? 7.777 18.062 12.672 1 98.75 87 GLY B CA 1
ATOM 3043 C C . GLY B 1 87 ? 8.188 17.469 11.344 1 98.75 87 GLY B C 1
ATOM 3044 O O . GLY B 1 87 ? 9.047 18.016 10.648 1 98.75 87 GLY B O 1
ATOM 3045 N N . GLY B 1 88 ? 7.59 16.344 10.906 1 98.75 88 GLY B N 1
ATOM 3046 C CA . GLY B 1 88 ? 7.996 15.688 9.672 1 98.75 88 GLY B CA 1
ATOM 3047 C C . GLY B 1 88 ? 7.723 16.516 8.438 1 98.75 88 GLY B C 1
ATOM 3048 O O . GLY B 1 88 ? 8.547 16.578 7.527 1 98.75 88 GLY B O 1
ATOM 3049 N N . VAL B 1 89 ? 6.602 17.156 8.438 1 98.88 89 VAL B N 1
ATOM 3050 C CA . VAL B 1 89 ? 6.238 18.016 7.32 1 98.88 89 VAL B CA 1
ATOM 3051 C C . VAL B 1 89 ? 7.207 19.188 7.238 1 98.88 89 VAL B C 1
ATOM 3053 O O . VAL B 1 89 ? 7.684 19.531 6.156 1 98.88 89 VAL B O 1
ATOM 3056 N N . LEU B 1 90 ? 7.555 19.797 8.375 1 98.81 90 LEU B N 1
ATOM 3057 C CA . LEU B 1 90 ? 8.492 20.922 8.43 1 98.81 90 LEU B CA 1
ATOM 3058 C C . LEU B 1 90 ? 9.859 20.5 7.891 1 98.81 90 LEU B C 1
ATOM 3060 O O . LEU B 1 90 ? 10.492 21.266 7.16 1 98.81 90 LEU B O 1
ATOM 3064 N N . ARG B 1 91 ? 10.273 19.297 8.281 1 98.81 91 ARG B N 1
ATOM 3065 C CA . ARG B 1 91 ? 11.562 18.797 7.824 1 98.81 91 ARG B CA 1
ATOM 3066 C C . ARG B 1 91 ? 11.641 18.797 6.305 1 98.81 91 ARG B C 1
ATOM 3068 O O . ARG B 1 91 ? 12.641 19.234 5.727 1 98.81 91 ARG B O 1
ATOM 3075 N N . GLU B 1 92 ? 10.602 18.328 5.637 1 98.88 92 GLU B N 1
ATOM 3076 C CA . GLU B 1 92 ? 10.609 18.25 4.18 1 98.88 92 GLU B CA 1
ATOM 3077 C C . GLU B 1 92 ? 10.477 19.641 3.562 1 98.88 92 GLU B C 1
ATOM 3079 O O . GLU B 1 92 ? 11.148 19.969 2.582 1 98.88 92 GLU B O 1
ATOM 3084 N N . LEU B 1 93 ? 9.648 20.5 4.172 1 98.88 93 LEU B N 1
ATOM 3085 C CA . LEU B 1 93 ? 9.398 21.828 3.611 1 98.88 93 LEU B CA 1
ATOM 3086 C C . LEU B 1 93 ? 10.648 22.688 3.676 1 98.88 93 LEU B C 1
ATOM 3088 O O . LEU B 1 93 ? 10.93 23.453 2.752 1 98.88 93 LEU B O 1
ATOM 3092 N N . THR B 1 94 ? 11.422 22.562 4.711 1 98.69 94 THR B N 1
ATOM 3093 C CA . THR B 1 94 ? 12.562 23.453 4.922 1 98.69 94 THR B CA 1
ATOM 3094 C C . THR B 1 94 ? 13.711 23.078 3.984 1 98.69 94 THR B C 1
ATOM 3096 O O . THR B 1 94 ? 14.703 23.812 3.895 1 98.69 94 THR B O 1
ATOM 3099 N N . ARG B 1 95 ? 13.578 22 3.264 1 98.5 95 ARG B N 1
ATOM 3100 C CA . ARG B 1 95 ? 14.555 21.656 2.236 1 98.5 95 ARG B CA 1
ATOM 3101 C C . ARG B 1 95 ? 14.453 22.594 1.046 1 98.5 95 ARG B C 1
ATOM 3103 O O . ARG B 1 95 ? 15.398 22.719 0.261 1 98.5 95 ARG B O 1
ATOM 3110 N N . TYR B 1 96 ? 13.297 23.219 0.879 1 98.56 96 TYR B N 1
ATOM 3111 C CA . TYR B 1 96 ? 13.055 24.094 -0.257 1 98.56 96 TYR B CA 1
ATOM 3112 C C . TYR B 1 96 ? 13.492 25.531 0.053 1 98.56 96 TYR B C 1
ATOM 3114 O O . TYR B 1 96 ? 12.844 26.219 0.837 1 98.56 96 TYR B O 1
ATOM 3122 N N . SER B 1 97 ? 14.43 26.016 -0.691 1 97.25 97 SER B N 1
ATOM 3123 C CA . SER B 1 97 ? 14.992 27.328 -0.431 1 97.25 97 SER B CA 1
ATOM 3124 C C . SER B 1 97 ? 14.047 28.438 -0.915 1 97.25 97 SER B C 1
ATOM 3126 O O . SER B 1 97 ? 14.18 29.594 -0.503 1 97.25 97 SER B O 1
ATOM 3128 N N . THR B 1 98 ? 13.141 28.047 -1.714 1 96.12 98 THR B N 1
ATOM 3129 C CA . THR B 1 98 ? 12.242 29.031 -2.291 1 96.12 98 THR B CA 1
ATOM 3130 C C . THR B 1 98 ? 11.18 29.453 -1.277 1 96.12 98 THR B C 1
ATOM 3132 O O . THR B 1 98 ? 10.547 30.5 -1.436 1 96.12 98 THR B O 1
ATOM 3135 N N . ILE B 1 99 ? 10.953 28.672 -0.299 1 98.69 99 ILE B N 1
ATOM 3136 C CA . ILE B 1 99 ? 9.953 29 0.713 1 98.69 99 ILE B CA 1
ATOM 3137 C C . ILE B 1 99 ? 10.469 3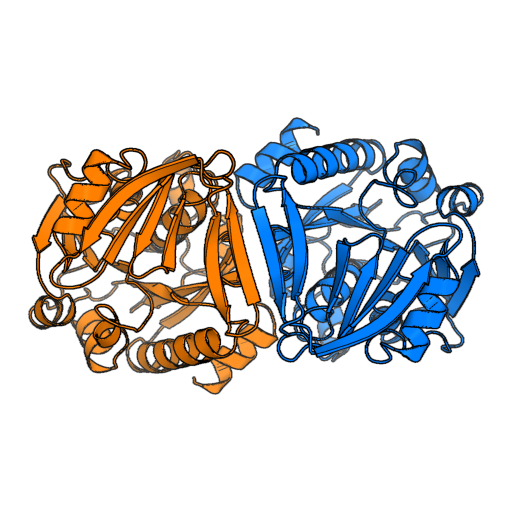0.141 1.598 1 98.69 99 ILE B C 1
ATOM 3139 O O . ILE B 1 99 ? 11.586 30.078 2.104 1 98.69 99 ILE B O 1
ATOM 3143 N N . GLU B 1 100 ? 9.586 31.109 1.737 1 98.81 100 GLU B N 1
ATOM 3144 C CA . GLU B 1 100 ? 9.961 32.281 2.529 1 98.81 100 GLU B CA 1
ATOM 3145 C C . GLU B 1 100 ? 9.375 32.219 3.936 1 98.81 100 GLU B C 1
ATOM 3147 O O . GLU B 1 100 ? 9.938 32.781 4.879 1 98.81 100 GLU B O 1
ATOM 3152 N N . ARG B 1 101 ? 8.242 31.516 4.027 1 98.81 101 ARG B N 1
ATOM 3153 C CA . ARG B 1 101 ? 7.559 31.469 5.312 1 98.81 101 ARG B CA 1
ATOM 3154 C C . ARG B 1 101 ? 6.719 30.203 5.441 1 98.81 101 ARG B C 1
ATOM 3156 O O . ARG B 1 101 ? 6.055 29.797 4.488 1 98.81 101 ARG B O 1
ATOM 3163 N N . ILE B 1 102 ? 6.809 29.625 6.621 1 98.88 102 ILE B N 1
ATOM 3164 C CA . ILE B 1 102 ? 5.98 28.484 6.996 1 98.88 102 ILE B CA 1
ATOM 3165 C C . ILE B 1 102 ? 5.242 28.797 8.297 1 98.88 102 ILE B C 1
ATOM 3167 O O . ILE B 1 102 ? 5.871 28.984 9.344 1 98.88 102 ILE B O 1
ATOM 3171 N N . ASP B 1 103 ? 3.967 28.906 8.227 1 98.88 103 ASP B N 1
ATOM 3172 C CA . ASP B 1 103 ? 3.141 29 9.43 1 98.88 103 ASP B CA 1
ATOM 3173 C C . ASP B 1 103 ? 2.645 27.625 9.859 1 98.88 103 ASP B C 1
ATOM 3175 O O . ASP B 1 103 ? 1.913 26.969 9.117 1 98.88 103 ASP B O 1
ATOM 3179 N N . LEU B 1 104 ? 3.049 27.203 11.031 1 98.75 104 LEU B N 1
ATOM 3180 C CA . LEU B 1 104 ? 2.551 25.969 11.617 1 98.75 104 LEU B CA 1
ATOM 3181 C C . LEU B 1 104 ? 1.52 26.25 12.703 1 98.75 104 LEU B C 1
ATOM 3183 O O . LEU B 1 104 ? 1.8 26.984 13.648 1 98.75 104 LEU B O 1
ATOM 3187 N N . VAL B 1 105 ? 0.363 25.719 12.539 1 98.25 105 VAL B N 1
ATOM 3188 C CA . VAL B 1 105 ? -0.703 25.859 13.531 1 98.25 105 VAL B CA 1
ATOM 3189 C C . VAL B 1 105 ? -0.966 24.5 14.188 1 98.25 105 VAL B C 1
ATOM 3191 O O . VAL B 1 105 ? -1.395 23.547 13.523 1 98.25 105 VAL B O 1
ATOM 3194 N N . GLU B 1 106 ? -0.687 24.391 15.414 1 97.31 106 GLU B N 1
ATOM 3195 C CA . GLU B 1 106 ? -0.832 23.156 16.203 1 97.31 106 GLU B CA 1
ATOM 3196 C C . GLU B 1 106 ? -1.626 23.422 17.469 1 97.31 106 GLU B C 1
ATOM 3198 O O . GLU B 1 106 ? -1.332 24.359 18.219 1 97.31 106 GLU B O 1
ATOM 3203 N N . ILE B 1 107 ? -2.576 22.547 17.703 1 96.12 107 ILE B N 1
ATOM 3204 C CA . ILE B 1 107 ? -3.467 22.781 18.828 1 96.12 107 ILE B CA 1
ATOM 3205 C C . ILE B 1 107 ? -2.775 22.344 20.125 1 96.12 107 ILE B C 1
ATOM 3207 O O . ILE B 1 107 ? -3.031 22.922 21.188 1 96.12 107 ILE B O 1
ATOM 3211 N N . ASP B 1 108 ? -1.91 21.406 20.109 1 97.06 108 ASP B N 1
ATOM 3212 C CA . ASP B 1 108 ? -1.338 20.781 21.297 1 97.06 108 ASP B CA 1
ATOM 3213 C C . ASP B 1 108 ? 0.17 21.016 21.375 1 97.06 108 ASP B C 1
ATOM 3215 O O . ASP B 1 108 ? 0.947 20.219 20.828 1 97.06 108 ASP B O 1
ATOM 3219 N N . GLU B 1 109 ? 0.557 21.969 22.141 1 98.06 109 GLU B N 1
ATOM 3220 C CA . GLU B 1 109 ? 1.96 22.328 22.312 1 98.06 109 GLU B CA 1
ATOM 3221 C C . GLU B 1 109 ? 2.771 21.172 22.875 1 98.06 109 GLU B C 1
ATOM 3223 O O . GLU B 1 109 ? 3.943 21 22.531 1 98.06 109 GLU B O 1
ATOM 3228 N N . LEU B 1 110 ? 2.113 20.406 23.625 1 98.44 110 LEU B N 1
ATOM 3229 C CA . LEU B 1 110 ? 2.816 19.312 24.266 1 98.44 110 LEU B CA 1
ATOM 3230 C C . LEU B 1 110 ? 3.281 18.281 23.234 1 98.44 110 LEU B C 1
ATOM 3232 O O . LEU B 1 110 ? 4.324 17.641 23.422 1 98.44 110 LEU B O 1
ATOM 3236 N N . VAL B 1 111 ? 2.564 18.094 22.156 1 98.19 111 VAL B N 1
ATOM 3237 C CA . VAL B 1 111 ? 2.984 17.188 21.109 1 98.19 111 VAL B CA 1
ATOM 3238 C C . VAL B 1 111 ? 4.316 17.641 20.516 1 98.19 111 VAL B C 1
ATOM 3240 O O . VAL B 1 111 ? 5.227 16.844 20.312 1 98.19 111 VAL B O 1
ATOM 3243 N N . VAL B 1 112 ? 4.48 18.906 20.297 1 98.5 112 VAL B N 1
ATOM 3244 C CA . VAL B 1 112 ? 5.699 19.484 19.734 1 98.5 112 VAL B CA 1
ATOM 3245 C C . VAL B 1 112 ? 6.863 19.266 20.688 1 98.5 112 VAL B C 1
ATOM 3247 O O . VAL B 1 112 ? 7.941 18.828 20.281 1 98.5 112 VAL B O 1
ATOM 3250 N N . GLU B 1 113 ? 6.617 19.531 21.922 1 98.56 113 GLU B N 1
ATOM 3251 C CA . GLU B 1 113 ? 7.66 19.375 22.938 1 98.56 113 GLU B CA 1
ATOM 3252 C C . GLU B 1 113 ? 8.141 17.938 23.031 1 98.56 113 GLU B C 1
ATOM 3254 O O . GLU B 1 113 ? 9.344 17.672 23.078 1 98.56 113 GLU B O 1
ATOM 3259 N N . VAL B 1 114 ? 7.184 17.094 23.109 1 98.75 114 VAL B N 1
ATOM 3260 C CA . VAL B 1 114 ? 7.492 15.672 23.25 1 98.75 114 VAL B CA 1
ATOM 3261 C C . VAL B 1 114 ? 8.258 15.188 22.016 1 98.75 114 VAL B C 1
ATOM 3263 O O . VAL B 1 114 ? 9.234 14.445 22.141 1 98.75 114 VAL B O 1
ATOM 3266 N N . CYS B 1 115 ? 7.859 15.641 20.844 1 98.75 115 CYS B N 1
ATOM 3267 C CA . CYS B 1 115 ? 8.508 15.188 19.609 1 98.75 115 CYS B CA 1
ATOM 3268 C C . CYS B 1 115 ? 9.914 15.758 19.5 1 98.75 115 CYS B C 1
ATOM 3270 O O . CYS B 1 115 ? 10.836 15.07 19.062 1 98.75 115 CYS B O 1
ATOM 3272 N N . LYS B 1 116 ? 10.133 17 19.891 1 98.62 116 LYS B N 1
ATOM 3273 C CA . LYS B 1 116 ? 11.469 17.578 19.891 1 98.62 116 LYS B CA 1
ATOM 3274 C C . LYS B 1 116 ? 12.422 16.766 20.766 1 98.62 116 LYS B C 1
ATOM 3276 O O . LYS B 1 116 ? 13.586 16.562 20.406 1 98.62 116 LYS B O 1
ATOM 3281 N N . LYS B 1 117 ? 11.883 16.297 21.797 1 98.56 117 LYS B N 1
ATOM 3282 C CA . LYS B 1 117 ? 12.719 15.602 22.781 1 98.56 117 LYS B CA 1
ATOM 3283 C C . LYS B 1 117 ? 12.961 14.156 22.359 1 98.56 117 LYS B C 1
ATOM 3285 O O . LYS B 1 117 ? 14.07 13.633 22.516 1 98.56 117 LYS B O 1
ATOM 3290 N N . HIS B 1 118 ? 11.93 13.508 21.812 1 98.69 118 HIS B N 1
ATOM 3291 C CA . HIS B 1 118 ? 12.008 12.055 21.703 1 98.69 118 HIS B CA 1
ATOM 3292 C C . HIS B 1 118 ? 12.102 11.609 20.25 1 98.69 118 HIS B C 1
ATOM 3294 O O . HIS B 1 118 ? 12.461 10.461 19.969 1 98.69 118 HIS B O 1
ATOM 3300 N N . LEU B 1 119 ? 11.758 12.477 19.297 1 98.69 119 LEU B N 1
ATOM 3301 C CA . LEU B 1 119 ? 11.766 12.125 17.875 1 98.69 119 LEU B CA 1
ATOM 3302 C C . LEU B 1 119 ? 12.516 13.164 17.062 1 98.69 119 LEU B C 1
ATOM 3304 O O . LEU B 1 119 ? 11.961 13.766 16.141 1 98.69 119 LEU B O 1
ATOM 3308 N N . PRO B 1 120 ? 13.773 13.297 17.281 1 98.25 120 PRO B N 1
ATOM 3309 C CA . PRO B 1 120 ? 14.547 14.328 16.594 1 98.25 120 PRO B CA 1
ATOM 3310 C C . PRO B 1 120 ? 14.672 14.062 15.086 1 98.25 120 PRO B C 1
ATOM 3312 O O . PRO B 1 120 ? 14.953 14.984 14.312 1 98.25 120 PRO B O 1
ATOM 3315 N N . GLN B 1 121 ? 14.445 12.812 14.656 1 97.75 121 GLN B N 1
ATOM 3316 C CA . GLN B 1 121 ? 14.492 12.484 13.234 1 97.75 121 GLN B CA 1
ATOM 3317 C C . GLN B 1 121 ? 13.492 13.328 12.438 1 97.75 121 GLN B C 1
ATOM 3319 O O . GLN B 1 121 ? 13.789 13.758 11.32 1 97.75 121 GLN B O 1
ATOM 3324 N N . THR B 1 122 ? 12.352 13.539 13.008 1 98.38 122 THR B N 1
ATOM 3325 C CA . THR B 1 122 ? 11.328 14.328 12.336 1 98.38 122 THR B CA 1
ATOM 3326 C C . THR B 1 122 ? 11.289 15.75 12.883 1 98.38 122 THR B C 1
ATOM 3328 O O . THR B 1 122 ? 11.07 16.703 12.141 1 98.38 122 THR B O 1
ATOM 3331 N N . ALA B 1 123 ? 11.578 15.953 14.164 1 98.25 123 ALA B N 1
ATOM 3332 C CA . ALA B 1 123 ? 11.414 17.234 14.844 1 98.25 123 ALA B CA 1
ATOM 3333 C C . ALA B 1 123 ? 12.695 18.047 14.805 1 98.25 123 ALA B C 1
ATOM 3335 O O . ALA B 1 123 ? 13.055 18.719 15.781 1 98.25 123 ALA B O 1
ATOM 3336 N N . CYS B 1 124 ? 13.344 18.047 13.711 1 97.88 124 CYS B N 1
ATOM 3337 C CA . CYS B 1 124 ? 14.695 18.609 13.664 1 97.88 124 CYS B CA 1
ATOM 3338 C C . CYS B 1 124 ? 14.68 20.016 13.086 1 97.88 124 CYS B C 1
ATOM 3340 O O . CYS B 1 124 ? 15.695 20.703 13.094 1 97.88 124 CYS B O 1
ATOM 3342 N N . CYS B 1 125 ? 13.477 20.5 12.656 1 98.06 125 CYS B N 1
ATOM 3343 C CA . CYS B 1 125 ? 13.547 21.734 11.891 1 98.06 125 CYS B CA 1
ATOM 3344 C C . CYS B 1 125 ? 12.594 22.781 12.453 1 98.06 125 CYS B C 1
ATOM 3346 O O . CYS B 1 125 ? 12.242 23.75 11.766 1 98.06 125 CYS B O 1
ATOM 3348 N N . PHE B 1 126 ? 12.219 22.641 13.711 1 98.19 126 PHE B N 1
ATOM 3349 C CA . PHE B 1 126 ? 11.344 23.625 14.336 1 98.19 126 PHE B CA 1
ATOM 3350 C C . PHE B 1 126 ? 12.07 24.938 14.555 1 98.19 126 PHE B C 1
ATOM 3352 O O . PHE B 1 126 ? 11.445 25.984 14.719 1 98.19 126 PHE B O 1
ATOM 3359 N N . GLY B 1 127 ? 13.383 24.938 14.516 1 97.75 127 GLY B N 1
ATOM 3360 C CA . GLY B 1 127 ? 14.18 26.125 14.781 1 97.75 127 GLY B CA 1
ATOM 3361 C C . GLY B 1 127 ? 14.508 26.922 13.531 1 97.75 127 GLY B C 1
ATOM 3362 O O . GLY B 1 127 ? 15.156 27.969 13.609 1 97.75 127 GLY B O 1
ATOM 3363 N N . ASP B 1 128 ? 14.094 26.391 12.391 1 98.38 128 ASP B N 1
ATOM 3364 C CA . ASP B 1 128 ? 14.312 27.141 11.148 1 98.38 128 ASP B CA 1
ATOM 3365 C C . ASP B 1 128 ? 13.688 28.531 11.227 1 98.38 128 ASP B C 1
ATOM 3367 O O . ASP B 1 128 ? 12.555 28.688 11.695 1 98.38 128 ASP B O 1
ATOM 3371 N N . GLU B 1 129 ? 14.32 29.578 10.727 1 98.44 129 GLU B N 1
ATOM 3372 C CA . GLU B 1 129 ? 13.898 30.969 10.859 1 98.44 129 GLU B CA 1
ATOM 3373 C C . GLU B 1 129 ? 12.617 31.234 10.078 1 98.44 129 GLU B C 1
ATOM 3375 O O . GLU B 1 129 ? 11.883 32.188 10.383 1 98.44 129 GLU B O 1
ATOM 3380 N N . ARG B 1 130 ? 12.344 30.422 9.102 1 98.62 130 ARG B N 1
ATOM 3381 C CA . ARG B 1 130 ? 11.156 30.609 8.281 1 98.62 130 ARG B CA 1
ATOM 3382 C C . ARG B 1 130 ? 9.914 30.062 8.977 1 98.62 130 ARG B C 1
ATOM 3384 O O . ARG B 1 130 ? 8.789 30.344 8.555 1 98.62 130 ARG B O 1
ATOM 3391 N N . VAL B 1 131 ? 10.117 29.25 10.055 1 98.81 131 VAL B N 1
ATOM 3392 C CA . VAL B 1 131 ? 9.023 28.547 10.711 1 98.81 131 VAL B CA 1
ATOM 3393 C C . VAL B 1 131 ? 8.453 29.422 11.836 1 98.81 131 VAL B C 1
ATOM 3395 O O . VAL B 1 131 ? 9.188 29.859 12.719 1 98.81 131 VAL B O 1
ATOM 3398 N N . HIS B 1 132 ? 7.184 29.656 11.75 1 98.75 132 HIS B N 1
ATOM 3399 C CA . HIS B 1 132 ? 6.426 30.375 12.773 1 98.75 132 HIS B CA 1
ATOM 3400 C C . HIS B 1 132 ? 5.312 29.5 13.344 1 98.75 132 HIS B C 1
ATOM 3402 O O . HIS B 1 132 ? 4.363 29.156 12.633 1 98.75 132 HIS B O 1
ATOM 3408 N N . ILE B 1 133 ? 5.398 29.25 14.656 1 98.5 133 ILE B N 1
ATOM 3409 C CA . ILE B 1 133 ? 4.457 28.312 15.266 1 98.5 133 ILE B CA 1
ATOM 3410 C C . ILE B 1 133 ? 3.389 29.078 16.031 1 98.5 133 ILE B C 1
ATOM 3412 O O . ILE B 1 133 ? 3.707 30 16.797 1 98.5 133 ILE B O 1
ATOM 3416 N N . THR B 1 134 ? 2.193 28.797 15.789 1 98.44 134 THR B N 1
ATOM 3417 C CA . THR B 1 134 ? 1.05 29.281 16.562 1 98.44 134 THR B CA 1
ATOM 3418 C C . THR B 1 134 ? 0.298 28.125 17.203 1 98.44 134 THR B C 1
ATOM 3420 O O . THR B 1 134 ? -0.192 27.234 16.516 1 98.44 134 THR B O 1
ATOM 3423 N N . TYR B 1 135 ? 0.213 28.109 18.531 1 98 135 TYR B N 1
ATOM 3424 C CA . TYR B 1 135 ? -0.55 27.094 19.234 1 98 135 TYR B CA 1
ATOM 3425 C C . TYR B 1 135 ? -2.014 27.5 19.359 1 98 135 TYR B C 1
ATOM 3427 O O . TYR B 1 135 ? -2.389 28.219 20.297 1 98 135 TYR B O 1
ATOM 3435 N N . GLN B 1 136 ? -2.781 26.984 18.422 1 96.38 136 GLN B N 1
ATOM 3436 C CA . GLN B 1 136 ? -4.188 27.359 18.297 1 96.38 136 GLN B CA 1
ATOM 3437 C C . GLN B 1 136 ? -4.961 26.312 17.5 1 96.38 136 GLN B C 1
ATOM 3439 O O . GLN B 1 136 ? -4.363 25.469 16.812 1 96.38 136 GLN B O 1
ATOM 3444 N N . ASP B 1 137 ? -6.246 26.359 17.688 1 95.12 137 ASP B N 1
ATOM 3445 C CA . ASP B 1 137 ? -7.133 25.562 16.859 1 95.12 137 ASP B CA 1
ATOM 3446 C C . ASP B 1 137 ? -7.039 25.984 15.391 1 95.12 137 ASP B C 1
ATOM 3448 O O . ASP B 1 137 ? -7.156 27.156 15.07 1 95.12 137 ASP B O 1
ATOM 3452 N N . GLY B 1 138 ? -6.824 24.969 14.531 1 95.44 138 GLY B N 1
ATOM 3453 C CA . GLY B 1 138 ? -6.66 25.25 13.109 1 95.44 138 GLY B CA 1
ATOM 3454 C C . GLY B 1 138 ? -7.883 25.891 12.477 1 95.44 138 GLY B C 1
ATOM 3455 O O . GLY B 1 138 ? -7.758 26.719 11.586 1 95.44 138 GLY B O 1
ATOM 3456 N N . LEU B 1 139 ? -9.062 25.469 12.953 1 94.5 139 LEU B N 1
ATOM 3457 C CA . LEU B 1 139 ? -10.297 26.047 12.43 1 94.5 139 LEU B CA 1
ATOM 3458 C C . LEU B 1 139 ? -10.383 27.531 12.766 1 94.5 139 LEU B C 1
ATOM 3460 O O . LEU B 1 139 ? -10.781 28.344 11.914 1 94.5 139 LEU B O 1
ATOM 3464 N N . LYS B 1 140 ? -10.047 27.875 13.938 1 95.38 140 LYS B N 1
ATOM 3465 C CA . LYS B 1 140 ? -10.07 29.266 14.359 1 95.38 140 LYS B CA 1
ATOM 3466 C C . LYS B 1 140 ? -9.039 30.094 13.594 1 95.38 140 LYS B C 1
ATOM 3468 O O . LYS B 1 140 ? -9.32 31.203 13.172 1 95.38 140 LYS B O 1
ATOM 3473 N N . PHE B 1 141 ? -7.902 29.547 13.414 1 97.31 141 PHE B N 1
ATOM 3474 C CA . PHE B 1 141 ? -6.809 30.25 12.758 1 97.31 141 PHE B CA 1
ATOM 3475 C C . PHE B 1 141 ? -7.168 30.578 11.312 1 97.31 141 PHE B C 1
ATOM 3477 O O . PHE B 1 141 ? -6.98 31.703 10.859 1 97.31 141 PHE B O 1
ATOM 3484 N N . ILE B 1 142 ? -7.68 29.578 10.586 1 97.31 142 ILE B N 1
ATOM 3485 C CA . ILE B 1 142 ? -7.852 29.672 9.141 1 97.31 142 ILE B CA 1
ATOM 3486 C C . ILE B 1 142 ? -8.961 30.656 8.812 1 97.31 142 ILE B C 1
ATOM 3488 O O . ILE B 1 142 ? -9.008 31.219 7.707 1 97.31 142 ILE B O 1
ATOM 3492 N N . ARG B 1 143 ? -9.859 30.938 9.711 1 95.38 143 ARG B N 1
ATOM 3493 C CA . ARG B 1 143 ? -10.992 31.828 9.516 1 95.38 143 ARG B CA 1
ATOM 3494 C C . ARG B 1 143 ? -10.516 33.25 9.242 1 95.38 143 ARG B C 1
ATOM 3496 O O . ARG B 1 143 ? -11.211 34.031 8.594 1 95.38 143 ARG B O 1
ATOM 3503 N N . ARG B 1 144 ? -9.406 33.5 9.609 1 95.69 144 ARG B N 1
ATOM 3504 C CA . ARG B 1 144 ? -8.93 34.875 9.508 1 95.69 144 ARG B CA 1
ATOM 3505 C C . ARG B 1 144 ? -8.023 35.062 8.297 1 95.69 144 ARG B C 1
ATOM 3507 O O . ARG B 1 144 ? -7.52 36.156 8.039 1 95.69 144 ARG B O 1
ATOM 3514 N N . CYS B 1 145 ? -7.777 34.031 7.594 1 97.81 145 CYS B N 1
ATOM 3515 C CA . CYS B 1 145 ? -6.828 34.062 6.488 1 97.81 145 CYS B CA 1
ATOM 3516 C C . CYS B 1 145 ? -7.543 34.25 5.156 1 97.81 145 CYS B C 1
ATOM 3518 O O . CYS B 1 145 ? -8.57 33.625 4.91 1 97.81 145 CYS B O 1
ATOM 3520 N N . GLU B 1 146 ? -7.02 35.219 4.348 1 98.38 146 GLU B N 1
ATOM 3521 C CA . GLU B 1 146 ? -7.527 35.438 2.998 1 98.38 146 GLU B CA 1
ATOM 3522 C C . GLU B 1 146 ? -6.391 35.719 2.02 1 98.38 146 GLU B C 1
ATOM 3524 O O . GLU B 1 146 ? -5.57 36.625 2.254 1 98.38 146 GLU B O 1
ATOM 3529 N N . ASN B 1 147 ? -6.387 34.906 0.974 1 98.56 147 ASN B N 1
ATOM 3530 C CA . ASN B 1 147 ? -5.441 35.125 -0.111 1 98.56 147 ASN B CA 1
ATOM 3531 C C . ASN B 1 147 ? -4.016 35.281 0.412 1 98.56 147 ASN B C 1
ATOM 3533 O O . ASN B 1 147 ? -3.322 36.25 0.053 1 98.56 147 ASN B O 1
ATOM 3537 N N . GLN B 1 148 ? -3.604 34.344 1.176 1 98.62 148 GLN B N 1
ATOM 3538 C CA . GLN B 1 148 ? -2.346 34.531 1.891 1 98.62 148 GLN B CA 1
ATOM 3539 C C . GLN B 1 148 ? -1.339 33.438 1.545 1 98.62 148 GLN B C 1
ATOM 3541 O O . GLN B 1 148 ? -0.129 33.688 1.553 1 98.62 148 GLN B O 1
ATOM 3546 N N . TYR B 1 149 ? -1.795 32.281 1.225 1 98.88 149 TYR B N 1
ATOM 3547 C CA . TYR B 1 149 ? -0.89 31.141 1.148 1 98.88 149 TYR B CA 1
ATOM 3548 C C . TYR B 1 149 ? -0.86 30.562 -0.262 1 98.88 149 TYR B C 1
ATOM 3550 O O . TYR B 1 149 ? -1.885 30.516 -0.947 1 98.88 149 TYR B O 1
ATOM 3558 N N . ASP B 1 150 ? 0.313 30.078 -0.673 1 98.94 150 ASP B N 1
ATOM 3559 C CA . ASP B 1 150 ? 0.475 29.344 -1.923 1 98.94 150 ASP B CA 1
ATOM 3560 C C . ASP B 1 150 ? 0.136 27.859 -1.737 1 98.94 150 ASP B C 1
ATOM 3562 O O . ASP B 1 150 ? -0.298 27.188 -2.68 1 98.94 150 ASP B O 1
ATOM 3566 N N . LEU B 1 151 ? 0.368 27.438 -0.546 1 98.94 151 LEU B N 1
ATOM 3567 C CA . LEU B 1 151 ? 0.183 26.031 -0.211 1 98.94 151 LEU B CA 1
ATOM 3568 C C . LEU B 1 151 ? -0.334 25.875 1.215 1 98.94 151 LEU B C 1
ATOM 3570 O O . LEU B 1 151 ? 0.141 26.562 2.129 1 98.94 151 LEU B O 1
ATOM 3574 N N . ILE B 1 152 ? -1.334 25.031 1.335 1 98.94 152 ILE B N 1
ATOM 3575 C CA . ILE B 1 152 ? -1.823 24.609 2.645 1 98.94 152 ILE B CA 1
ATOM 3576 C C . ILE B 1 152 ? -1.702 23.094 2.783 1 98.94 152 ILE B C 1
ATOM 3578 O O . ILE B 1 152 ? -2.148 22.344 1.91 1 98.94 152 ILE B O 1
ATOM 3582 N N . ILE B 1 153 ? -1.094 22.641 3.842 1 98.88 153 ILE B N 1
ATOM 3583 C CA . ILE B 1 153 ? -1.01 21.219 4.172 1 98.88 153 ILE B CA 1
ATOM 3584 C C . ILE B 1 153 ? -1.766 20.938 5.469 1 98.88 153 ILE B C 1
ATOM 3586 O O . ILE B 1 153 ? -1.404 21.469 6.527 1 98.88 153 ILE B O 1
ATOM 3590 N N . VAL B 1 154 ? -2.775 20.172 5.324 1 98.31 154 VAL B N 1
ATOM 3591 C CA . VAL B 1 154 ? -3.559 19.766 6.484 1 98.31 154 VAL B CA 1
ATOM 3592 C C . VAL B 1 154 ? -3.119 18.375 6.938 1 98.31 154 VAL B C 1
ATOM 3594 O O . VAL B 1 154 ? -3.605 17.375 6.422 1 98.31 154 VAL B O 1
ATOM 3597 N N . ASP B 1 155 ? -2.314 18.312 7.879 1 96.19 155 ASP B N 1
ATOM 3598 C CA . ASP B 1 155 ? -1.743 17.094 8.438 1 96.19 155 ASP B CA 1
ATOM 3599 C C . ASP B 1 155 ? -2.334 16.781 9.812 1 96.19 155 ASP B C 1
ATOM 3601 O O . ASP B 1 155 ? -1.617 16.781 10.82 1 96.19 155 ASP B O 1
ATOM 3605 N N . SER B 1 156 ? -3.578 16.531 9.812 1 88.69 156 SER B N 1
ATOM 3606 C CA . SER B 1 156 ? -4.32 16.328 11.055 1 88.69 156 SER B CA 1
ATOM 3607 C C . SER B 1 156 ? -4.492 14.836 11.352 1 88.69 156 SER B C 1
ATOM 3609 O O . SER B 1 156 ? -4.199 13.992 10.508 1 88.69 156 SER B O 1
ATOM 3611 N N . THR B 1 157 ? -4.91 14.586 12.57 1 82.19 157 THR B N 1
ATOM 3612 C CA . THR B 1 157 ? -5.289 13.227 12.938 1 82.19 157 THR B CA 1
ATOM 3613 C C . THR B 1 157 ? -6.641 12.859 12.328 1 82.19 157 THR B C 1
ATOM 3615 O O . THR B 1 157 ? -7.188 13.602 11.516 1 82.19 157 THR B O 1
ATOM 3618 N N . ASP B 1 158 ? -7.105 11.695 12.625 1 82.5 158 ASP B N 1
ATOM 3619 C CA . ASP B 1 158 ? -8.391 11.211 12.141 1 82.5 158 ASP B CA 1
ATOM 3620 C C . ASP B 1 158 ? -9.531 12.125 12.594 1 82.5 158 ASP B C 1
ATOM 3622 O O . ASP B 1 158 ? -9.367 12.906 13.523 1 82.5 158 ASP B O 1
ATOM 3626 N N . PRO B 1 159 ? -10.555 12.086 11.906 1 82.38 159 PRO B N 1
ATOM 3627 C CA . PRO B 1 159 ? -11.648 13.023 12.164 1 82.38 159 PRO B CA 1
ATOM 3628 C C . PRO B 1 159 ? -12.359 12.75 13.484 1 82.38 159 PRO B C 1
ATOM 3630 O O . PRO B 1 159 ? -13.586 12.68 13.531 1 82.38 159 PRO B O 1
ATOM 3633 N N . MET B 1 160 ? -11.531 12.602 14.438 1 80.12 160 MET B N 1
ATOM 3634 C CA . MET B 1 160 ? -11.984 12.438 15.82 1 80.12 160 MET B CA 1
ATOM 3635 C C . MET B 1 160 ? -11.203 13.344 16.766 1 80.12 160 MET B C 1
ATOM 3637 O O . MET B 1 160 ? -10.117 13.82 16.406 1 80.12 160 MET B O 1
ATOM 3641 N N . GLY B 1 161 ? -11.797 13.648 17.844 1 77.06 161 GLY B N 1
ATOM 3642 C CA . GLY B 1 161 ? -11.094 14.453 18.828 1 77.06 161 GLY B CA 1
ATOM 3643 C C . GLY B 1 161 ? -10.703 15.828 18.297 1 77.06 161 GLY B C 1
ATOM 3644 O O . GLY B 1 161 ? -11.547 16.547 17.766 1 77.06 161 GLY B O 1
ATOM 3645 N N . PRO B 1 162 ? -9.477 16.156 18.422 1 79.44 162 PRO B N 1
ATOM 3646 C CA . PRO B 1 162 ? -8.984 17.484 18.016 1 79.44 162 PRO B CA 1
ATOM 3647 C C . PRO B 1 162 ? -9.109 17.719 16.516 1 79.44 162 PRO B C 1
ATOM 3649 O O . PRO B 1 162 ? -9.164 18.859 16.078 1 79.44 162 PRO B O 1
ATOM 3652 N N . GLY B 1 163 ? -9.18 16.625 15.758 1 81.88 163 GLY B N 1
ATOM 3653 C CA . GLY B 1 163 ? -9.164 16.766 14.312 1 81.88 163 GLY B CA 1
ATOM 3654 C C . GLY B 1 163 ? -10.547 16.875 13.711 1 81.88 163 GLY B C 1
ATOM 3655 O O . GLY B 1 163 ? -10.695 17.203 12.531 1 81.88 163 GLY B O 1
ATOM 3656 N N . GLU B 1 164 ? -11.586 16.75 14.438 1 83.19 164 GLU B N 1
ATOM 3657 C CA . GLU B 1 164 ? -12.945 16.609 13.922 1 83.19 164 GLU B CA 1
ATOM 3658 C C . GLU B 1 164 ? -13.359 17.844 13.117 1 83.19 164 GLU B C 1
ATOM 3660 O O . GLU B 1 164 ? -13.984 17.719 12.062 1 83.19 164 GLU B O 1
ATOM 3665 N N . GLY B 1 165 ? -12.938 19 13.531 1 87.06 165 GLY B N 1
ATOM 3666 C CA . GLY B 1 165 ? -13.344 20.25 12.906 1 87.06 165 GLY B CA 1
ATOM 3667 C C . GLY B 1 165 ? -12.648 20.516 11.586 1 87.06 165 GLY B C 1
ATOM 3668 O O . GLY B 1 165 ? -13.078 21.359 10.812 1 87.06 165 GLY B O 1
ATOM 3669 N N . LEU B 1 166 ? -11.695 19.719 11.312 1 86.25 166 LEU B N 1
ATOM 3670 C CA . LEU B 1 166 ? -10.852 19.984 10.148 1 86.25 166 LEU B CA 1
ATOM 3671 C C . LEU B 1 166 ? -11.352 19.203 8.93 1 86.25 166 LEU B C 1
ATOM 3673 O O . LEU B 1 166 ? -10.664 19.125 7.914 1 86.25 166 LEU B O 1
ATOM 3677 N N . PHE B 1 167 ? -12.539 18.625 9.023 1 87.38 167 PHE B N 1
ATOM 3678 C CA . PHE B 1 167 ? -13.109 17.844 7.934 1 87.38 167 PHE B CA 1
ATOM 3679 C C . PHE B 1 167 ? -14.484 18.375 7.547 1 87.38 167 PHE B C 1
ATOM 3681 O O . PHE B 1 167 ? -15.281 17.672 6.922 1 87.38 167 PHE B O 1
ATOM 3688 N N . THR B 1 168 ? -14.75 19.641 7.797 1 90.25 168 THR B N 1
ATOM 3689 C CA . THR B 1 168 ? -16.062 20.234 7.551 1 90.25 168 THR B CA 1
ATOM 3690 C C . THR B 1 168 ? -16.047 21.094 6.285 1 90.25 168 THR B C 1
ATOM 3692 O O . THR B 1 168 ? -14.977 21.484 5.809 1 90.25 168 THR B O 1
ATOM 3695 N N . LYS B 1 169 ? -17.234 21.359 5.832 1 92.56 169 LYS B N 1
ATOM 3696 C CA . LYS B 1 169 ? -17.391 22.25 4.691 1 92.56 169 LYS B CA 1
ATOM 3697 C C . LYS B 1 169 ? -16.844 23.641 4.996 1 92.56 169 LYS B C 1
ATOM 3699 O O . LYS B 1 169 ? -16.203 24.25 4.148 1 92.56 169 LYS B O 1
ATOM 3704 N N . GLU B 1 170 ? -17.141 24.062 6.141 1 94.38 170 GLU B N 1
ATOM 3705 C CA . GLU B 1 170 ? -16.641 25.375 6.57 1 94.38 170 GLU B CA 1
ATOM 3706 C C . GLU B 1 170 ? -15.117 25.422 6.539 1 94.38 170 GLU B C 1
ATOM 3708 O O . GLU B 1 170 ? -14.539 26.391 6.031 1 94.38 170 GLU B O 1
ATOM 3713 N N . PHE B 1 171 ? -14.531 24.453 7.074 1 96.38 171 PHE B N 1
ATOM 3714 C CA . PHE B 1 171 ? -13.078 24.406 7.141 1 96.38 171 PHE B CA 1
ATOM 3715 C C . PHE B 1 171 ? -12.469 24.453 5.746 1 96.38 171 PHE B C 1
ATOM 3717 O O . PHE B 1 171 ? -11.586 25.281 5.473 1 96.38 171 PHE B O 1
ATOM 3724 N N . TYR B 1 172 ? -12.914 23.594 4.824 1 97.12 172 TYR B N 1
ATOM 3725 C CA . TYR B 1 172 ? -12.336 23.531 3.488 1 97.12 172 TYR B CA 1
ATOM 3726 C C . TYR B 1 172 ? -12.648 24.781 2.689 1 97.12 172 TYR B C 1
ATOM 3728 O O . TYR B 1 172 ? -11.844 25.219 1.869 1 97.12 172 TYR B O 1
ATOM 3736 N N . GLY B 1 173 ? -13.812 25.359 2.918 1 97.75 173 GLY B N 1
ATOM 3737 C CA . GLY B 1 173 ? -14.109 26.656 2.334 1 97.75 173 GLY B CA 1
ATOM 3738 C C . GLY B 1 173 ? -13.148 27.75 2.787 1 97.75 173 GLY B C 1
ATOM 3739 O O . GLY B 1 173 ? -12.711 28.562 1.98 1 97.75 173 GLY B O 1
ATOM 3740 N N . ASN B 1 174 ? -12.883 27.734 4.059 1 98.25 174 ASN B N 1
ATOM 3741 C CA . ASN B 1 174 ? -11.922 28.703 4.598 1 98.25 174 ASN B CA 1
ATOM 3742 C C . ASN B 1 174 ? -10.523 28.469 4.043 1 98.25 174 ASN B C 1
ATOM 3744 O O . ASN B 1 174 ? -9.781 29.422 3.811 1 98.25 174 ASN B O 1
ATOM 3748 N N . CYS B 1 175 ? -10.156 27.219 3.867 1 98.62 175 CYS B N 1
ATOM 3749 C CA . CYS B 1 175 ? -8.875 26.922 3.238 1 98.62 175 CYS B CA 1
ATOM 3750 C C . CYS B 1 175 ? -8.812 27.516 1.829 1 98.62 175 CYS B C 1
ATOM 3752 O O . CYS B 1 175 ? -7.801 28.094 1.436 1 98.62 175 CYS B O 1
ATOM 3754 N N . TYR B 1 176 ? -9.891 27.328 1.085 1 98.75 176 TYR B N 1
ATOM 3755 C CA . TYR B 1 176 ? -9.969 27.891 -0.261 1 98.75 176 TYR B CA 1
ATOM 3756 C C . TYR B 1 176 ? -9.758 29.391 -0.242 1 98.75 176 TYR B C 1
ATOM 3758 O O . TYR B 1 176 ? -8.984 29.922 -1.044 1 98.75 176 TYR B O 1
ATOM 3766 N N . LYS B 1 177 ? -10.406 30.062 0.708 1 98.62 177 LYS B N 1
ATOM 3767 C CA . LYS B 1 177 ? -10.305 31.516 0.827 1 98.62 177 LYS B CA 1
ATOM 3768 C C . LYS B 1 177 ? -8.898 31.938 1.223 1 98.62 177 LYS B C 1
ATOM 3770 O O . LYS B 1 177 ? -8.406 32.969 0.775 1 98.62 177 LYS B O 1
ATOM 3775 N N . ALA B 1 178 ? -8.297 31.141 2.018 1 98.88 178 ALA B N 1
ATOM 3776 C CA . ALA B 1 178 ? -6.969 31.453 2.537 1 98.88 178 ALA B CA 1
ATOM 3777 C C . ALA B 1 178 ? -5.906 31.312 1.448 1 98.88 178 ALA B C 1
ATOM 3779 O O . ALA B 1 178 ? -4.855 31.953 1.514 1 98.88 178 ALA B O 1
ATOM 3780 N N . LEU B 1 179 ? -6.156 30.5 0.465 1 98.88 179 LEU B N 1
ATOM 3781 C CA . LEU B 1 179 ? -5.211 30.25 -0.619 1 98.88 179 LEU B CA 1
ATOM 3782 C C . LEU B 1 179 ? -5.203 31.406 -1.609 1 98.88 179 LEU B C 1
ATOM 3784 O O . LEU B 1 179 ? -6.242 32.031 -1.862 1 98.88 179 LEU B O 1
ATOM 3788 N N . ARG B 1 180 ? -4.062 31.672 -2.166 1 98.69 180 ARG B N 1
ATOM 3789 C CA . ARG B 1 180 ? -3.955 32.594 -3.299 1 98.69 180 ARG B CA 1
ATOM 3790 C C . ARG B 1 180 ? -4.645 32 -4.531 1 98.69 180 ARG B C 1
ATOM 3792 O O . ARG B 1 180 ? -5.125 30.875 -4.508 1 98.69 180 ARG B O 1
ATOM 3799 N N . GLU B 1 181 ? -4.637 32.719 -5.633 1 98.31 181 GLU B N 1
ATOM 3800 C CA . GLU B 1 181 ? -5.453 32.438 -6.805 1 98.31 181 GLU B CA 1
ATOM 3801 C C . GLU B 1 181 ? -5.023 31.125 -7.465 1 98.31 181 GLU B C 1
ATOM 3803 O O . GLU B 1 181 ? -5.824 30.469 -8.133 1 98.31 181 GLU B O 1
ATOM 3808 N N . ASP B 1 182 ? -3.807 30.734 -7.199 1 98.62 182 ASP B N 1
ATOM 3809 C CA . ASP B 1 182 ? -3.342 29.484 -7.801 1 98.62 182 ASP B CA 1
ATOM 3810 C C . ASP B 1 182 ? -2.9 28.484 -6.727 1 98.62 182 ASP B C 1
ATOM 3812 O O . ASP B 1 182 ? -2.055 27.625 -6.984 1 98.62 182 ASP B O 1
ATOM 3816 N N . GLY B 1 183 ? -3.438 28.672 -5.535 1 98.88 183 GLY B N 1
ATOM 3817 C CA . GLY B 1 183 ? -2.982 27.891 -4.387 1 98.88 183 GLY B CA 1
ATOM 3818 C C . GLY B 1 183 ? -3.426 26.453 -4.426 1 98.88 183 GLY B C 1
ATOM 3819 O O . GLY B 1 183 ? -4.352 26.094 -5.16 1 98.88 183 GLY B O 1
ATOM 3820 N N . ILE B 1 184 ? -2.742 25.609 -3.67 1 98.94 184 ILE B N 1
ATOM 3821 C CA . ILE B 1 184 ? -2.994 24.172 -3.545 1 98.94 184 ILE B CA 1
ATOM 3822 C C . ILE B 1 184 ? -3.176 23.812 -2.072 1 98.94 184 ILE B C 1
ATOM 3824 O O . ILE B 1 184 ? -2.488 24.359 -1.204 1 98.94 184 ILE B O 1
ATOM 3828 N N . MET B 1 185 ? -4.121 22.922 -1.823 1 98.94 185 MET B N 1
ATOM 3829 C CA . MET B 1 185 ? -4.242 22.297 -0.51 1 98.94 185 MET B CA 1
ATOM 3830 C C . MET B 1 185 ? -4.051 20.797 -0.608 1 98.94 185 MET B C 1
ATOM 3832 O O . MET B 1 185 ? -4.621 20.141 -1.487 1 98.94 185 MET B O 1
ATOM 3836 N N . VAL B 1 186 ? -3.256 20.25 0.244 1 98.81 186 VAL B N 1
ATOM 3837 C CA . VAL B 1 186 ? -3.117 18.812 0.408 1 98.81 186 VAL B CA 1
ATOM 3838 C C . VAL B 1 186 ? -3.514 18.406 1.828 1 98.81 186 VAL B C 1
ATOM 3840 O O . VAL B 1 186 ? -3.229 19.141 2.785 1 98.81 186 VAL B O 1
ATOM 3843 N N . ASN B 1 187 ? -4.156 17.297 1.925 1 98 187 ASN B N 1
ATOM 3844 C CA . ASN B 1 187 ? -4.598 16.844 3.24 1 98 187 ASN B CA 1
ATOM 3845 C C . ASN B 1 187 ? -4.418 15.344 3.402 1 98 187 ASN B C 1
ATOM 3847 O O . ASN B 1 187 ? -4.457 14.594 2.42 1 98 187 ASN B O 1
ATOM 3851 N N . GLN B 1 188 ? -4.168 14.898 4.629 1 95.69 188 GLN B N 1
ATOM 3852 C CA . GLN B 1 188 ? -4.363 13.492 4.957 1 95.69 188 GLN B CA 1
ATOM 3853 C C . GLN B 1 188 ? -5.797 13.055 4.672 1 95.69 188 GLN B C 1
ATOM 3855 O O . GLN B 1 188 ? -6.75 13.742 5.043 1 95.69 188 GLN B O 1
ATOM 3860 N N . HIS B 1 189 ? -5.949 11.93 3.936 1 96.56 189 HIS B N 1
ATOM 3861 C CA . HIS B 1 189 ? -7.258 11.617 3.367 1 96.56 189 HIS B CA 1
ATOM 3862 C C . HIS B 1 189 ? -7.707 10.219 3.746 1 96.56 189 HIS B C 1
ATOM 3864 O O . HIS B 1 189 ? -8.469 9.586 3.014 1 96.56 189 HIS B O 1
ATOM 3870 N N . GLU B 1 190 ? -7.227 9.672 4.797 1 95.75 190 GLU B N 1
ATOM 3871 C CA . GLU B 1 190 ? -7.641 8.398 5.379 1 95.75 190 GLU B CA 1
ATOM 3872 C C . GLU B 1 190 ? -7.363 7.242 4.422 1 95.75 190 GLU B C 1
ATOM 3874 O O . GLU B 1 190 ? -6.398 7.277 3.658 1 95.75 190 GLU B O 1
ATOM 3879 N N . SER B 1 191 ? -8.086 6.098 4.691 1 97.25 191 SER B N 1
ATOM 3880 C CA . SER B 1 191 ? -7.922 4.848 3.953 1 97.25 191 SER B CA 1
ATOM 3881 C C . SER B 1 191 ? -9.234 4.402 3.322 1 97.25 191 SER B C 1
ATOM 3883 O O . SER B 1 191 ? -10.312 4.629 3.881 1 97.25 191 SER B O 1
ATOM 3885 N N . PRO B 1 192 ? -9.148 3.795 2.158 1 98.06 192 PRO B N 1
ATOM 3886 C CA . PRO B 1 192 ? -10.375 3.373 1.475 1 98.06 192 PRO B CA 1
ATOM 3887 C C . PRO B 1 192 ? -10.828 1.972 1.88 1 98.06 192 PRO B C 1
ATOM 3889 O O . PRO B 1 192 ? -11.914 1.535 1.5 1 98.06 192 PRO B O 1
ATOM 3892 N N . PHE B 1 193 ? -10.102 1.265 2.719 1 98.5 193 PHE B N 1
ATOM 3893 C CA . PHE B 1 193 ? -10.305 -0.177 2.789 1 98.5 193 PHE B CA 1
ATOM 3894 C C . PHE B 1 193 ? -11.273 -0.532 3.912 1 98.5 193 PHE B C 1
ATOM 3896 O O . PHE B 1 193 ? -12.297 -1.182 3.674 1 98.5 193 PHE B O 1
ATOM 3903 N N . TYR B 1 194 ? -10.961 -0.12 5.141 1 98.06 194 TYR B N 1
ATOM 3904 C CA . TYR B 1 194 ? -11.867 -0.398 6.25 1 98.06 194 TYR B CA 1
ATOM 3905 C C . TYR B 1 194 ? -13.031 0.579 6.254 1 98.06 194 TYR B C 1
ATOM 3907 O O . TYR B 1 194 ? -12.859 1.769 5.98 1 98.06 194 TYR B O 1
ATOM 3915 N N . ASN B 1 195 ? -14.125 0.146 6.613 1 97 195 ASN B N 1
ATOM 3916 C CA . ASN B 1 195 ? -15.383 0.869 6.43 1 97 195 ASN B CA 1
ATOM 3917 C C . ASN B 1 195 ? -15.344 2.234 7.109 1 97 195 ASN B C 1
ATOM 3919 O O . ASN B 1 195 ? -15.703 3.244 6.504 1 97 195 ASN B O 1
ATOM 3923 N N . GLU B 1 196 ? -14.945 2.297 8.312 1 95.25 196 GLU B N 1
ATOM 3924 C CA . GLU B 1 196 ? -14.961 3.559 9.047 1 95.25 196 GLU B CA 1
ATOM 3925 C C . GLU B 1 196 ? -14.039 4.586 8.391 1 95.25 196 GLU B C 1
ATOM 3927 O O . GLU B 1 196 ? -14.414 5.754 8.25 1 95.25 196 GLU B O 1
ATOM 3932 N N . ASP B 1 197 ? -12.875 4.145 7.977 1 95.75 197 ASP B N 1
ATOM 3933 C CA . ASP B 1 197 ? -11.93 5.031 7.301 1 95.75 197 ASP B CA 1
ATOM 3934 C C . ASP B 1 197 ? -12.453 5.449 5.93 1 95.75 197 ASP B C 1
ATOM 3936 O O . ASP B 1 197 ? -12.273 6.598 5.516 1 95.75 197 ASP B O 1
ATOM 3940 N N . ALA B 1 198 ? -13.062 4.512 5.266 1 97.75 198 ALA B N 1
ATOM 3941 C CA . ALA B 1 198 ? -13.586 4.781 3.928 1 97.75 198 ALA B CA 1
ATOM 3942 C C . ALA B 1 198 ? -14.703 5.824 3.979 1 97.75 198 ALA B C 1
ATOM 3944 O O . ALA B 1 198 ? -14.766 6.715 3.129 1 97.75 198 ALA B O 1
ATOM 3945 N N . VAL B 1 199 ? -15.547 5.707 4.961 1 96.75 199 VAL B N 1
ATOM 3946 C CA . VAL B 1 199 ? -16.641 6.652 5.129 1 96.75 199 VAL B CA 1
ATOM 3947 C C . VAL B 1 199 ? -16.094 8.039 5.434 1 96.75 199 VAL B C 1
ATOM 3949 O O . VAL B 1 199 ? -16.562 9.039 4.887 1 96.75 199 VAL B O 1
ATOM 3952 N N . ALA B 1 200 ? -15.094 8.07 6.312 1 95.06 200 ALA B N 1
ATOM 3953 C CA . ALA B 1 200 ? -14.445 9.336 6.637 1 95.06 200 ALA B CA 1
ATOM 3954 C C . ALA B 1 200 ? -13.789 9.953 5.402 1 95.06 200 ALA B C 1
ATOM 3956 O O . ALA B 1 200 ? -13.867 11.164 5.18 1 95.06 200 ALA B O 1
ATOM 3957 N N . MET B 1 201 ? -13.148 9.125 4.648 1 96.69 201 MET B N 1
ATOM 3958 C CA . MET B 1 201 ? -12.516 9.547 3.404 1 96.69 201 MET B CA 1
ATOM 3959 C C . MET B 1 201 ? -13.547 10.141 2.447 1 96.69 201 MET B C 1
ATOM 3961 O O . MET B 1 201 ? -13.32 11.211 1.875 1 96.69 201 MET B O 1
ATOM 3965 N N . GLN B 1 202 ? -14.664 9.492 2.301 1 97.81 202 GLN B N 1
ATOM 3966 C CA . GLN B 1 202 ? -15.719 9.953 1.403 1 97.81 202 GLN B CA 1
ATOM 3967 C C . GLN B 1 202 ? -16.297 11.281 1.876 1 97.81 202 GLN B C 1
ATOM 3969 O O . GLN B 1 202 ? -16.578 12.172 1.064 1 97.81 202 GLN B O 1
ATOM 3974 N N . ARG B 1 203 ? -16.453 11.375 3.135 1 95.5 203 ARG B N 1
ATOM 3975 C CA . ARG B 1 203 ? -17 12.609 3.695 1 95.5 203 ARG B CA 1
ATOM 3976 C C . ARG B 1 203 ? -16.078 13.789 3.414 1 95.5 203 ARG B C 1
ATOM 3978 O O . ARG B 1 203 ? -16.531 14.859 2.996 1 95.5 203 ARG B O 1
ATOM 3985 N N . ALA B 1 204 ? -14.852 13.617 3.691 1 95.38 204 ALA B N 1
ATOM 3986 C CA . ALA B 1 204 ? -13.875 14.664 3.412 1 95.38 204 ALA B CA 1
ATOM 3987 C C . ALA B 1 204 ? -13.852 15.008 1.924 1 95.38 204 ALA B C 1
ATOM 3989 O O . ALA B 1 204 ? -13.852 16.188 1.549 1 95.38 204 ALA B O 1
ATOM 3990 N N . HIS B 1 205 ? -13.844 13.969 1.134 1 97.81 205 HIS B N 1
ATOM 3991 C CA . HIS B 1 205 ? -13.766 14.164 -0.31 1 97.81 205 HIS B CA 1
ATOM 3992 C C . HIS B 1 205 ? -14.961 14.953 -0.831 1 97.81 205 HIS B C 1
ATOM 3994 O O . HIS B 1 205 ? -14.797 15.852 -1.663 1 97.81 205 HIS B O 1
ATOM 4000 N N . LYS B 1 206 ? -16.094 14.617 -0.361 1 97.75 206 LYS B N 1
ATOM 4001 C CA . LYS B 1 206 ? -17.312 15.32 -0.772 1 97.75 206 LYS B CA 1
ATOM 4002 C C . LYS B 1 206 ? -17.203 16.812 -0.502 1 97.75 206 LYS B C 1
ATOM 4004 O O . LYS B 1 206 ? -17.516 17.641 -1.367 1 97.75 206 LYS B O 1
ATOM 4009 N N . ARG B 1 207 ? -16.719 17.172 0.629 1 96.38 207 ARG B N 1
ATOM 4010 C CA . ARG B 1 207 ? -16.594 18.578 1.032 1 96.38 207 ARG B CA 1
ATOM 4011 C C . ARG B 1 207 ? -15.531 19.297 0.218 1 96.38 207 ARG B C 1
ATOM 4013 O O . ARG B 1 207 ? -15.688 20.469 -0.119 1 96.38 207 ARG B O 1
ATOM 4020 N N . ILE B 1 208 ? -14.5 18.594 -0.072 1 97.62 208 ILE B N 1
ATOM 4021 C CA . ILE B 1 208 ? -13.398 19.188 -0.824 1 97.62 208 ILE B CA 1
ATOM 4022 C C . ILE B 1 208 ? -13.836 19.453 -2.266 1 97.62 208 ILE B C 1
ATOM 4024 O O . ILE B 1 208 ? -13.586 20.516 -2.818 1 97.62 208 ILE B O 1
ATOM 4028 N N . VAL B 1 209 ? -14.492 18.484 -2.855 1 97.94 209 VAL B N 1
ATOM 4029 C CA . VAL B 1 209 ? -14.969 18.594 -4.23 1 97.94 209 VAL B CA 1
ATOM 4030 C C . VAL B 1 209 ? -15.922 19.781 -4.355 1 97.94 209 VAL B C 1
ATOM 4032 O O . VAL B 1 209 ? -15.945 20.469 -5.379 1 97.94 209 VAL B O 1
ATOM 4035 N N . GLU B 1 210 ? -16.609 20.109 -3.324 1 97.12 210 GLU B N 1
ATOM 4036 C CA . GLU B 1 210 ? -17.562 21.203 -3.324 1 97.12 210 GLU B CA 1
ATOM 4037 C C . GLU B 1 210 ? -16.844 22.547 -3.203 1 97.12 210 GLU B C 1
ATOM 4039 O O . GLU B 1 210 ? -17.391 23.594 -3.586 1 97.12 210 GLU B O 1
ATOM 4044 N N . SER B 1 211 ? -15.641 22.516 -2.736 1 97.5 211 SER B N 1
ATOM 4045 C CA . SER B 1 211 ? -14.953 23.766 -2.396 1 97.5 211 SER B CA 1
ATOM 4046 C C . SER B 1 211 ? -13.898 24.109 -3.438 1 97.5 211 SER B C 1
ATOM 4048 O O . SER B 1 211 ? -13.5 25.266 -3.561 1 97.5 211 SER B O 1
ATOM 4050 N N . PHE B 1 212 ? -13.43 23.125 -4.168 1 98.56 212 PHE B N 1
ATOM 4051 C CA . PHE B 1 212 ? -12.312 23.344 -5.078 1 98.56 212 PHE B CA 1
ATOM 4052 C C . PHE B 1 212 ? -12.672 22.906 -6.492 1 98.56 212 PHE B C 1
ATOM 4054 O O . PHE B 1 212 ? -13.344 21.891 -6.684 1 98.56 212 PHE B O 1
ATOM 4061 N N . PRO B 1 213 ? -12.219 23.641 -7.496 1 98.5 213 PRO B N 1
ATOM 4062 C CA . PRO B 1 213 ? -12.508 23.25 -8.875 1 98.5 213 PRO B CA 1
ATOM 4063 C C . PRO B 1 213 ? -11.727 22 -9.312 1 98.5 213 PRO B C 1
ATOM 4065 O O . PRO B 1 213 ? -12.156 21.297 -10.227 1 98.5 213 PRO B O 1
ATOM 4068 N N . ILE B 1 214 ? -10.547 21.797 -8.758 1 98.62 214 ILE B N 1
ATOM 4069 C CA . ILE B 1 214 ? -9.758 20.609 -9.023 1 98.62 214 ILE B CA 1
ATOM 4070 C C . ILE B 1 214 ? -9.555 19.828 -7.727 1 98.62 214 ILE B C 1
ATOM 4072 O O . ILE B 1 214 ? -9.023 20.359 -6.75 1 98.62 214 ILE B O 1
ATOM 4076 N N . SER B 1 215 ? -9.992 18.641 -7.727 1 98.62 215 SER B N 1
ATOM 4077 C CA . SER B 1 215 ? -9.844 17.75 -6.586 1 98.62 215 SER B CA 1
ATOM 4078 C C . SER B 1 215 ? -9.453 16.344 -7.031 1 98.62 215 SER B C 1
ATOM 4080 O O . SER B 1 215 ? -10.195 15.688 -7.773 1 98.62 215 SER B O 1
ATOM 4082 N N . LYS B 1 216 ? -8.273 15.883 -6.648 1 98.75 216 LYS B N 1
ATOM 4083 C CA . LYS B 1 216 ? -7.777 14.539 -6.934 1 98.75 216 LYS B CA 1
ATOM 4084 C C . LYS B 1 216 ? -7.285 13.859 -5.66 1 98.75 216 LYS B C 1
ATOM 4086 O O . LYS B 1 216 ? -7.141 14.5 -4.617 1 98.75 216 LYS B O 1
ATOM 4091 N N . VAL B 1 217 ? -7.191 12.578 -5.762 1 98.88 217 VAL B N 1
ATOM 4092 C CA . VAL B 1 217 ? -6.734 11.766 -4.641 1 98.88 217 VAL B CA 1
ATOM 4093 C C . VAL B 1 217 ? -5.559 10.898 -5.082 1 98.88 217 VAL B C 1
ATOM 4095 O O . VAL B 1 217 ? -5.531 10.406 -6.211 1 98.88 217 VAL B O 1
ATOM 4098 N N . TYR B 1 218 ? -4.543 10.789 -4.211 1 98.94 218 TYR B N 1
ATOM 4099 C CA . TYR B 1 218 ? -3.41 9.922 -4.516 1 98.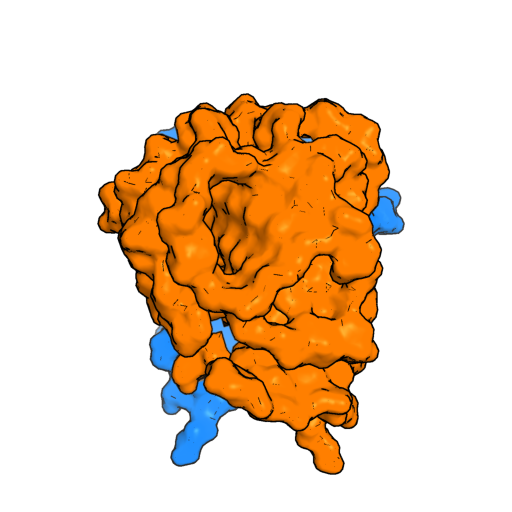94 218 TYR B CA 1
ATOM 4100 C C . TYR B 1 218 ? -3.068 9.031 -3.322 1 98.94 218 TYR B C 1
ATOM 4102 O O . TYR B 1 218 ? -3.539 9.273 -2.209 1 98.94 218 TYR B O 1
ATOM 4110 N N . GLN B 1 219 ? -2.283 7.992 -3.633 1 98.88 219 GLN B N 1
ATOM 4111 C CA . GLN B 1 219 ? -2.148 6.895 -2.682 1 98.88 219 GLN B CA 1
ATOM 4112 C C . GLN B 1 219 ? -0.687 6.672 -2.303 1 98.88 219 GLN B C 1
ATOM 4114 O O . GLN B 1 219 ? 0.218 7.066 -3.039 1 98.88 219 GLN B O 1
ATOM 4119 N N . ALA B 1 220 ? -0.469 6.066 -1.146 1 98.75 220 ALA B N 1
ATOM 4120 C CA . ALA B 1 220 ? 0.845 5.621 -0.692 1 98.75 220 ALA B CA 1
ATOM 4121 C C . ALA B 1 220 ? 0.733 4.363 0.163 1 98.75 220 ALA B C 1
ATOM 4123 O O . ALA B 1 220 ? -0.331 4.074 0.717 1 98.75 220 ALA B O 1
ATOM 4124 N N . HIS B 1 221 ? 1.801 3.609 0.225 1 98.5 221 HIS B N 1
ATOM 4125 C CA . HIS B 1 221 ? 1.923 2.436 1.083 1 98.5 221 HIS B CA 1
ATOM 4126 C C . HIS B 1 221 ? 2.521 2.803 2.438 1 98.5 221 HIS B C 1
ATOM 4128 O O . HIS B 1 221 ? 3.732 3.002 2.553 1 98.5 221 HIS B O 1
ATOM 4134 N N . ILE B 1 222 ? 1.716 2.801 3.449 1 98.44 222 ILE B N 1
ATOM 4135 C CA . ILE B 1 222 ? 2.215 3.092 4.789 1 98.44 222 ILE B CA 1
ATOM 4136 C C . ILE B 1 222 ? 2.006 1.88 5.691 1 98.44 222 ILE B C 1
ATOM 4138 O O . ILE B 1 222 ? 0.925 1.7 6.262 1 98.44 222 ILE B O 1
ATOM 4142 N N . PRO B 1 223 ? 3.012 1.162 5.945 1 98.06 223 PRO B N 1
ATOM 4143 C CA . PRO B 1 223 ? 2.928 -0.17 6.551 1 98.06 223 PRO B CA 1
ATOM 4144 C C . PRO B 1 223 ? 2.258 -0.152 7.926 1 98.06 223 PRO B C 1
ATOM 4146 O O . PRO B 1 223 ? 1.592 -1.12 8.305 1 98.06 223 PRO B O 1
ATOM 4149 N N . THR B 1 224 ? 2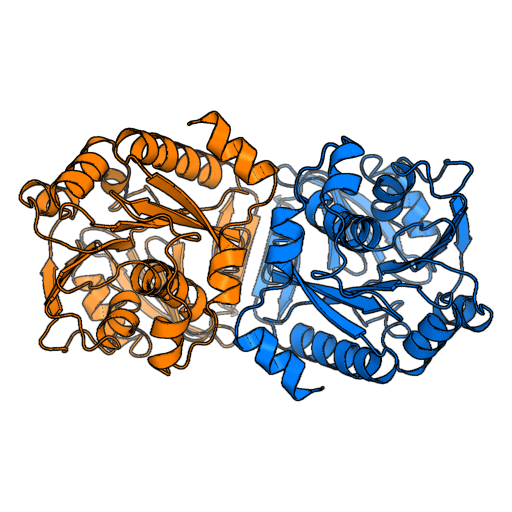.402 0.914 8.648 1 98.06 224 THR B N 1
ATOM 4150 C CA . THR B 1 224 ? 1.934 0.884 10.031 1 98.06 224 THR B CA 1
ATOM 4151 C C . THR B 1 224 ? 0.54 1.495 10.141 1 98.06 224 THR B C 1
ATOM 4153 O O . THR B 1 224 ? -0.057 1.502 11.219 1 98.06 224 THR B O 1
ATOM 4156 N N . TYR B 1 225 ? 0.003 2.082 9.055 1 97.62 225 TYR B N 1
ATOM 4157 C CA . TYR B 1 225 ? -1.36 2.602 9.055 1 97.62 225 TYR B CA 1
ATOM 4158 C C . TYR B 1 225 ? -2.361 1.506 8.719 1 97.62 225 TYR B C 1
ATOM 4160 O O . TYR B 1 225 ? -2.016 0.523 8.055 1 97.62 225 TYR B O 1
ATOM 4168 N N . PRO B 1 226 ? -3.607 1.679 9.148 1 96.31 226 PRO B N 1
ATOM 4169 C CA . PRO B 1 226 ? -4.617 0.657 8.867 1 96.31 226 PRO B CA 1
ATOM 4170 C C . PRO B 1 226 ? -4.691 0.296 7.383 1 96.31 226 PRO B C 1
ATOM 4172 O O . PRO B 1 226 ? -4.816 1.183 6.535 1 96.31 226 PRO B O 1
ATOM 4175 N N . SER B 1 227 ? -4.594 -0.963 7.105 1 96.38 227 SER B N 1
ATOM 4176 C CA . SER B 1 227 ? -4.676 -1.598 5.793 1 96.38 227 SER B CA 1
ATOM 4177 C C . SER B 1 227 ? -3.396 -1.379 4.992 1 96.38 227 SER B C 1
ATOM 4179 O O . SER B 1 227 ? -3.182 -2.027 3.965 1 96.38 227 SER B O 1
ATOM 4181 N N . GLY B 1 228 ? -2.533 -0.423 5.379 1 97.75 228 GLY B N 1
ATOM 4182 C CA . GLY B 1 228 ? -1.318 -0.125 4.633 1 97.75 228 GLY B CA 1
ATOM 4183 C C . GLY B 1 228 ? -1.566 0.729 3.404 1 97.75 228 GLY B C 1
ATOM 4184 O O . GLY B 1 228 ? -0.621 1.171 2.748 1 97.75 228 GLY B O 1
ATOM 4185 N N . HIS B 1 229 ? -2.773 0.948 3.02 1 98.38 229 HIS B N 1
ATOM 4186 C CA . HIS B 1 229 ? -3.203 1.75 1.88 1 98.38 229 HIS B CA 1
ATOM 4187 C C . HIS B 1 229 ? -3.75 3.1 2.332 1 98.38 229 HIS B C 1
ATOM 4189 O O . HIS B 1 229 ? -4.902 3.197 2.76 1 98.38 229 HIS B O 1
ATOM 4195 N N . TRP B 1 230 ? -2.928 4.113 2.174 1 98.25 230 TRP B N 1
ATOM 4196 C CA . TRP B 1 230 ? -3.291 5.434 2.672 1 98.25 230 TRP B CA 1
ATOM 4197 C C . TRP B 1 230 ? -3.482 6.418 1.521 1 98.25 230 TRP B C 1
ATOM 4199 O O . TRP B 1 230 ? -2.83 6.297 0.481 1 98.25 230 TRP B O 1
ATOM 4209 N N . LEU B 1 231 ? -4.422 7.387 1.734 1 98.69 231 LEU B N 1
ATOM 4210 C CA . LEU B 1 231 ? -4.734 8.344 0.681 1 98.69 231 LEU B CA 1
ATOM 4211 C C . LEU B 1 231 ? -4.445 9.766 1.139 1 98.69 231 LEU B C 1
ATOM 4213 O O . LEU B 1 231 ? -4.48 10.062 2.336 1 98.69 231 LEU B O 1
ATOM 4217 N N . PHE B 1 232 ? -4.137 10.586 0.187 1 98.75 232 PHE B N 1
ATOM 4218 C CA . PHE B 1 232 ? -4.023 12.031 0.326 1 98.75 232 PHE B CA 1
ATOM 4219 C C . PHE B 1 232 ? -4.961 12.742 -0.641 1 98.75 232 PHE B C 1
ATOM 4221 O O . PHE B 1 232 ? -5.215 12.25 -1.743 1 98.75 232 PHE B O 1
ATOM 4228 N N . GLY B 1 233 ? -5.484 13.852 -0.195 1 98.56 233 GLY B N 1
ATOM 4229 C CA . GLY B 1 233 ? -6.238 14.711 -1.091 1 98.56 233 GLY B CA 1
ATOM 4230 C C . GLY B 1 233 ? -5.402 15.82 -1.699 1 98.56 233 GLY B C 1
ATOM 4231 O O . GLY B 1 233 ? -4.555 16.406 -1.024 1 98.56 233 GLY B O 1
ATOM 4232 N N . PHE B 1 234 ? -5.559 16.062 -2.961 1 98.94 234 PHE B N 1
ATOM 4233 C CA . PHE B 1 234 ? -4.961 17.172 -3.701 1 98.94 234 PHE B CA 1
ATOM 4234 C C . PHE B 1 234 ? -6.039 18.109 -4.242 1 98.94 234 PHE B C 1
ATOM 4236 O O . PHE B 1 234 ? -6.734 17.766 -5.203 1 98.94 234 PHE B O 1
ATOM 4243 N N . ALA B 1 235 ? -6.172 19.234 -3.635 1 98.88 235 ALA B N 1
ATOM 4244 C CA . ALA B 1 235 ? -7.145 20.25 -4.031 1 98.88 235 ALA B CA 1
ATOM 4245 C C . ALA B 1 235 ? -6.449 21.5 -4.547 1 98.88 235 ALA B C 1
ATOM 4247 O O . ALA B 1 235 ? -5.535 22.031 -3.9 1 98.88 235 ALA B O 1
ATOM 4248 N N . SER B 1 236 ? -6.906 21.984 -5.668 1 98.88 236 SER B N 1
ATOM 4249 C CA . SER B 1 236 ? -6.18 23.062 -6.332 1 98.88 236 SER B CA 1
ATOM 4250 C C . SER B 1 236 ? -7.133 24.047 -6.992 1 98.88 236 SER B C 1
ATOM 4252 O O . SER B 1 236 ? -8.203 23.672 -7.477 1 98.88 236 SER B O 1
ATOM 4254 N N . LYS B 1 237 ? -6.703 25.266 -6.953 1 98.81 237 LYS B N 1
ATOM 4255 C CA . LYS B 1 237 ? -7.488 26.297 -7.637 1 98.81 237 LYS B CA 1
ATOM 4256 C C . LYS B 1 237 ? -7.16 26.328 -9.125 1 98.81 237 LYS B C 1
ATOM 4258 O O . LYS B 1 237 ? -7.961 26.812 -9.93 1 98.81 237 LYS B O 1
ATOM 4263 N N . LYS B 1 238 ? -6.016 25.797 -9.484 1 98.75 238 LYS B N 1
ATOM 4264 C CA . LYS B 1 238 ? -5.602 26.062 -10.859 1 98.75 238 LYS B CA 1
ATOM 4265 C C . LYS B 1 238 ? -4.867 24.875 -11.461 1 98.75 238 LYS B C 1
ATOM 4267 O O . LYS B 1 238 ? -5.117 24.5 -12.609 1 98.75 238 LYS B O 1
ATOM 4272 N N . TYR B 1 239 ? -3.996 24.156 -10.758 1 98.88 239 TYR B N 1
ATOM 4273 C CA . TYR B 1 239 ? -3.047 23.203 -11.328 1 98.88 239 TYR B CA 1
ATOM 4274 C C . TYR B 1 239 ? -3.525 21.781 -11.125 1 98.88 239 TYR B C 1
ATOM 4276 O O . TYR B 1 239 ? -3.99 21.406 -10.039 1 98.88 239 TYR B O 1
ATOM 4284 N N . HIS B 1 240 ? -3.469 21.031 -12.141 1 98.88 240 HIS B N 1
ATOM 4285 C CA . HIS B 1 240 ? -3.705 19.594 -12.062 1 98.88 240 HIS B CA 1
ATOM 4286 C C . HIS B 1 240 ? -2.457 18.859 -11.586 1 98.88 240 HIS B C 1
ATOM 4288 O O . HIS B 1 240 ? -1.353 19.141 -12.062 1 98.88 240 HIS B O 1
ATOM 4294 N N . PRO B 1 241 ? -2.596 17.891 -10.742 1 98.88 241 PRO B N 1
ATOM 4295 C CA . PRO B 1 241 ? -1.41 17.344 -10.078 1 98.88 241 PRO B CA 1
ATOM 4296 C C . PRO B 1 241 ? -0.54 16.516 -11.023 1 98.88 241 PRO B C 1
ATOM 4298 O O . PRO B 1 241 ? 0.659 16.359 -10.781 1 98.88 241 PRO B O 1
ATOM 4301 N N . VAL B 1 242 ? -1.087 15.953 -12.062 1 98.75 242 VAL B N 1
ATOM 4302 C CA . VAL B 1 242 ? -0.303 15.125 -12.977 1 98.75 242 VAL B CA 1
ATOM 4303 C C . VAL B 1 242 ? 0.057 15.922 -14.227 1 98.75 242 VAL B C 1
ATOM 4305 O O . VAL B 1 242 ? 1.213 15.93 -14.656 1 98.75 242 VAL B O 1
ATOM 4308 N N . ARG B 1 243 ? -0.865 16.688 -14.797 1 98.5 243 ARG B N 1
ATOM 4309 C CA . ARG B 1 243 ? -0.663 17.422 -16.031 1 98.5 243 ARG B CA 1
ATOM 4310 C C . ARG B 1 243 ? 0.291 18.594 -15.836 1 98.5 243 ARG B C 1
ATOM 4312 O O . ARG B 1 243 ? 1.013 18.984 -16.75 1 98.5 243 ARG B O 1
ATOM 4319 N N . ASP B 1 244 ? 0.295 19.125 -14.602 1 98.81 244 ASP B N 1
ATOM 4320 C CA . ASP B 1 244 ? 1.096 20.328 -14.344 1 98.81 244 ASP B CA 1
ATOM 4321 C C . ASP B 1 244 ? 2.318 19.984 -13.492 1 98.81 244 ASP B C 1
ATOM 4323 O O . ASP B 1 244 ? 2.961 20.891 -12.938 1 98.81 244 ASP B O 1
ATOM 4327 N N . LEU B 1 245 ? 2.607 18.703 -13.312 1 98.69 245 LEU B N 1
ATOM 4328 C CA . LEU B 1 245 ? 3.855 18.281 -12.68 1 98.69 245 LEU B CA 1
ATOM 4329 C C . LEU B 1 245 ? 5.059 18.781 -13.477 1 98.69 245 LEU B C 1
ATOM 4331 O O . LEU B 1 245 ? 5.137 18.562 -14.688 1 98.69 245 LEU B O 1
ATOM 4335 N N . ASN B 1 246 ? 5.941 19.453 -12.844 1 98.19 246 ASN B N 1
ATOM 4336 C CA . ASN B 1 246 ? 7.223 19.797 -13.453 1 98.19 246 ASN B CA 1
ATOM 4337 C C . ASN B 1 246 ? 8.344 18.906 -12.93 1 98.19 246 ASN B C 1
ATOM 4339 O O . ASN B 1 246 ? 9.141 19.344 -12.094 1 98.19 246 ASN B O 1
ATOM 4343 N N . GLY B 1 247 ? 8.43 17.766 -13.492 1 97.88 247 GLY B N 1
ATOM 4344 C CA . GLY B 1 247 ? 9.398 16.781 -13.047 1 97.88 247 GLY B CA 1
ATOM 4345 C C . GLY B 1 247 ? 10.836 17.203 -13.273 1 97.88 247 GLY B C 1
ATOM 4346 O O . GLY B 1 247 ? 11.711 16.922 -12.445 1 97.88 247 GLY B O 1
ATOM 4347 N N . VAL B 1 248 ? 11.07 17.859 -14.336 1 98.12 248 VAL B N 1
ATOM 4348 C CA . VAL B 1 248 ? 12.414 18.312 -14.672 1 98.12 248 VAL B CA 1
ATOM 4349 C C . VAL B 1 248 ? 12.906 19.297 -13.609 1 98.12 248 VAL B C 1
ATOM 4351 O O . VAL B 1 248 ? 14.008 19.156 -13.078 1 98.12 248 VAL B O 1
ATOM 4354 N N . LYS B 1 249 ? 12.086 20.234 -13.367 1 97.94 249 LYS B N 1
ATOM 4355 C CA . LYS B 1 249 ? 12.438 21.234 -12.359 1 97.94 249 LYS B CA 1
ATOM 4356 C C . LYS B 1 249 ? 12.656 20.578 -10.992 1 97.94 249 LYS B C 1
ATOM 4358 O O . LYS B 1 249 ? 13.625 20.906 -10.305 1 97.94 249 LYS B O 1
ATOM 4363 N N . TRP B 1 250 ? 11.805 19.703 -10.602 1 98.44 250 TRP B N 1
ATOM 4364 C CA . TRP B 1 250 ? 11.922 19.078 -9.289 1 98.44 250 TRP B CA 1
ATOM 4365 C C . TRP B 1 250 ? 13.18 18.219 -9.195 1 98.44 250 TRP B C 1
ATOM 4367 O O . TRP B 1 250 ? 13.898 18.266 -8.188 1 98.44 250 TRP B O 1
ATOM 4377 N N . ASN B 1 251 ? 13.414 17.469 -10.227 1 98.44 251 ASN B N 1
ATOM 4378 C CA . ASN B 1 251 ? 14.594 16.609 -10.242 1 98.44 251 ASN B CA 1
ATOM 4379 C C . ASN B 1 251 ? 15.883 17.438 -10.18 1 98.44 251 ASN B C 1
ATOM 4381 O O . ASN B 1 251 ? 16.891 16.984 -9.617 1 98.44 251 ASN B O 1
ATOM 4385 N N . ALA B 1 252 ? 15.859 18.594 -10.68 1 98.06 252 ALA B N 1
ATOM 4386 C CA . ALA B 1 252 ? 17.031 19.453 -10.703 1 98.06 252 ALA B CA 1
ATOM 4387 C C . ALA B 1 252 ? 17.375 19.953 -9.297 1 98.06 252 ALA B C 1
ATOM 4389 O O . ALA B 1 252 ? 18.5 20.422 -9.055 1 98.06 252 ALA B O 1
ATOM 4390 N N . LEU B 1 253 ? 16.438 19.875 -8.359 1 97.75 253 LEU B N 1
ATOM 4391 C CA . LEU B 1 253 ? 16.703 20.25 -6.98 1 97.75 253 LEU B CA 1
ATOM 4392 C C . LEU B 1 253 ? 17.734 19.328 -6.344 1 97.75 253 LEU B C 1
ATOM 4394 O O . LEU B 1 253 ? 18.391 19.703 -5.367 1 97.75 253 LEU B O 1
ATOM 4398 N N . GLY B 1 254 ? 17.75 18.062 -6.793 1 97.75 254 GLY B N 1
ATOM 4399 C CA . GLY B 1 254 ? 18.75 17.109 -6.332 1 97.75 254 GLY B CA 1
ATOM 4400 C C . GLY B 1 254 ? 18.453 16.562 -4.957 1 97.75 254 GLY B C 1
ATOM 4401 O O . GLY B 1 254 ? 19.359 16.094 -4.262 1 97.75 254 GLY B O 1
ATOM 4402 N N . PHE B 1 255 ? 17.203 16.609 -4.543 1 98 255 PHE B N 1
ATOM 4403 C CA . PHE B 1 255 ? 16.828 16.078 -3.244 1 98 255 PHE B CA 1
ATOM 4404 C C . PHE B 1 255 ? 16.969 14.562 -3.217 1 98 255 PHE B C 1
ATOM 4406 O O . PHE B 1 255 ? 16.625 13.883 -4.184 1 98 255 PHE B O 1
ATOM 4413 N N . LYS B 1 256 ? 17.531 14.047 -2.152 1 97.81 256 LYS B N 1
ATOM 4414 C CA . LYS B 1 256 ? 17.469 12.609 -1.889 1 97.81 256 LYS B CA 1
ATOM 4415 C C . LYS B 1 256 ? 16.219 12.242 -1.116 1 97.81 256 LYS B C 1
ATOM 4417 O O . LYS B 1 256 ? 16 12.711 0.002 1 97.81 256 LYS B O 1
ATOM 4422 N N . THR B 1 257 ? 15.375 11.445 -1.753 1 98.75 257 THR B N 1
ATOM 4423 C CA . THR B 1 257 ? 14.156 10.945 -1.121 1 98.75 257 THR B CA 1
ATOM 4424 C C . THR B 1 257 ? 14.156 9.422 -1.078 1 98.75 257 THR B C 1
ATOM 4426 O O . THR B 1 257 ? 14.891 8.773 -1.83 1 98.75 257 THR B O 1
ATOM 4429 N N . ARG B 1 258 ? 13.422 8.891 -0.148 1 98.75 258 ARG B N 1
ATOM 4430 C CA . ARG B 1 258 ? 13.367 7.438 -0.008 1 98.75 258 ARG B CA 1
ATOM 4431 C C . ARG B 1 258 ? 12.109 6.867 -0.661 1 98.75 258 ARG B C 1
ATOM 4433 O O . ARG B 1 258 ? 12.109 5.73 -1.133 1 98.75 258 ARG B O 1
ATOM 4440 N N . TYR B 1 259 ? 11.062 7.664 -0.694 1 98.94 259 TYR B N 1
ATOM 4441 C CA . TYR B 1 259 ? 9.812 7.184 -1.267 1 98.94 259 TYR B CA 1
ATOM 4442 C C . TYR B 1 259 ? 9.492 7.906 -2.572 1 98.94 259 TYR B C 1
ATOM 4444 O O . TYR B 1 259 ? 9.328 7.27 -3.615 1 98.94 259 TYR B O 1
ATOM 4452 N N . TYR B 1 260 ? 9.516 9.172 -2.586 1 98.94 260 TYR B N 1
ATOM 4453 C CA . TYR B 1 260 ? 8.992 10.023 -3.654 1 98.94 260 TYR B CA 1
ATOM 4454 C C . TYR B 1 260 ? 9.953 10.062 -4.84 1 98.94 260 TYR B C 1
ATOM 4456 O O . TYR B 1 260 ? 11.172 10.125 -4.656 1 98.94 260 TYR B O 1
ATOM 4464 N N . ASN B 1 261 ? 9.516 10 -5.945 1 98.88 261 ASN B N 1
ATOM 4465 C CA . ASN B 1 261 ? 10.102 10.383 -7.223 1 98.88 261 ASN B CA 1
ATOM 4466 C C . ASN B 1 261 ? 9.031 10.812 -8.227 1 98.88 261 ASN B C 1
ATOM 4468 O O . ASN B 1 261 ? 7.836 10.602 -7.996 1 98.88 261 ASN B O 1
ATOM 4472 N N . THR B 1 262 ? 9.406 11.406 -9.266 1 98.69 262 THR B N 1
ATOM 4473 C CA . THR B 1 262 ? 8.43 12.055 -10.133 1 98.69 262 THR B CA 1
ATOM 4474 C C . THR B 1 262 ? 7.637 11.023 -10.93 1 98.69 262 THR B C 1
ATOM 4476 O O . THR B 1 262 ? 6.504 11.273 -11.336 1 98.69 262 THR B O 1
ATOM 4479 N N . GLN B 1 263 ? 8.211 9.82 -11.156 1 98.38 263 GLN B N 1
ATOM 4480 C CA . GLN B 1 263 ? 7.438 8.75 -11.781 1 98.38 263 GLN B CA 1
ATOM 4481 C C . GLN B 1 263 ? 6.359 8.234 -10.836 1 98.38 263 GLN B C 1
ATOM 4483 O O . GLN B 1 263 ? 5.211 8.047 -11.242 1 98.38 263 GLN B O 1
ATOM 4488 N N . LEU B 1 264 ? 6.812 8.062 -9.641 1 98.81 264 LEU B N 1
ATOM 4489 C CA . LEU B 1 264 ? 5.867 7.617 -8.625 1 98.81 264 LEU B CA 1
ATOM 4490 C C . LEU B 1 264 ? 4.781 8.664 -8.391 1 98.81 264 LEU B C 1
ATOM 4492 O O . LEU B 1 264 ? 3.627 8.32 -8.133 1 98.81 264 LEU B O 1
ATOM 4496 N N . HIS B 1 265 ? 5.16 9.938 -8.5 1 98.88 265 HIS B N 1
ATOM 4497 C CA . HIS B 1 265 ? 4.188 11.023 -8.391 1 98.88 265 HIS B CA 1
ATOM 4498 C C . HIS B 1 265 ? 2.986 10.773 -9.297 1 98.88 265 HIS B C 1
ATOM 4500 O O . HIS B 1 265 ? 1.848 10.727 -8.828 1 98.88 265 HIS B O 1
ATOM 4506 N N . ALA B 1 266 ? 3.25 10.578 -10.484 1 98.62 266 ALA B N 1
ATOM 4507 C CA . ALA B 1 266 ? 2.174 10.359 -11.445 1 98.62 266 ALA B CA 1
ATOM 4508 C C . ALA B 1 266 ? 1.447 9.047 -11.172 1 98.62 266 ALA B C 1
ATOM 4510 O O . ALA B 1 266 ? 0.216 8.992 -11.211 1 98.62 266 ALA B O 1
ATOM 4511 N N . GLY B 1 267 ? 2.207 8.016 -10.844 1 98.75 267 GLY B N 1
ATOM 4512 C CA . GLY B 1 267 ? 1.633 6.703 -10.586 1 98.75 267 GLY B CA 1
ATOM 4513 C C . GLY B 1 267 ? 0.723 6.684 -9.367 1 98.75 267 GLY B C 1
ATOM 4514 O O . GLY B 1 267 ? -0.23 5.906 -9.312 1 98.75 267 GLY B O 1
ATOM 4515 N N . ALA B 1 268 ? 0.994 7.551 -8.461 1 98.88 268 ALA B N 1
ATOM 4516 C CA . ALA B 1 268 ? 0.258 7.57 -7.199 1 98.88 268 ALA B CA 1
ATOM 4517 C C . ALA B 1 268 ? -1.179 8.039 -7.41 1 98.88 268 ALA B C 1
ATOM 4519 O O . ALA B 1 268 ? -2.045 7.809 -6.562 1 98.88 268 ALA B O 1
ATOM 4520 N N . PHE B 1 269 ? -1.452 8.672 -8.562 1 98.88 269 PHE B N 1
ATOM 4521 C CA . PHE B 1 269 ? -2.793 9.172 -8.844 1 98.88 269 PHE B CA 1
ATOM 4522 C C . PHE B 1 269 ? -3.604 8.148 -9.625 1 98.88 269 PHE B C 1
ATOM 4524 O O . PHE B 1 269 ? -4.793 8.352 -9.883 1 98.88 269 PHE B O 1
ATOM 4531 N N . ALA B 1 270 ? -2.973 7.016 -10.07 1 98.81 270 ALA B N 1
ATOM 4532 C CA . ALA B 1 270 ? -3.691 5.898 -10.68 1 98.81 270 ALA B CA 1
ATOM 4533 C C . ALA B 1 270 ? -4.25 4.961 -9.617 1 98.81 270 ALA B C 1
ATOM 4535 O O . ALA B 1 270 ? -3.543 4.078 -9.117 1 98.81 270 ALA B O 1
ATOM 4536 N N . LEU B 1 271 ? -5.512 5.094 -9.359 1 98.88 271 LEU B N 1
ATOM 4537 C CA . LEU B 1 271 ? -6.117 4.422 -8.219 1 98.88 271 LEU B CA 1
ATOM 4538 C C . LEU B 1 271 ? -6.82 3.143 -8.648 1 98.88 271 LEU B C 1
ATOM 4540 O O . LEU B 1 271 ? -7.25 3.021 -9.797 1 98.88 271 LEU B O 1
ATOM 4544 N N . PRO B 1 272 ? -6.945 2.182 -7.711 1 98.88 272 PRO B N 1
ATOM 4545 C CA . PRO B 1 272 ? -7.781 1.014 -7.992 1 98.88 272 PRO B CA 1
ATOM 4546 C C . PRO B 1 272 ? -9.227 1.387 -8.305 1 98.88 272 PRO B C 1
ATOM 4548 O O . PRO B 1 272 ? -9.734 2.391 -7.797 1 98.88 272 PRO B O 1
ATOM 4551 N N . ASN B 1 273 ? -9.922 0.516 -9.047 1 98.88 273 ASN B N 1
ATOM 4552 C CA . ASN B 1 273 ? -11.297 0.784 -9.461 1 98.88 273 ASN B CA 1
ATOM 4553 C C . ASN B 1 273 ? -12.211 0.979 -8.258 1 98.88 273 ASN B C 1
ATOM 4555 O O . ASN B 1 273 ? -13.086 1.853 -8.273 1 98.88 273 ASN B O 1
ATOM 4559 N N . TYR B 1 274 ? -12.016 0.197 -7.234 1 98.75 274 TYR B N 1
ATOM 4560 C CA . TYR B 1 274 ? -12.938 0.314 -6.109 1 98.75 274 TYR B CA 1
ATOM 4561 C C . TYR B 1 274 ? -12.766 1.648 -5.398 1 98.75 274 TYR B C 1
ATOM 4563 O O . TYR B 1 274 ? -13.727 2.211 -4.871 1 98.75 274 TYR B O 1
ATOM 4571 N N . VAL B 1 275 ? -11.57 2.15 -5.352 1 98.88 275 VAL B N 1
ATOM 4572 C CA . VAL B 1 275 ? -11.32 3.455 -4.75 1 98.88 275 VAL B CA 1
ATOM 4573 C C . VAL B 1 275 ? -11.953 4.551 -5.605 1 98.88 275 VAL B C 1
ATOM 4575 O O . VAL B 1 275 ? -12.594 5.461 -5.082 1 98.88 275 VAL B O 1
ATOM 4578 N N . GLU B 1 276 ? -11.75 4.453 -6.922 1 98.69 276 GLU B N 1
ATOM 4579 C CA . GLU B 1 276 ? -12.375 5.406 -7.836 1 98.69 276 GLU B CA 1
ATOM 4580 C C . GLU B 1 276 ? -13.891 5.43 -7.656 1 98.69 276 GLU B C 1
ATOM 4582 O O . GLU B 1 276 ? -14.516 6.496 -7.691 1 98.69 276 GLU B O 1
ATOM 4587 N N . GLU B 1 277 ? -14.414 4.277 -7.512 1 98.62 277 GLU B N 1
ATOM 4588 C CA . GLU B 1 277 ? -15.859 4.172 -7.324 1 98.62 277 GLU B CA 1
ATOM 4589 C C . GLU B 1 277 ? -16.297 4.852 -6.031 1 98.62 277 GLU B C 1
ATOM 4591 O O . GLU B 1 277 ? -17.312 5.555 -6.008 1 98.62 277 GLU B O 1
ATOM 4596 N N . LEU B 1 278 ? -15.57 4.598 -4.949 1 98.69 278 LEU B N 1
ATOM 4597 C CA . LEU B 1 278 ? -15.875 5.234 -3.674 1 98.69 278 LEU B CA 1
ATOM 4598 C C . LEU B 1 278 ? -15.867 6.754 -3.812 1 98.69 278 LEU B C 1
ATOM 4600 O O . LEU B 1 278 ? -16.719 7.441 -3.238 1 98.69 278 LEU B O 1
ATOM 4604 N N . LEU B 1 279 ? -14.867 7.254 -4.551 1 98.69 279 LEU B N 1
ATOM 4605 C CA . LEU B 1 279 ? -14.742 8.695 -4.742 1 98.69 279 LEU B CA 1
ATOM 4606 C C . LEU B 1 279 ? -15.859 9.227 -5.625 1 98.69 279 LEU B C 1
ATOM 4608 O O . LEU B 1 279 ? -16.484 10.242 -5.297 1 98.69 279 LEU B O 1
ATOM 4612 N N . ARG B 1 280 ? -16.172 8.547 -6.68 1 98.25 280 ARG B N 1
ATOM 4613 C CA . ARG B 1 280 ? -17.203 8.961 -7.625 1 98.25 280 ARG B CA 1
ATOM 4614 C C . ARG B 1 280 ? -18.578 9.008 -6.957 1 98.25 280 ARG B C 1
ATOM 4616 O O . ARG B 1 280 ? -19.406 9.859 -7.281 1 98.25 280 ARG B O 1
ATOM 4623 N N . ASP B 1 281 ? -18.766 8.172 -6.051 1 97.88 281 ASP B N 1
ATOM 4624 C CA . ASP B 1 281 ? -20.047 8.039 -5.375 1 97.88 281 ASP B CA 1
ATOM 4625 C C . ASP B 1 281 ? -20.422 9.328 -4.641 1 97.88 281 ASP B C 1
ATOM 4627 O O . ASP B 1 281 ? -21.594 9.586 -4.387 1 97.88 281 ASP B O 1
ATOM 4631 N N . VAL B 1 282 ? -19.422 10.078 -4.328 1 97.25 282 VAL B N 1
ATOM 4632 C CA . VAL B 1 282 ? -19.734 11.227 -3.486 1 97.25 282 VAL B CA 1
ATOM 4633 C C . VAL B 1 282 ? -19.422 12.516 -4.246 1 97.25 282 VAL B C 1
ATOM 4635 O O . VAL B 1 282 ? -19.547 13.617 -3.695 1 97.25 282 VAL B O 1
ATOM 4638 N N . GLU B 1 283 ? -18.938 12.398 -5.449 1 96.38 283 GLU B N 1
ATOM 4639 C CA . GLU B 1 283 ? -18.688 13.562 -6.289 1 96.38 283 GLU B CA 1
ATOM 4640 C C . GLU B 1 283 ? -19.953 14.023 -6.996 1 96.38 283 GLU B C 1
ATOM 4642 O O . GLU B 1 283 ? -20.828 13.211 -7.316 1 96.38 283 GLU B O 1
#